Protein AF-A0AAD9YQN5-F1 (afdb_monomer)

Secondary structure (DSSP, 8-state):
---------S--EEEEEE--TT---HHHHHHHHHHHHHHHHHHGGGS-GGGSTTBSSS--GGGBGGG---TT-PEEHHHHSSPP------SSSPP-----B----GGGG-HHHHHHHHHHHHH--SHHHHHHHT-EEEE-TTS-EEEE--SEE-GGGG-SSGGG--EEEEEEEP---HHHHHHHHHHHHHHHHHHHHS-HHHHHHHHHHT-TT--S-----HHHHHHHTT-HHHHHHHHHH-TTPPPHHHHTTS-EESS-----TTS-SEEEEEEEEEEEEEEESS--TT---B-B---TT--GGGHHHHHHHHHHHHHHHHHHHTT--EEEHHHHHHHHHS-THHHHHHHHHHHHHHHTS-EEPPTTS-GGGTSEEEE--TTS--EES-BTTEEEEEEEEEEEPPPEESSHHHHHHHHHHHHHHHHHB--EE-TT-EEEEEEEESSPBPHHHHHHHHHHHHHHHHHHHHHS-HHHHHSGGG--HHHHBHHHH-S----HHHHHHH-TTHHHHHHHHHHS--TTS-HHHHHHHHHHHT--SHHHHHHHHSBTT--SS---SEE-TTEEEE---S---S-PPPEEEE-EEEEEEEP---HHHHHHHHHHHHHHHHHHHH--HHHHHHHHHHHHS--SSHHHHHHHHHHHTT-GGGHHHHTTHHHHHHHHGGGHHHH-GGGGEETTEE-HHHHHHH-EEPPPPPTTHHHHHHHHHH-

InterPro domains:
  IPR022025 Putative amidoligase enzyme [PF12224] (269-468)

Radius of gyration: 30.42 Å; Cα contacts (8 Å, |Δi|>4): 1138; chains: 1; bounding box: 84×50×86 Å

Sequence (715 aa):
MPGLTIGLDHTPRLRVSLKPLSGFTLPELKKLLTFLWSVSPLIDTLHAKYCGPGSLIAPGLEFTDVFNCLPHTCLTDAEWRAPREETVFTHGPPIKTTAKMFQTPDVMRSSSFSKYALLEVATAEDIQSLIRMTEVLIQHKDGKVYSHPGAYDFSGLNQSKRNDQRVQFAQHAGTMDFTAISNWIKVCHGLVSFAINAPRDRIEHILSLNSPVQGTLNTYGVFELLTDIDLSAQAKYYRELGPHRFVPDLAAQQPCPTIDLEEHSWLSPYTFGVELEFLLPYALEVPDRRDNRWTYTLPSDTNSAFISSTIYEHTAEHLASLLNSKGHFSATYNTVKQCRDNPPYTHYASHLAAVSAARGKTVDIVPGTSHMYQCWHVSQDSSLTKHLGPILGYSGGISGFEISSPIFRDRASDCRQILDVLSILRAETRPMQDGTCGAHVHVGSVRPFTLIALKKLACLAWVVDPILSTLVHPVRGAVHHAAPRRTGSNLAASTSLRSYEDLVIGGDDKMLVVEIDSHLPMRGLPSRLQDEFTCIWGAGDHNRLTGLLAAANGTLPPRGSISFDKINCMNGSTLRYEAWDPVLEGTVEFRALEGTLDPVLVAHWPRLAVAIVSTAVEAEPTEFFKIMTRLLKVRRNSRERLKCFLEVVGMGHTYPYWKELPEKNKSLAQLVEQWHPKHRWVGDEPNLAWIERNVVALPKLPRDAADWVEKAFDN

Mean predicted aligned error: 13.67 Å

Organism: Colletotrichum kahawae (NCBI:txid34407)

Solvent-accessible surface area (backbone atoms only — not comparable to full-atom values): 39593 Å² total; per-residue (Å²): 133,88,87,86,84,85,83,81,68,91,75,56,50,42,68,49,75,48,64,53,87,80,22,84,53,62,72,44,50,40,39,35,52,55,48,47,65,65,46,41,76,40,56,40,37,71,20,24,69,79,33,16,51,29,10,74,81,16,26,25,68,60,57,9,54,51,41,41,86,57,99,79,66,44,49,40,42,62,76,73,62,47,82,70,71,72,83,75,89,58,105,63,78,88,75,88,70,74,74,78,59,52,85,76,64,73,68,47,73,32,76,70,53,42,51,52,36,52,47,53,53,70,64,50,87,48,64,68,51,52,35,55,36,50,31,23,51,34,27,37,92,88,71,50,74,44,81,46,68,27,20,56,28,50,70,43,53,74,42,92,48,53,71,60,20,28,43,32,40,38,35,38,66,42,71,86,53,64,68,60,53,53,45,51,51,49,50,57,50,37,54,53,50,41,43,58,71,51,57,69,67,62,54,53,50,56,56,59,72,67,42,97,80,63,97,55,85,86,75,80,46,47,48,52,51,29,39,77,56,76,33,50,69,50,23,52,56,47,62,76,64,43,70,39,40,58,47,71,86,53,48,62,73,44,61,41,55,56,48,78,74,76,91,48,98,90,48,77,60,48,28,34,32,43,36,42,31,36,28,38,54,28,23,73,71,57,76,59,86,84,63,83,46,53,63,55,70,75,64,92,82,59,54,80,93,45,47,68,59,52,54,46,53,57,49,30,49,48,53,19,50,53,36,9,62,72,39,38,52,34,34,31,47,68,58,47,56,54,44,74,79,45,85,62,61,76,86,40,45,69,40,40,49,39,15,16,63,54,62,73,34,50,55,38,82,61,82,98,53,65,65,66,48,42,19,35,32,30,41,81,46,89,79,36,62,68,48,87,39,68,47,95,66,20,46,40,12,37,40,31,36,32,40,31,40,28,48,29,47,94,43,73,72,48,55,46,52,54,45,53,51,49,49,49,46,32,60,48,31,55,41,25,41,39,71,54,25,31,30,32,32,35,35,32,46,74,56,68,47,47,69,66,32,51,40,41,31,52,54,52,50,61,70,43,36,74,56,53,58,36,65,24,49,50,46,29,56,73,35,68,65,15,14,45,46,78,75,36,5,36,57,50,68,50,90,76,68,59,52,48,68,57,45,68,71,66,59,84,48,53,66,60,51,53,55,47,59,46,35,38,65,58,81,89,52,59,66,72,60,36,14,52,50,41,50,49,66,65,35,90,46,68,68,54,41,36,55,37,49,20,26,59,81,78,51,87,79,35,37,16,18,61,29,53,82,54,48,43,76,51,82,80,82,93,72,88,90,72,92,76,75,70,45,30,41,56,28,43,34,36,34,36,36,50,39,63,87,48,62,59,58,64,56,51,50,52,53,51,54,43,28,51,48,48,50,29,50,71,41,52,47,68,54,37,19,51,50,47,46,59,68,70,50,88,65,97,47,70,67,61,47,50,44,51,50,31,46,68,40,73,41,44,79,49,40,83,67,58,68,54,37,41,63,58,29,58,71,48,52,83,46,27,80,81,54,34,57,79,56,44,40,59,84,95,42,78,27,61,77,46,47,68,71,50,54,43,77,54,67,61,73,61,92,61,52,63,60,62,33,52,55,63,70,80,93

pLDDT: mean 81.45, std 15.77, range [24.62, 98.19]

Foldseek 3Di:
DDDDDDDDDQQAWDKAKDFDQQFDDLVLLLLLVLLCVLCLVQVQQLAAPCLHQQNLQAHHQCQFQLLPPPPPDQPEVCNSVVPQPPQPDDPDARDDGDRDGHDRDPVSLDPVSSVRSSVLSVPDPDLVSVQNRRWRWHQYPVRDIDTHHHQKHQVQQPDPDSRRGIIMGGSHGDDPDPVVSVLVNVVVVLSSCCSRPPDPVLSVVVSVLSRPPDPDDNQDHSLVVCVSSVNNVSSVVSVVVGTNADHPVVNQADADELADLDDDSNFAQKKKKKKFKWKAFAAFPDDPVPDPADHHYDDPPDDPVCSQVVRQVVVQVVLQVLCLQQLFQEDEPVLLVVCVPDPNCPSCVVSQVNNCVNVVGGYDYDPPDRVLQRGFYKYADPLDDDDAADAPRGGGTMGMIMTMGHMGTLDPVRLVSLLVSLQSCQRRGWIKFALSIWMKMWMFGSAFFFLQLVLLLLLLLLLCLVLVCLLAAVLLCVDQQANRQCCFFQLNPDPDFDWPVCCVVVPPPVVLNVLCVLAAPLPPDDRSSNRSSSQSSPPPDLVSNQNRSFTPPPDVVRHYQKGPVQWDFDPDPDDDDDDDRTGTGGTIMGTNHGRDSQSLCSSVVNVLVNLSSCLSRVDDSNLNHVLNVQQPDDDDDSLVNNLSSCVSSVNNVCSVVSSVSSVVNVVSNVCSVLRHVVQCDDVPHGDSVSCNVGIGTDHNDDPCSVVVNVVSSVD

Structure (mmCIF, N/CA/C/O backbone):
data_AF-A0AAD9YQN5-F1
#
_entry.id   AF-A0AAD9YQN5-F1
#
loop_
_atom_site.group_PDB
_atom_site.id
_atom_site.type_symbol
_atom_site.label_atom_id
_atom_site.label_alt_id
_atom_site.label_comp_id
_atom_site.label_asym_id
_atom_site.label_entity_id
_atom_site.label_seq_id
_atom_site.pdbx_PDB_ins_code
_atom_site.Cartn_x
_atom_site.Cartn_y
_atom_site.Cartn_z
_atom_site.occupancy
_atom_site.B_iso_or_equiv
_atom_site.auth_seq_id
_atom_site.auth_comp_id
_atom_site.auth_asym_id
_atom_site.auth_atom_id
_atom_site.pdbx_PDB_model_num
ATOM 1 N N . MET A 1 1 ? -43.440 2.591 -18.070 1.00 29.05 1 MET A N 1
ATOM 2 C CA . MET A 1 1 ? -44.444 3.116 -17.123 1.00 29.05 1 MET A CA 1
ATOM 3 C C . MET A 1 1 ? -43.897 4.403 -16.530 1.00 29.05 1 MET A C 1
ATOM 5 O O . MET A 1 1 ? -42.730 4.391 -16.154 1.00 29.05 1 MET A O 1
ATOM 9 N N . PRO A 1 2 ? -44.665 5.502 -16.496 1.00 29.56 2 PRO A N 1
ATOM 10 C CA . PRO A 1 2 ? -44.287 6.677 -15.726 1.00 29.56 2 PRO A CA 1
ATOM 11 C C . PRO A 1 2 ? -44.521 6.402 -14.235 1.00 29.56 2 PRO A C 1
ATOM 13 O O . PRO A 1 2 ? -45.470 5.707 -13.880 1.00 29.56 2 PRO A O 1
ATOM 16 N N . GLY A 1 3 ? -43.691 6.990 -13.378 1.00 33.94 3 GLY A N 1
ATOM 17 C CA . GLY A 1 3 ? -44.075 7.247 -11.993 1.00 33.94 3 GLY A CA 1
ATOM 18 C C . GLY A 1 3 ? -43.937 6.078 -11.024 1.00 33.94 3 GLY A C 1
ATOM 19 O O . GLY A 1 3 ? -44.932 5.593 -10.500 1.00 33.94 3 GLY A O 1
ATOM 20 N N . LEU A 1 4 ? -42.701 5.744 -10.662 1.00 24.62 4 LEU A N 1
ATOM 21 C CA . LEU A 1 4 ? -42.429 5.468 -9.255 1.00 24.62 4 LEU A CA 1
ATOM 22 C C . LEU A 1 4 ? -41.018 5.953 -8.909 1.00 24.62 4 LEU A C 1
ATOM 24 O O . LEU A 1 4 ? -40.028 5.438 -9.421 1.00 24.62 4 LEU A O 1
ATOM 28 N N . THR A 1 5 ? -40.955 6.965 -8.051 1.00 26.17 5 THR A N 1
ATOM 29 C CA . THR A 1 5 ? -39.723 7.521 -7.489 1.00 26.17 5 THR A CA 1
ATOM 30 C C . THR A 1 5 ? -39.703 7.126 -6.018 1.00 26.17 5 THR A C 1
ATOM 32 O O . THR A 1 5 ? -40.628 7.472 -5.285 1.00 26.17 5 THR A O 1
ATOM 35 N N . ILE A 1 6 ? -38.689 6.377 -5.586 1.00 27.80 6 ILE A N 1
ATOM 36 C CA . ILE A 1 6 ? -38.526 5.980 -4.182 1.00 27.80 6 ILE A CA 1
ATOM 37 C C . ILE A 1 6 ? -37.497 6.922 -3.558 1.00 27.80 6 ILE A C 1
ATOM 39 O O . ILE A 1 6 ? -36.309 6.836 -3.856 1.00 27.80 6 ILE A O 1
ATOM 43 N N . GLY A 1 7 ? -37.961 7.847 -2.718 1.00 30.72 7 GLY A N 1
ATOM 44 C CA . GLY A 1 7 ? -37.099 8.623 -1.831 1.00 30.72 7 GLY A CA 1
ATOM 45 C C . GLY A 1 7 ? -36.818 7.812 -0.570 1.00 30.72 7 GLY A C 1
ATOM 46 O O . GLY A 1 7 ? -37.754 7.422 0.127 1.00 30.72 7 GLY A O 1
ATOM 47 N N . LEU A 1 8 ? -35.547 7.540 -0.281 1.00 35.22 8 LEU A N 1
ATOM 48 C CA . LEU A 1 8 ? -35.141 6.928 0.980 1.00 35.22 8 LEU A CA 1
ATOM 49 C C . LEU A 1 8 ? -34.750 8.044 1.947 1.00 35.22 8 LEU A C 1
ATOM 51 O O . LEU A 1 8 ? -33.679 8.635 1.849 1.00 35.22 8 LEU A O 1
ATOM 55 N N . ASP A 1 9 ? -35.650 8.333 2.882 1.00 39.16 9 ASP A N 1
ATOM 56 C CA . ASP A 1 9 ? -35.292 8.982 4.139 1.00 39.16 9 ASP A CA 1
ATOM 57 C C . ASP A 1 9 ? -34.163 8.153 4.810 1.00 39.16 9 ASP A C 1
ATOM 59 O O . ASP A 1 9 ? -34.078 6.944 4.607 1.00 39.16 9 ASP A O 1
ATOM 63 N N . HIS A 1 10 ? -33.268 8.763 5.588 1.00 48.81 10 HIS A N 1
ATOM 64 C CA . HIS A 1 10 ? -32.274 8.052 6.418 1.00 48.81 10 HIS A CA 1
ATOM 65 C C . HIS A 1 10 ? -32.893 7.546 7.740 1.00 48.81 10 HIS A C 1
ATOM 67 O O . HIS A 1 10 ? -32.222 6.897 8.550 1.00 48.81 10 HIS A O 1
ATOM 73 N N . THR A 1 11 ? -34.186 7.828 7.935 1.00 51.47 11 T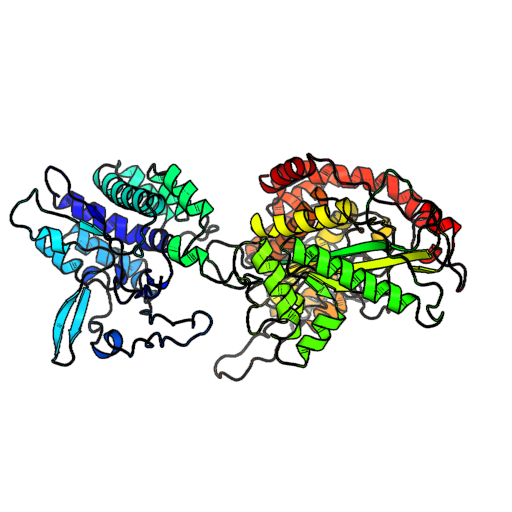HR A N 1
ATOM 74 C CA . THR A 1 11 ? -35.044 7.422 9.057 1.00 51.47 11 THR A CA 1
ATOM 75 C C . THR A 1 11 ? -35.531 5.955 9.079 1.00 51.47 11 THR A C 1
ATOM 77 O O . THR A 1 11 ? -35.744 5.454 10.186 1.00 51.47 11 THR A O 1
ATOM 80 N N . PRO A 1 12 ? -35.715 5.202 7.969 1.00 62.62 12 PRO A N 1
ATOM 81 C CA . PRO A 1 12 ? -36.138 3.813 8.043 1.00 62.62 12 PRO A CA 1
ATOM 82 C C . PRO A 1 12 ? -35.039 2.990 8.721 1.00 62.62 12 PRO A C 1
ATOM 84 O O . PRO A 1 12 ? -33.874 2.976 8.316 1.00 62.62 12 PRO A O 1
ATOM 87 N N . ARG A 1 13 ? -35.430 2.315 9.801 1.00 72.69 13 ARG A N 1
ATOM 88 C CA . ARG A 1 13 ? -34.587 1.458 10.636 1.00 72.69 13 ARG A CA 1
ATOM 89 C C . ARG A 1 13 ? -35.186 0.066 10.676 1.00 72.69 13 ARG A C 1
ATOM 91 O O . ARG A 1 13 ? -36.405 -0.089 10.759 1.00 72.69 13 ARG A O 1
ATOM 98 N N . LEU A 1 14 ? -34.324 -0.940 10.674 1.00 79.94 14 LEU A N 1
ATOM 99 C CA . LEU A 1 14 ? -34.719 -2.297 11.000 1.00 79.94 14 LEU A CA 1
ATOM 100 C C . LEU A 1 14 ? -34.698 -2.429 12.521 1.00 79.94 14 LEU A C 1
ATOM 102 O O . LEU A 1 14 ? -33.632 -2.485 13.135 1.00 79.94 14 LEU A O 1
ATOM 106 N N . ARG A 1 15 ? -35.886 -2.471 13.127 1.00 86.25 15 ARG A N 1
ATOM 107 C CA . ARG A 1 15 ? -36.008 -2.712 14.562 1.00 86.25 15 ARG A CA 1
ATOM 108 C C . ARG A 1 15 ? -36.235 -4.190 14.843 1.00 86.25 15 ARG A C 1
ATOM 110 O O . ARG A 1 15 ? -37.166 -4.784 14.303 1.00 86.25 15 ARG A O 1
ATOM 117 N N . VAL A 1 16 ? -35.430 -4.761 15.732 1.00 87.62 16 VAL A N 1
ATOM 118 C CA . VAL A 1 16 ? -35.564 -6.157 16.170 1.00 87.62 16 VAL A CA 1
ATOM 119 C C . VAL A 1 16 ? -36.028 -6.166 17.616 1.00 87.62 16 VAL A C 1
ATOM 121 O O . VAL A 1 16 ? -35.317 -5.702 18.500 1.00 87.62 16 VAL A O 1
ATOM 124 N N . SER A 1 17 ? -37.236 -6.673 17.859 1.00 89.06 17 SER A N 1
ATOM 125 C CA . SER A 1 17 ? -37.781 -6.840 19.208 1.00 89.06 17 SER A CA 1
ATOM 126 C C . SER A 1 17 ? -37.616 -8.281 19.667 1.00 89.06 17 SER A C 1
ATOM 128 O O . SER A 1 17 ? -38.121 -9.200 19.027 1.00 89.06 17 SER A O 1
ATOM 130 N N . LEU A 1 18 ? -36.941 -8.466 20.798 1.00 88.31 18 LEU A N 1
ATOM 131 C CA . LEU A 1 18 ? -36.691 -9.770 21.396 1.00 88.31 18 LEU A CA 1
ATOM 132 C C . LEU A 1 18 ? -37.558 -9.957 22.631 1.00 88.31 18 LEU A C 1
ATOM 134 O O . LEU A 1 18 ? -37.648 -9.080 23.491 1.00 88.31 18 LEU A O 1
ATOM 138 N N . LYS A 1 19 ? -38.207 -11.118 22.685 1.00 85.38 19 LYS A N 1
ATOM 139 C CA . LYS A 1 19 ? -39.239 -11.457 23.658 1.00 85.38 19 LYS A CA 1
ATOM 140 C C . LYS A 1 19 ? -39.039 -12.902 24.128 1.00 85.38 19 LYS A C 1
ATOM 142 O O . LYS A 1 19 ? -39.354 -13.822 23.371 1.00 85.38 19 LYS A O 1
ATOM 147 N N . PRO A 1 20 ? -38.510 -13.126 25.339 1.00 79.00 20 PRO A N 1
ATOM 148 C CA . PRO A 1 20 ? -38.427 -14.462 25.915 1.00 79.00 20 PRO A CA 1
ATOM 149 C C . PRO A 1 20 ? -39.826 -14.988 26.263 1.00 79.00 20 PRO A C 1
ATOM 151 O O . PRO A 1 20 ? -40.715 -14.227 26.646 1.00 79.00 20 PRO A O 1
ATOM 154 N N . LEU A 1 21 ? -40.023 -16.306 26.152 1.00 74.81 21 LEU A N 1
ATOM 155 C CA . LEU A 1 21 ? -41.325 -16.956 26.377 1.00 74.81 21 LEU A CA 1
ATOM 156 C C . LEU A 1 21 ? -41.874 -16.733 27.796 1.00 74.81 21 LEU A C 1
ATOM 158 O O . LEU A 1 21 ? -43.082 -16.596 27.969 1.00 74.81 21 LEU A O 1
ATOM 162 N N . SER A 1 22 ? -40.990 -16.673 28.793 1.00 79.00 22 SER A N 1
ATOM 163 C CA . SER A 1 22 ? -41.313 -16.437 30.207 1.00 79.00 22 SER A CA 1
ATOM 164 C C . SER A 1 22 ? -41.246 -14.962 30.630 1.00 79.00 22 SER A C 1
ATOM 166 O O . SER A 1 22 ? -41.431 -14.654 31.810 1.00 79.00 22 SER A O 1
ATOM 168 N N . GLY A 1 23 ? -40.948 -14.053 29.694 1.00 82.44 23 GLY A N 1
ATOM 169 C CA . GLY A 1 23 ? -40.541 -12.677 29.986 1.00 82.44 23 GLY A CA 1
ATOM 170 C C . GLY A 1 23 ? -39.172 -12.589 30.670 1.00 82.44 23 GLY A C 1
ATOM 171 O O . GLY A 1 23 ? -38.567 -13.604 31.018 1.00 82.44 23 GLY A O 1
ATOM 172 N N . PHE A 1 24 ? -38.669 -11.366 30.830 1.00 88.06 24 PHE A N 1
ATOM 173 C CA . PHE A 1 24 ? -37.360 -11.126 31.437 1.00 88.06 24 PHE A CA 1
ATOM 174 C C . PHE A 1 24 ? -37.445 -11.140 32.972 1.00 88.06 24 PHE A C 1
ATOM 176 O O . PHE A 1 24 ? -38.482 -10.847 33.578 1.00 88.06 24 PHE A O 1
ATOM 183 N N . THR A 1 25 ? -36.345 -11.493 33.626 1.00 91.50 25 THR A N 1
ATOM 184 C CA . THR A 1 25 ? -36.113 -11.271 35.059 1.00 91.50 25 THR A CA 1
ATOM 185 C C . THR A 1 25 ? -35.166 -10.086 35.265 1.00 91.50 25 THR A C 1
ATOM 187 O O . THR A 1 25 ? -34.380 -9.733 34.387 1.00 91.50 25 THR A O 1
ATOM 190 N N . LEU A 1 26 ? -35.200 -9.475 36.452 1.00 92.69 26 LEU A N 1
ATOM 191 C CA . LEU A 1 26 ? -34.291 -8.377 36.789 1.00 92.69 26 LEU A CA 1
ATOM 192 C C . LEU A 1 26 ? -32.797 -8.771 36.683 1.00 92.69 26 LEU A C 1
ATOM 194 O O . LEU A 1 26 ? -32.046 -8.015 36.069 1.00 92.69 26 LEU A O 1
ATOM 198 N N . PRO A 1 27 ? -32.335 -9.935 37.195 1.00 93.75 27 PRO A N 1
ATOM 199 C CA . PRO A 1 27 ? -30.936 -10.342 37.038 1.00 93.75 27 PRO A CA 1
ATOM 200 C C . PRO A 1 27 ? -30.504 -10.520 35.578 1.00 93.75 27 PRO A C 1
ATOM 202 O O . PRO A 1 27 ? -29.378 -10.173 35.230 1.00 93.75 27 PRO A O 1
ATOM 205 N N . GLU A 1 28 ? -31.387 -11.032 34.717 1.00 93.00 28 GLU A N 1
ATOM 206 C CA . GLU A 1 28 ? -31.115 -11.178 33.280 1.00 93.00 28 GLU A CA 1
ATOM 207 C C . GLU A 1 28 ? -30.942 -9.822 32.598 1.00 93.00 28 GLU A C 1
ATOM 209 O O . GLU A 1 28 ? -30.022 -9.648 31.804 1.00 93.00 28 GLU A O 1
ATOM 214 N N . LEU A 1 29 ? -31.781 -8.843 32.943 1.00 94.19 29 LEU A N 1
ATOM 215 C CA . LEU A 1 29 ? -31.698 -7.491 32.390 1.00 94.19 29 LEU A CA 1
ATOM 216 C C . LEU A 1 29 ? -30.435 -6.756 32.842 1.00 94.19 29 LEU A C 1
ATOM 218 O O . LEU A 1 29 ? -29.809 -6.087 32.025 1.00 94.19 29 LEU A O 1
ATOM 222 N N . LYS A 1 30 ? -30.017 -6.930 34.104 1.00 94.75 30 LYS A N 1
ATOM 223 C CA . LYS A 1 30 ? -28.739 -6.396 34.601 1.00 94.75 30 LYS A CA 1
ATOM 224 C C . LYS A 1 30 ? -27.562 -6.956 33.808 1.00 94.75 30 LYS A C 1
ATOM 226 O O . LYS A 1 30 ? -26.750 -6.190 33.301 1.00 94.75 30 LYS A O 1
ATOM 231 N N . LYS A 1 31 ? -27.507 -8.285 33.638 1.00 92.94 31 LYS A N 1
ATOM 232 C CA . LYS A 1 31 ? -26.473 -8.943 32.823 1.00 92.94 31 LYS A CA 1
ATOM 233 C C . LYS A 1 31 ? -26.477 -8.431 31.385 1.00 92.94 31 LYS A C 1
ATOM 235 O O . LYS A 1 31 ? -25.416 -8.123 30.852 1.00 92.94 31 LYS A O 1
ATOM 240 N N . LEU A 1 32 ? -27.661 -8.324 30.779 1.00 94.62 32 LEU A N 1
ATOM 241 C CA . LEU A 1 32 ? -27.813 -7.842 29.412 1.00 94.62 32 LEU A CA 1
ATOM 242 C C . LEU A 1 32 ? -27.292 -6.413 29.259 1.00 94.62 32 LEU A C 1
ATOM 244 O O . LEU A 1 32 ? -26.483 -6.168 28.373 1.00 94.62 32 LEU A O 1
ATOM 248 N N . LEU A 1 33 ? -27.710 -5.487 30.123 1.00 94.44 33 LEU A N 1
ATOM 249 C CA . LEU A 1 33 ? -27.291 -4.090 30.035 1.00 94.44 33 LEU A CA 1
ATOM 250 C C . LEU A 1 33 ? -25.785 -3.926 30.276 1.00 94.44 33 LEU A C 1
ATOM 252 O O . LEU A 1 33 ? -25.128 -3.212 29.525 1.00 94.44 33 LEU A O 1
ATOM 256 N N . THR A 1 34 ? -25.219 -4.635 31.259 1.00 92.38 34 THR A N 1
ATOM 257 C CA . THR A 1 34 ? -23.765 -4.665 31.485 1.00 92.38 34 THR A CA 1
ATOM 258 C C . THR A 1 34 ? -23.015 -5.179 30.259 1.00 92.38 34 THR A C 1
ATOM 260 O O . THR A 1 34 ? -22.036 -4.567 29.837 1.00 92.38 34 THR A O 1
ATOM 263 N N . PHE A 1 3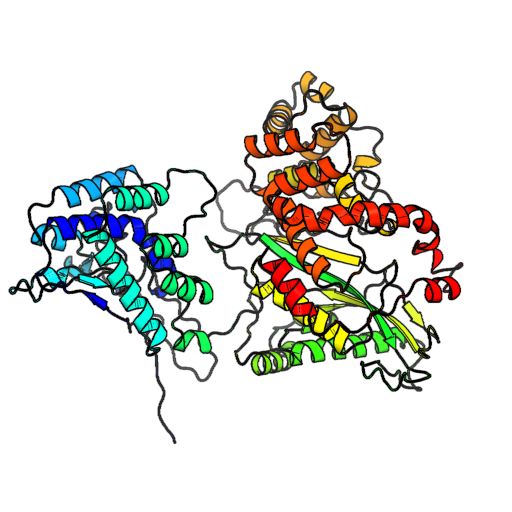5 ? -23.480 -6.280 29.665 1.00 93.56 35 PHE A N 1
ATOM 264 C CA . PHE A 1 35 ? -22.846 -6.852 28.483 1.00 93.56 35 PHE A CA 1
ATOM 265 C C . PHE A 1 35 ? -22.934 -5.907 27.279 1.00 93.56 35 PHE A C 1
ATOM 267 O O . PHE A 1 35 ? -21.916 -5.644 26.643 1.00 93.56 35 PHE A O 1
ATOM 274 N N . LEU A 1 36 ? -24.120 -5.346 27.005 1.00 93.50 36 LEU A N 1
ATOM 275 C CA . LEU A 1 36 ? -24.345 -4.395 25.912 1.00 93.50 36 LEU A CA 1
ATOM 276 C C . LEU A 1 36 ? -23.512 -3.127 26.070 1.00 93.50 36 LEU A C 1
ATOM 278 O O . LEU A 1 36 ? -22.924 -2.688 25.086 1.00 93.50 36 LEU A O 1
ATOM 282 N N . TRP A 1 37 ? -23.406 -2.575 27.284 1.00 90.62 37 TRP A N 1
ATOM 283 C CA . TRP A 1 37 ? -22.520 -1.442 27.542 1.00 90.62 37 TRP A CA 1
ATOM 284 C C . TRP A 1 37 ? -21.114 -1.758 27.057 1.00 90.62 37 TRP A C 1
ATOM 286 O O . TRP A 1 37 ? -20.572 -1.024 26.238 1.00 90.62 37 TRP A O 1
ATOM 296 N N . SER A 1 38 ? -20.553 -2.891 27.468 1.00 87.50 38 SER A N 1
ATOM 297 C CA . SER A 1 38 ? -19.201 -3.264 27.075 1.00 87.50 38 SER A CA 1
ATOM 298 C C . SER A 1 38 ? -19.057 -3.496 25.573 1.00 87.50 38 SER A C 1
ATOM 300 O O . SER A 1 38 ? -18.122 -2.968 24.984 1.00 87.50 38 SER A O 1
ATOM 302 N N . VAL A 1 39 ? -19.962 -4.240 24.930 1.00 90.12 39 VAL A N 1
ATOM 303 C CA . VAL A 1 39 ? -19.768 -4.670 23.532 1.00 90.12 39 VAL A CA 1
ATOM 304 C C . VAL A 1 39 ? -20.330 -3.721 22.470 1.00 90.12 39 VAL A C 1
ATOM 306 O O . VAL A 1 39 ? -19.971 -3.877 21.304 1.00 90.12 39 VAL A O 1
ATOM 309 N N . SER A 1 40 ? -21.165 -2.735 22.829 1.00 89.44 40 SER A N 1
ATOM 310 C CA . SER A 1 40 ? -21.779 -1.814 21.853 1.00 89.44 40 SER A CA 1
ATOM 311 C C . SER A 1 40 ? -20.769 -1.153 20.911 1.00 89.44 40 SER A C 1
ATOM 313 O O . SER A 1 40 ? -21.017 -1.218 19.713 1.00 89.44 40 SER A O 1
ATOM 315 N N . PRO A 1 41 ? -19.605 -0.636 21.365 1.00 85.12 41 PRO A N 1
ATOM 316 C CA . PRO A 1 41 ? -18.646 0.004 20.462 1.00 85.12 41 PRO A CA 1
ATOM 317 C C . PRO A 1 41 ? -18.155 -0.917 19.340 1.00 85.12 41 PRO A C 1
ATOM 319 O O . PRO A 1 41 ? -17.870 -0.459 18.237 1.00 85.12 41 PRO A O 1
ATOM 322 N N . LEU A 1 42 ? -18.081 -2.227 19.604 1.00 87.38 42 LEU A N 1
ATOM 323 C CA . LEU A 1 42 ? -17.752 -3.224 18.589 1.00 87.38 42 LEU A CA 1
ATOM 324 C C . LEU A 1 42 ? -18.951 -3.454 17.661 1.00 87.38 42 LEU A C 1
ATOM 326 O O . LEU A 1 42 ? -18.795 -3.435 16.443 1.00 87.38 42 LEU A O 1
ATOM 330 N N . ILE A 1 43 ? -20.154 -3.632 18.213 1.00 89.19 43 ILE A N 1
ATOM 331 C CA . ILE A 1 43 ? -21.385 -3.865 17.437 1.00 89.19 43 ILE A CA 1
ATOM 332 C C . ILE A 1 43 ? -21.731 -2.681 16.526 1.00 89.19 43 ILE A C 1
ATOM 334 O O . ILE A 1 43 ? -22.157 -2.897 15.392 1.00 89.19 43 ILE A O 1
ATOM 338 N N . ASP A 1 44 ? -21.463 -1.452 16.959 1.00 83.12 44 ASP A N 1
ATOM 339 C CA . ASP A 1 44 ? -21.687 -0.223 16.192 1.00 83.12 44 ASP A CA 1
ATOM 340 C C . ASP A 1 44 ? -20.898 -0.200 14.870 1.00 83.12 44 ASP A C 1
ATOM 342 O O . ASP A 1 44 ? -21.287 0.469 13.908 1.00 83.12 44 ASP A O 1
ATOM 346 N N . THR A 1 45 ? -19.825 -0.994 14.770 1.00 81.56 45 THR A N 1
ATOM 347 C CA . THR A 1 45 ? -19.057 -1.164 13.527 1.00 81.56 45 THR A CA 1
ATOM 348 C C . THR A 1 45 ? -19.776 -1.994 12.463 1.00 81.56 45 THR A C 1
ATOM 350 O O . THR A 1 45 ? -19.407 -1.924 11.292 1.00 81.56 45 THR A O 1
ATOM 353 N N . LEU A 1 46 ? -20.842 -2.729 12.806 1.00 81.50 46 LEU A N 1
ATOM 354 C CA . LEU A 1 46 ? -21.650 -3.491 11.842 1.00 81.50 46 LEU A CA 1
ATOM 355 C C . LEU A 1 46 ? -22.616 -2.611 11.038 1.00 81.50 46 LEU A C 1
ATOM 357 O O . LEU A 1 46 ? -23.235 -3.091 10.085 1.00 81.50 46 LEU A O 1
ATOM 361 N N . HIS A 1 47 ? -22.786 -1.343 11.421 1.00 76.69 47 HIS A N 1
ATOM 362 C CA . HIS A 1 47 ? -23.800 -0.454 10.861 1.00 76.69 47 HIS A CA 1
ATOM 363 C C . HIS A 1 47 ? -23.179 0.796 10.251 1.00 76.69 47 HIS A C 1
ATOM 365 O O . HIS A 1 47 ? -22.175 1.321 10.736 1.00 76.69 47 HIS A O 1
ATOM 371 N N . ALA A 1 48 ? -23.806 1.307 9.189 1.00 70.38 48 ALA A N 1
ATOM 372 C CA . ALA A 1 48 ? -23.416 2.569 8.576 1.00 70.38 48 ALA A CA 1
ATOM 373 C C . ALA A 1 48 ? -23.298 3.692 9.615 1.00 70.38 48 ALA A C 1
ATOM 375 O O . ALA A 1 48 ? -24.121 3.770 10.526 1.00 70.38 48 ALA A O 1
ATOM 376 N N . LYS A 1 49 ? -22.322 4.598 9.441 1.00 66.12 49 LYS A N 1
ATOM 377 C CA . LYS A 1 49 ? -22.007 5.667 10.412 1.00 66.12 49 LYS A CA 1
ATOM 378 C C . LYS A 1 49 ? -23.254 6.437 10.885 1.00 66.12 49 LYS A C 1
ATOM 380 O O . LYS A 1 49 ? -23.381 6.694 12.073 1.00 66.12 49 LYS A O 1
ATOM 385 N N . TYR A 1 50 ? -24.229 6.706 10.007 1.00 68.44 50 TYR A N 1
ATOM 386 C CA . TYR A 1 50 ? -25.484 7.407 10.350 1.00 68.44 50 TYR A CA 1
ATOM 387 C C . TYR A 1 50 ? -26.443 6.631 11.282 1.00 68.44 50 TYR A C 1
ATOM 389 O O . TYR A 1 50 ? -27.458 7.180 11.723 1.00 68.44 50 TYR A O 1
ATOM 397 N N . CYS A 1 51 ? -26.156 5.359 11.560 1.00 72.56 51 CYS A N 1
ATOM 398 C CA . CYS A 1 51 ? -26.847 4.494 12.519 1.00 72.56 51 CYS A CA 1
ATOM 399 C C . CYS A 1 51 ? -26.012 4.179 13.770 1.00 72.56 51 CYS A C 1
ATOM 401 O O . CYS A 1 51 ? -26.501 3.446 14.621 1.00 72.56 51 CYS A O 1
ATOM 403 N N . GLY A 1 52 ? -24.779 4.691 13.861 1.00 71.81 52 GLY A N 1
ATOM 404 C CA . GLY A 1 52 ? -23.892 4.474 15.006 1.00 71.81 52 GLY A CA 1
ATOM 405 C C . GLY A 1 52 ? -24.314 5.253 16.261 1.00 71.81 52 GLY A C 1
ATOM 406 O O . GLY A 1 52 ? -25.355 5.911 16.255 1.00 71.81 52 GLY A O 1
ATOM 407 N N . PRO A 1 53 ? -23.493 5.259 17.324 1.00 72.81 53 PRO A N 1
ATOM 408 C CA . PRO A 1 53 ? -23.897 5.732 18.651 1.00 72.81 53 PRO A CA 1
ATOM 409 C C . PRO A 1 53 ? -24.242 7.226 18.684 1.00 72.81 53 PRO A C 1
ATOM 411 O O . PRO A 1 53 ? -25.132 7.638 19.417 1.00 72.81 53 PRO A O 1
ATOM 414 N N . GLY A 1 54 ? -23.622 8.047 17.833 1.00 72.44 54 GLY A N 1
ATOM 415 C CA . GLY A 1 54 ? -23.989 9.458 17.670 1.00 72.44 54 GLY A CA 1
ATOM 416 C C . GLY A 1 54 ? -25.247 9.697 16.823 1.00 72.44 54 GLY A C 1
ATOM 417 O O . GLY A 1 54 ? -25.530 10.837 16.461 1.00 72.44 54 GLY A O 1
ATOM 418 N N . SER A 1 55 ? -25.969 8.656 16.401 1.00 75.12 55 SER A N 1
ATOM 419 C CA . SER A 1 55 ? -27.144 8.813 15.545 1.00 75.12 55 SER A CA 1
ATOM 420 C C . SER A 1 55 ? -28.214 9.601 16.282 1.00 75.12 55 SER A C 1
ATOM 422 O O . SER A 1 55 ? -28.620 9.211 17.373 1.00 75.12 55 SER A O 1
ATOM 424 N N . LEU A 1 56 ? -28.739 10.656 15.651 1.00 70.25 56 LEU A N 1
ATOM 425 C CA . LEU A 1 56 ? -29.894 11.367 16.196 1.00 70.25 56 LEU A CA 1
ATOM 426 C C . LEU A 1 56 ? -31.040 10.367 16.415 1.00 70.25 56 LEU A C 1
ATOM 428 O O . LEU A 1 56 ? -31.608 10.264 17.482 1.00 70.25 56 LEU A O 1
ATOM 432 N N . ILE A 1 57 ? -31.347 9.522 15.439 1.00 71.38 57 ILE A N 1
ATOM 433 C CA . ILE A 1 57 ? -32.590 8.737 15.461 1.00 71.38 57 ILE A CA 1
ATOM 434 C C . ILE A 1 57 ? -32.534 7.548 16.437 1.00 71.38 57 ILE A C 1
ATOM 436 O O . ILE A 1 57 ? -33.581 7.127 16.928 1.00 71.38 57 ILE A O 1
ATOM 440 N N . ALA A 1 58 ? -31.341 7.016 16.709 1.00 79.62 58 ALA A N 1
ATOM 441 C CA . ALA A 1 58 ? -31.119 5.866 17.586 1.00 79.62 58 ALA A CA 1
ATOM 442 C C . ALA A 1 58 ? -29.792 6.039 18.351 1.00 79.62 58 ALA A C 1
ATOM 444 O O . ALA A 1 58 ? -28.815 5.367 18.024 1.00 79.62 58 ALA A O 1
ATOM 445 N N . PRO A 1 59 ? -29.731 6.975 19.311 1.00 83.44 59 PRO A N 1
ATOM 446 C CA . PRO A 1 59 ? -28.498 7.286 20.023 1.00 83.44 59 PRO A CA 1
ATOM 447 C C . PRO A 1 59 ? -28.035 6.099 20.873 1.00 83.44 59 PRO A C 1
ATOM 449 O O . PRO A 1 59 ? -28.851 5.334 21.394 1.00 83.44 59 PRO A O 1
ATOM 452 N N . GLY A 1 60 ? -26.719 5.939 20.985 1.00 87.06 60 GLY A N 1
ATOM 453 C CA . GLY A 1 60 ? -26.065 4.873 21.738 1.00 87.06 60 GLY A CA 1
ATOM 454 C C . GLY A 1 60 ? -26.322 4.951 23.243 1.00 87.06 60 GLY A C 1
ATOM 455 O O . GLY A 1 60 ? -26.925 5.900 23.750 1.00 87.06 60 GLY A O 1
ATOM 456 N N . LEU A 1 61 ? -25.838 3.943 23.975 1.00 89.50 61 LEU A N 1
ATOM 457 C CA . LEU A 1 61 ? -25.995 3.881 25.433 1.00 89.50 61 LEU A CA 1
ATOM 458 C C . LEU A 1 61 ? -25.339 5.070 26.143 1.00 89.50 61 LEU A C 1
ATOM 460 O O . LEU A 1 61 ? -25.793 5.452 27.211 1.00 89.50 61 LEU A O 1
ATOM 464 N N . GLU A 1 62 ? -24.332 5.692 25.536 1.00 85.62 62 GLU A N 1
ATOM 465 C CA . GLU A 1 62 ? -23.641 6.895 26.013 1.00 85.62 62 GLU A CA 1
ATOM 466 C C . GLU A 1 62 ? -24.597 8.059 26.314 1.00 85.62 62 GLU A C 1
ATOM 468 O O . GLU A 1 62 ? -24.309 8.903 27.156 1.00 85.62 62 GLU A O 1
ATOM 473 N N . PHE A 1 63 ? -25.749 8.098 25.644 1.00 84.19 63 PHE A N 1
ATOM 474 C CA . PHE A 1 63 ? -26.747 9.155 25.798 1.00 84.19 63 PHE A CA 1
ATOM 475 C C . PHE A 1 63 ? -27.880 8.785 26.766 1.00 84.19 63 PHE A C 1
ATOM 477 O O . PHE A 1 63 ? -28.830 9.554 26.912 1.00 84.19 63 PHE A O 1
ATOM 484 N N . THR A 1 64 ? -27.808 7.616 27.407 1.00 88.50 64 THR A N 1
ATOM 485 C CA . THR A 1 64 ? -28.795 7.186 28.410 1.00 88.50 64 THR A CA 1
ATOM 486 C C . THR A 1 64 ? -28.477 7.747 29.792 1.00 88.50 64 THR A C 1
ATOM 488 O O . THR A 1 64 ? -27.317 8.028 30.091 1.00 88.50 64 THR A O 1
ATOM 491 N N . ASP A 1 65 ? -29.499 7.887 30.636 1.00 86.44 65 ASP A N 1
ATOM 492 C CA . ASP A 1 65 ? -29.408 8.490 31.975 1.00 86.44 65 ASP A CA 1
ATOM 493 C C . ASP A 1 65 ? -28.250 7.930 32.828 1.00 86.44 65 ASP A C 1
ATOM 495 O O . ASP A 1 65 ? -27.439 8.690 33.350 1.00 86.44 65 ASP A O 1
ATOM 499 N N . VAL A 1 66 ? -28.089 6.602 32.894 1.00 87.94 66 VAL A N 1
ATOM 500 C CA . VAL A 1 66 ? -27.068 5.957 33.749 1.00 87.94 66 VAL A CA 1
ATOM 501 C C . VAL A 1 66 ? -25.638 6.068 33.209 1.00 87.94 66 VAL A C 1
ATOM 503 O O . VAL A 1 66 ? -24.669 6.023 33.968 1.00 87.94 66 VAL A O 1
ATOM 506 N N . PHE A 1 67 ? -25.480 6.191 31.891 1.00 86.81 67 PHE A N 1
ATOM 507 C CA . PHE A 1 67 ? -24.175 6.198 31.223 1.00 86.81 67 PHE A CA 1
ATOM 508 C C . PHE A 1 67 ? -23.743 7.596 30.761 1.00 86.81 67 PHE A C 1
ATOM 510 O O . PHE A 1 67 ? -22.673 7.743 30.164 1.00 86.81 67 PHE A O 1
ATOM 517 N N . ASN A 1 68 ? -24.524 8.627 31.087 1.00 80.69 68 ASN A N 1
ATOM 518 C CA . ASN A 1 68 ? -24.213 10.013 30.783 1.00 80.69 68 ASN A CA 1
ATOM 519 C C . ASN A 1 68 ? -23.764 10.761 32.051 1.00 80.69 68 ASN A C 1
ATOM 521 O O . ASN A 1 68 ? -24.547 11.042 32.952 1.00 80.69 68 ASN A O 1
ATOM 525 N N . CYS A 1 69 ? -22.481 11.123 32.116 1.00 68.06 69 CYS A N 1
ATOM 526 C CA . CYS A 1 69 ? -21.895 11.812 33.269 1.00 68.06 69 CYS A CA 1
ATOM 527 C C . CYS A 1 69 ? -22.101 13.337 33.282 1.00 68.06 69 CYS A C 1
ATOM 529 O O . CYS A 1 69 ? -21.605 14.001 34.193 1.00 68.06 69 CYS A O 1
ATOM 531 N N . LEU A 1 70 ? -22.771 13.909 32.274 1.00 65.56 70 LEU A N 1
ATOM 532 C CA . LEU A 1 70 ? -22.909 15.353 32.091 1.00 65.56 70 LEU A CA 1
ATOM 533 C C . LEU A 1 70 ? -24.300 15.825 32.575 1.00 65.56 70 LEU A C 1
ATOM 535 O O . LEU A 1 70 ? -25.267 15.739 31.811 1.00 65.56 70 LEU A O 1
ATOM 539 N N . PRO A 1 71 ? -24.422 16.401 33.796 1.00 43.34 71 PRO A N 1
ATOM 540 C CA . PRO A 1 71 ? -25.696 16.591 34.518 1.00 43.34 71 PRO A CA 1
ATOM 541 C C . PRO A 1 71 ? -26.690 17.594 33.897 1.00 43.34 71 PRO A C 1
ATOM 543 O O . PRO A 1 71 ? -27.757 17.844 34.458 1.00 43.34 71 PRO A O 1
ATOM 546 N N . HIS A 1 72 ? -26.342 18.209 32.763 1.00 46.75 72 HIS A N 1
ATOM 547 C CA . HIS A 1 72 ? -27.131 19.236 32.068 1.00 46.75 72 HIS A CA 1
ATOM 548 C C . HIS A 1 72 ? -27.307 18.955 30.564 1.00 46.75 72 HIS A C 1
ATOM 550 O O . HIS A 1 72 ? -27.703 19.845 29.819 1.00 46.75 72 HIS A O 1
ATOM 556 N N . THR A 1 73 ? -27.017 17.735 30.104 1.00 49.31 73 THR A N 1
ATOM 557 C CA . THR A 1 73 ? -27.034 17.367 28.675 1.00 49.31 73 THR A CA 1
ATOM 558 C C . THR A 1 73 ? -28.265 16.552 28.293 1.00 49.31 73 THR A C 1
ATOM 560 O O . THR A 1 73 ? -28.177 15.521 27.632 1.00 49.31 73 THR A O 1
ATOM 563 N N . CYS A 1 74 ? -29.453 17.028 28.669 1.00 55.53 74 CYS A N 1
ATOM 564 C CA . CYS A 1 74 ? -30.592 16.691 27.824 1.00 55.53 74 CYS A CA 1
ATOM 565 C C . CYS A 1 74 ? -30.286 17.260 26.435 1.00 55.53 74 CYS A C 1
ATOM 567 O O . CYS A 1 74 ? -29.938 18.437 26.329 1.00 55.53 74 CYS A O 1
ATOM 569 N N . LEU A 1 75 ? -30.396 16.448 25.384 1.00 59.28 75 LEU A N 1
ATOM 570 C CA . LEU A 1 75 ? -30.230 16.941 24.016 1.00 59.28 75 LEU A CA 1
ATOM 571 C C . LEU A 1 75 ? -31.204 18.105 23.822 1.00 59.28 75 LEU A C 1
ATOM 573 O O . LEU A 1 75 ? -32.408 17.935 24.044 1.00 59.28 75 LEU A O 1
ATOM 577 N N . THR A 1 76 ? -30.714 19.296 23.474 1.00 60.78 76 THR A N 1
ATOM 578 C CA . THR A 1 76 ? -31.619 20.432 23.291 1.00 60.78 76 THR A CA 1
ATOM 579 C C . THR A 1 76 ? -32.442 20.214 22.022 1.00 60.78 76 THR A C 1
ATOM 581 O O . THR A 1 76 ? -31.941 19.723 21.009 1.00 60.78 76 THR A O 1
ATOM 584 N N . ASP A 1 77 ? -33.708 20.637 22.013 1.00 58.84 77 ASP A N 1
ATOM 585 C CA . ASP A 1 77 ? -34.549 20.593 20.801 1.00 58.84 77 ASP A CA 1
ATOM 586 C C . ASP A 1 77 ? -33.898 21.308 19.603 1.00 58.84 77 ASP A C 1
ATOM 588 O O . ASP A 1 77 ? -34.213 21.021 18.453 1.00 58.84 77 ASP A O 1
ATOM 592 N N . ALA A 1 78 ? -33.000 22.266 19.857 1.00 58.06 78 ALA A N 1
ATOM 593 C CA . ALA A 1 78 ? -32.245 22.968 18.827 1.00 58.06 78 ALA A CA 1
ATOM 594 C C . ALA A 1 78 ? -31.142 22.096 18.204 1.00 58.06 78 ALA A C 1
ATOM 596 O O . ALA A 1 78 ? -31.006 22.102 16.983 1.00 58.06 78 ALA A O 1
ATOM 597 N N . GLU A 1 79 ? -30.398 21.329 19.005 1.00 61.94 79 GLU A N 1
ATOM 598 C CA . GLU A 1 79 ? -29.426 20.336 18.519 1.00 61.94 79 GLU A CA 1
ATOM 599 C C . GLU A 1 79 ? -30.134 19.187 17.793 1.00 61.94 79 GLU A C 1
ATOM 601 O O . GLU A 1 79 ? -29.688 18.744 16.736 1.00 61.94 79 GLU A O 1
ATOM 606 N N . TRP A 1 80 ? -31.295 18.775 18.309 1.00 58.53 80 TRP A N 1
ATOM 607 C CA . TRP A 1 80 ? -32.138 17.731 17.734 1.00 58.53 80 TRP A CA 1
ATOM 608 C C . TRP A 1 80 ? -32.800 18.121 16.402 1.00 58.53 80 TRP A C 1
ATOM 610 O O . TRP A 1 80 ? -32.822 17.338 15.450 1.00 58.53 80 TRP A O 1
ATOM 620 N N . ARG A 1 81 ? -33.366 19.335 16.320 1.00 55.72 81 ARG A N 1
ATOM 621 C CA . ARG A 1 81 ? -34.067 19.861 15.131 1.00 55.72 81 ARG A CA 1
ATOM 622 C C . ARG A 1 81 ? -33.188 20.729 14.237 1.00 55.72 81 ARG A C 1
ATOM 624 O O . ARG A 1 81 ? -33.725 21.378 13.335 1.00 55.72 81 ARG A O 1
ATOM 631 N N . ALA A 1 82 ? -31.876 20.789 14.479 1.00 53.09 82 ALA A N 1
ATOM 632 C CA . ALA A 1 82 ? -30.950 21.511 13.615 1.00 53.09 82 ALA A CA 1
ATOM 633 C C . ALA A 1 82 ? -31.235 21.110 12.157 1.00 53.09 82 ALA A C 1
ATOM 635 O O . ALA A 1 82 ? -31.424 19.917 11.912 1.00 53.09 82 ALA A O 1
ATOM 636 N N . PRO A 1 83 ? -31.309 22.066 11.205 1.00 41.62 83 PRO A N 1
ATOM 637 C CA . PRO A 1 83 ? -31.858 21.817 9.879 1.00 41.62 83 PRO A CA 1
ATOM 638 C C . PRO A 1 83 ? -31.229 20.558 9.299 1.00 41.62 83 PRO A C 1
ATOM 640 O O . PRO A 1 83 ? -29.999 20.469 9.187 1.00 41.62 83 PRO A O 1
ATOM 643 N N . ARG A 1 84 ? -32.096 19.572 9.050 1.00 48.50 84 ARG A N 1
ATOM 644 C CA . ARG A 1 84 ? -31.800 18.430 8.196 1.00 48.50 84 ARG A CA 1
ATOM 645 C C . ARG A 1 84 ? -31.521 19.076 6.851 1.00 48.50 84 ARG A C 1
ATOM 647 O O . ARG A 1 84 ? -32.360 19.855 6.405 1.00 48.50 84 ARG A O 1
ATOM 654 N N . GLU A 1 85 ? -30.351 18.863 6.258 1.00 38.34 85 GLU A N 1
ATOM 655 C CA . GLU A 1 85 ? -30.182 19.250 4.859 1.00 38.34 85 GLU A CA 1
ATOM 656 C C . GLU A 1 85 ? -31.311 18.551 4.102 1.00 38.34 85 GLU A C 1
ATOM 658 O O . GLU A 1 85 ? -31.346 17.319 4.035 1.00 38.34 85 GLU A O 1
ATOM 663 N N . GLU A 1 86 ? -32.309 19.323 3.659 1.00 34.56 86 GLU A N 1
ATOM 664 C CA . GLU A 1 86 ? -33.342 18.800 2.784 1.00 34.56 86 GLU A CA 1
ATOM 665 C C . GLU A 1 86 ? -32.600 18.155 1.627 1.00 34.56 86 GLU A C 1
ATOM 667 O O . GLU A 1 86 ? -31.738 18.766 0.992 1.00 34.56 86 GLU A O 1
ATOM 672 N N . THR A 1 87 ? -32.879 16.879 1.400 1.00 35.53 87 THR A N 1
ATOM 673 C CA . THR A 1 87 ? -32.370 16.164 0.241 1.00 35.53 87 THR A CA 1
ATOM 674 C C . THR A 1 87 ? -33.095 16.782 -0.952 1.00 35.53 87 THR A C 1
ATOM 676 O O . THR A 1 87 ? -34.186 16.356 -1.322 1.00 35.53 87 THR A O 1
ATOM 679 N N . VAL A 1 88 ? -32.568 17.887 -1.483 1.00 28.88 88 VAL A N 1
ATOM 680 C CA . VAL A 1 88 ? -33.203 18.587 -2.596 1.00 28.88 88 VAL A CA 1
ATOM 681 C C . VAL A 1 88 ? -33.008 17.728 -3.838 1.00 28.88 88 VAL A C 1
ATOM 683 O O . VAL A 1 88 ? -31.899 17.566 -4.349 1.00 28.88 88 VAL A O 1
ATOM 686 N N . PHE A 1 89 ? -34.119 17.158 -4.298 1.00 35.25 89 PHE A N 1
ATOM 687 C CA . PHE A 1 89 ? -34.229 16.373 -5.518 1.00 35.25 89 PHE A CA 1
ATOM 688 C C . PHE A 1 89 ? -33.936 17.262 -6.729 1.00 35.25 89 PHE A C 1
ATOM 690 O O . PHE A 1 89 ? -34.823 17.928 -7.260 1.00 35.25 89 PHE A O 1
ATOM 697 N N . THR A 1 90 ? -32.685 17.274 -7.174 1.00 30.59 90 THR A N 1
ATOM 698 C CA . THR A 1 90 ? -32.325 17.791 -8.496 1.00 30.59 90 THR A CA 1
ATOM 699 C C . THR A 1 90 ? -31.954 16.622 -9.400 1.00 30.59 90 THR A C 1
ATOM 701 O O . THR A 1 90 ? -31.567 15.557 -8.927 1.00 30.59 90 THR A O 1
ATOM 704 N N . HIS A 1 91 ? -32.138 16.795 -10.707 1.00 30.67 91 HIS A N 1
ATOM 705 C CA . HIS A 1 91 ? -31.956 15.791 -11.762 1.00 30.67 91 HIS A CA 1
ATOM 706 C C . HIS A 1 91 ? -30.483 15.341 -11.971 1.00 30.67 91 HIS A C 1
ATOM 708 O O . HIS A 1 91 ? -30.052 15.161 -13.108 1.00 30.67 91 HIS A O 1
ATOM 714 N N . GLY A 1 92 ? -29.696 15.189 -10.901 1.00 33.38 92 GLY A N 1
ATOM 715 C CA . GLY A 1 92 ? -28.261 14.896 -10.920 1.00 33.38 92 GLY A CA 1
ATOM 716 C C . GLY A 1 92 ? -27.842 13.723 -10.016 1.00 33.38 92 GLY A C 1
ATOM 717 O O . GLY A 1 92 ? -28.697 13.073 -9.411 1.00 33.38 92 GLY A O 1
ATOM 718 N N . PRO A 1 93 ? -26.526 13.430 -9.938 1.00 30.81 93 PRO A N 1
ATOM 719 C CA . PRO A 1 93 ? -25.960 12.397 -9.066 1.00 30.81 93 PRO A CA 1
ATOM 720 C C . PRO A 1 93 ? -26.387 12.598 -7.601 1.00 30.81 93 PRO A C 1
ATOM 722 O O . PRO A 1 93 ? -26.631 13.741 -7.206 1.00 30.81 93 PRO A O 1
ATOM 725 N N . PRO A 1 94 ? -26.463 11.530 -6.781 1.00 35.16 94 PRO A N 1
ATOM 726 C CA . PRO A 1 94 ? -26.866 11.646 -5.384 1.00 35.16 94 PRO A CA 1
ATOM 727 C C . PRO A 1 94 ? -26.010 12.692 -4.658 1.00 35.16 94 PRO A C 1
ATOM 729 O O . PRO A 1 94 ? -24.793 12.554 -4.553 1.00 35.16 94 PRO A O 1
ATOM 732 N N . ILE A 1 95 ? -26.650 13.752 -4.160 1.00 33.91 95 ILE A N 1
ATOM 733 C CA . ILE A 1 95 ? -25.976 14.780 -3.365 1.00 33.91 95 ILE A CA 1
ATOM 734 C C . ILE A 1 95 ? -25.687 14.173 -1.991 1.00 33.91 95 ILE A C 1
ATOM 736 O O . ILE A 1 95 ? -26.587 13.664 -1.323 1.00 33.91 95 ILE A O 1
ATOM 740 N N . LYS A 1 96 ? -24.416 14.209 -1.579 1.00 39.22 96 LYS A N 1
ATOM 741 C CA . LYS A 1 96 ? -23.942 13.743 -0.272 1.00 39.22 96 LYS A CA 1
ATOM 742 C C . LYS A 1 96 ? -24.636 14.543 0.836 1.00 39.22 96 LYS A C 1
ATOM 744 O O . LYS A 1 96 ? -24.188 15.630 1.172 1.00 39.22 96 LYS A O 1
ATOM 749 N N . THR A 1 97 ? -25.717 14.019 1.407 1.00 38.66 97 THR A N 1
ATOM 750 C CA . THR A 1 97 ? -26.329 14.615 2.600 1.00 38.66 97 THR A CA 1
ATOM 751 C C . THR A 1 97 ? -25.501 14.260 3.820 1.00 38.66 97 THR A C 1
ATOM 753 O O . THR A 1 97 ? -25.286 13.078 4.110 1.00 38.66 97 THR A O 1
ATOM 756 N N . THR A 1 98 ? -25.045 15.271 4.553 1.00 45.28 98 THR A N 1
ATOM 757 C CA . THR A 1 98 ? -24.386 15.049 5.837 1.00 45.28 98 THR A CA 1
ATOM 758 C C . THR A 1 98 ? -25.459 14.833 6.904 1.00 45.28 98 THR A C 1
ATOM 760 O O . THR A 1 98 ? -26.156 15.755 7.319 1.00 45.28 98 THR A O 1
ATOM 763 N N . ALA A 1 99 ? -25.653 13.585 7.340 1.00 49.97 99 ALA A N 1
ATOM 764 C CA . ALA A 1 99 ? -26.454 13.333 8.533 1.00 49.97 99 ALA A CA 1
ATOM 765 C C . ALA A 1 99 ? -25.714 13.960 9.724 1.00 49.97 99 ALA A C 1
ATOM 767 O O . ALA A 1 99 ? -24.585 13.567 10.018 1.00 49.97 99 ALA A O 1
ATOM 768 N N . LYS A 1 100 ? -26.318 14.954 10.384 1.00 56.34 100 LYS A N 1
ATOM 769 C CA . LYS A 1 100 ? -25.776 15.487 11.640 1.00 56.34 100 LYS A CA 1
ATOM 770 C C . LYS A 1 100 ? -25.741 14.358 12.667 1.00 56.34 100 LYS A C 1
ATOM 772 O O . LYS A 1 100 ? -26.733 13.656 12.838 1.00 56.34 100 LYS A O 1
ATOM 777 N N . MET A 1 101 ? -24.595 14.192 13.313 1.00 63.25 101 MET A N 1
ATOM 778 C CA . MET A 1 101 ? -24.348 13.186 14.344 1.00 63.25 101 MET A CA 1
ATOM 779 C C . MET A 1 101 ? -24.011 13.904 15.648 1.00 63.25 101 MET A C 1
ATOM 781 O O . MET A 1 101 ? -23.320 14.924 15.625 1.00 63.25 101 MET A O 1
ATOM 785 N N . PHE A 1 102 ? -24.469 13.369 16.774 1.00 67.00 102 PHE A N 1
ATOM 786 C CA . PHE A 1 102 ? -23.969 13.767 18.080 1.00 67.00 102 PHE A CA 1
ATOM 787 C C . PHE A 1 102 ? -22.504 13.371 18.222 1.00 67.00 102 PHE A C 1
ATOM 789 O O . PHE A 1 102 ? -22.097 12.284 17.809 1.00 67.00 102 PHE A O 1
ATOM 796 N N . GLN A 1 103 ? -21.715 14.252 18.832 1.00 64.25 103 GLN A N 1
ATOM 797 C CA . GLN A 1 103 ? -20.391 13.877 19.302 1.00 64.25 103 GLN A CA 1
ATOM 798 C C . GLN A 1 103 ? -20.563 12.981 20.524 1.00 64.25 103 GLN A C 1
ATOM 800 O O . GLN A 1 103 ? -21.199 13.385 21.493 1.00 64.25 103 GLN A O 1
ATOM 805 N N . THR A 1 104 ? -20.017 11.770 20.469 1.00 62.66 104 THR A N 1
ATOM 806 C CA . THR A 1 104 ? -19.879 10.883 21.626 1.00 62.66 104 THR A CA 1
ATOM 807 C C . THR A 1 104 ? -18.689 11.351 22.464 1.00 62.66 104 THR A C 1
ATOM 809 O O . THR A 1 104 ? -17.564 11.293 21.969 1.00 62.66 104 THR A O 1
ATOM 812 N N . PRO A 1 105 ? -18.884 11.831 23.703 1.00 59.72 105 PRO A N 1
ATOM 813 C CA . PRO A 1 105 ? -17.782 12.257 24.559 1.00 59.72 105 PRO A CA 1
ATOM 814 C C . PRO A 1 105 ? -16.929 11.065 25.012 1.00 59.72 105 PRO A C 1
ATOM 816 O O . PRO A 1 105 ? -17.427 10.169 25.697 1.00 59.72 105 PRO A O 1
ATOM 819 N N . ASP A 1 106 ? -15.625 11.091 24.726 1.00 56.84 106 ASP A N 1
ATOM 820 C CA . ASP A 1 106 ? -14.676 10.029 25.118 1.00 56.84 106 ASP A CA 1
ATOM 821 C C . ASP A 1 106 ? -14.683 9.742 26.635 1.00 56.84 106 ASP A C 1
ATOM 823 O O . ASP A 1 106 ? -14.443 8.621 27.089 1.00 56.84 106 ASP A O 1
ATOM 827 N N . VAL A 1 107 ? -15.029 10.750 27.444 1.00 59.81 107 VAL A N 1
ATOM 828 C CA . VAL A 1 107 ? -15.080 10.684 28.914 1.00 59.81 107 VAL A CA 1
ATOM 829 C C . VAL A 1 107 ? -16.094 9.649 29.427 1.00 59.81 107 VAL A C 1
ATOM 831 O O . VAL A 1 107 ? -15.859 9.037 30.475 1.00 59.81 107 VAL A O 1
ATOM 834 N N . MET A 1 108 ? -17.186 9.398 28.693 1.00 62.53 108 MET A N 1
ATOM 835 C CA . MET A 1 108 ? -18.248 8.461 29.101 1.00 62.53 108 MET A CA 1
ATOM 836 C C . MET A 1 108 ? -17.759 7.010 29.149 1.00 62.53 108 MET A C 1
ATOM 838 O O . MET A 1 108 ? -18.239 6.203 29.944 1.00 62.53 108 MET A O 1
ATOM 842 N N . ARG A 1 109 ? -16.739 6.679 28.354 1.00 69.94 109 ARG A N 1
ATOM 843 C CA . ARG A 1 109 ? -16.117 5.350 28.326 1.00 69.94 109 ARG A CA 1
ATOM 844 C C . ARG A 1 109 ? -14.868 5.247 29.209 1.00 69.94 109 ARG A C 1
ATOM 846 O O . ARG A 1 109 ? -14.202 4.214 29.209 1.00 69.94 109 ARG A O 1
ATOM 853 N N . SER A 1 110 ? -14.556 6.277 30.004 1.00 65.94 110 SER A N 1
ATOM 854 C CA . SER A 1 110 ? -13.434 6.228 30.948 1.00 65.94 110 SER A CA 1
ATOM 855 C C . SER A 1 110 ? -13.621 5.121 31.996 1.00 65.94 110 SER A C 1
ATOM 857 O O . SER A 1 110 ? -14.725 4.869 32.490 1.00 65.94 110 SER A O 1
ATOM 859 N N . SER A 1 111 ? -12.518 4.460 32.366 1.00 64.50 111 SER A N 1
ATOM 860 C CA . SER A 1 111 ? -12.544 3.282 33.246 1.00 64.50 111 SER A CA 1
ATOM 861 C C . SER A 1 111 ? -13.112 3.568 34.641 1.00 64.50 111 SER A C 1
ATOM 863 O O . SER A 1 111 ? -13.675 2.668 35.263 1.00 64.50 111 SER A O 1
ATOM 865 N N . SER A 1 112 ? -13.002 4.804 35.133 1.00 72.25 112 SER A N 1
ATOM 866 C CA . SER A 1 112 ? -13.539 5.216 36.434 1.00 72.25 112 SER A CA 1
ATOM 867 C C . SER A 1 112 ? -15.051 5.444 36.395 1.00 72.25 112 SER A C 1
ATOM 869 O O . SER A 1 112 ? -15.759 4.915 37.250 1.00 72.25 112 SER A O 1
ATOM 871 N N . PHE A 1 113 ? -15.564 6.174 35.397 1.00 77.75 113 PHE A N 1
ATOM 872 C CA . PHE A 1 113 ? -17.002 6.446 35.288 1.00 77.75 113 PHE A CA 1
ATOM 873 C C . PHE A 1 113 ? -17.790 5.194 34.890 1.00 77.75 113 PHE A C 1
ATOM 875 O O . PHE A 1 113 ? -18.797 4.874 35.514 1.00 77.75 113 PHE A O 1
ATOM 882 N N . SER A 1 114 ? -17.282 4.416 33.929 1.00 79.56 114 SER A N 1
ATOM 883 C CA . SER A 1 114 ? -17.926 3.162 33.518 1.00 79.56 114 SER A CA 1
ATOM 884 C C . SER A 1 114 ? -18.116 2.189 34.689 1.00 79.56 114 SER A C 1
ATOM 886 O O . SER A 1 114 ? -19.139 1.516 34.763 1.00 79.56 114 SER A O 1
ATOM 888 N N . LYS A 1 115 ? -17.175 2.130 35.645 1.00 81.44 115 LYS A N 1
ATOM 889 C CA . LYS A 1 115 ? -17.331 1.308 36.861 1.00 81.44 115 LYS A CA 1
ATOM 890 C C . LYS A 1 115 ? -18.472 1.790 37.754 1.00 81.44 115 LYS A C 1
ATOM 892 O O . LYS A 1 115 ? -19.168 0.956 38.323 1.00 81.44 115 LYS A O 1
ATOM 897 N N . TYR A 1 116 ? -18.650 3.104 37.878 1.00 83.88 116 TYR A N 1
ATOM 898 C CA . TYR A 1 116 ? -19.737 3.695 38.654 1.00 83.88 116 TYR A CA 1
ATOM 899 C C . TYR A 1 116 ? -21.101 3.386 38.021 1.00 83.88 116 TYR A C 1
ATOM 901 O O . TYR A 1 116 ? -21.962 2.820 38.686 1.00 83.88 116 TYR A O 1
ATOM 909 N N . ALA A 1 117 ? -21.262 3.644 36.720 1.00 85.75 117 ALA A N 1
ATOM 910 C CA . ALA A 1 117 ? -22.508 3.361 36.005 1.00 85.75 117 ALA A CA 1
ATOM 911 C C . ALA A 1 117 ? -22.883 1.866 36.059 1.00 85.75 117 ALA A C 1
ATOM 913 O O . ALA A 1 117 ? -24.025 1.499 36.325 1.00 85.75 117 ALA A O 1
ATOM 914 N N . LEU A 1 118 ? -21.901 0.971 35.893 1.00 88.75 118 LEU A N 1
ATOM 915 C CA . LEU A 1 118 ? -22.124 -0.471 36.031 1.00 88.75 118 LEU A CA 1
ATOM 916 C C . LEU A 1 118 ? -22.492 -0.891 37.462 1.00 88.75 118 LEU A C 1
ATOM 918 O O . LEU A 1 118 ? -23.244 -1.853 37.633 1.00 88.75 118 LEU A O 1
ATOM 922 N N . LEU A 1 119 ? -21.990 -0.188 38.483 1.00 87.75 119 LEU A N 1
ATOM 923 C CA . LEU A 1 119 ? -22.394 -0.414 39.869 1.00 87.75 119 LEU A CA 1
ATOM 924 C C . LEU A 1 119 ? -23.860 -0.019 40.083 1.00 87.75 119 LEU A C 1
ATOM 926 O O . LEU A 1 119 ? -24.586 -0.793 40.699 1.00 87.75 119 LEU A O 1
ATOM 930 N N . GLU A 1 120 ? -24.312 1.112 39.533 1.00 90.38 120 GLU A N 1
ATOM 931 C CA . GLU A 1 120 ? -25.725 1.517 39.590 1.00 90.38 120 GLU A CA 1
ATOM 932 C C . GLU A 1 120 ? -26.650 0.496 38.910 1.00 90.38 120 GLU A C 1
ATOM 934 O O . GLU A 1 120 ? -27.661 0.079 39.481 1.00 90.38 120 GLU A O 1
ATOM 939 N N . VAL A 1 121 ? -26.269 -0.002 37.730 1.00 93.19 121 VAL A N 1
ATOM 940 C CA . VAL A 1 121 ? -27.004 -1.088 37.057 1.00 93.19 121 VAL A CA 1
ATOM 941 C C . VAL A 1 121 ? -27.067 -2.337 37.945 1.00 93.19 121 VAL A C 1
ATOM 943 O O . VAL A 1 121 ? -28.119 -2.973 38.073 1.00 93.19 121 VAL A O 1
ATOM 946 N N . ALA A 1 122 ? -25.958 -2.698 38.597 1.00 91.12 122 ALA A N 1
ATOM 947 C CA . ALA A 1 122 ? -25.898 -3.856 39.483 1.00 91.12 122 ALA A CA 1
ATOM 948 C C . ALA A 1 122 ? -26.778 -3.695 40.736 1.00 91.12 122 ALA A C 1
ATOM 950 O O . ALA A 1 122 ? -27.340 -4.692 41.207 1.00 91.12 122 ALA A O 1
ATOM 951 N N . THR A 1 123 ? -26.951 -2.475 41.250 1.00 92.75 123 THR A N 1
ATOM 952 C CA . THR A 1 123 ? -27.748 -2.182 42.453 1.00 92.75 123 THR A CA 1
ATOM 953 C C . THR A 1 123 ? -29.220 -1.876 42.176 1.00 92.75 123 THR A C 1
ATOM 955 O O . THR A 1 123 ? -29.993 -1.863 43.127 1.00 92.75 123 THR A O 1
ATOM 958 N N . ALA A 1 124 ? -29.648 -1.731 40.915 1.00 94.06 124 ALA A N 1
ATOM 959 C CA . ALA A 1 124 ? -31.050 -1.466 40.567 1.00 94.06 124 ALA A CA 1
ATOM 960 C C . ALA A 1 124 ? -32.034 -2.449 41.244 1.00 94.06 124 ALA A C 1
ATOM 962 O O . ALA A 1 124 ? -31.887 -3.668 41.129 1.00 94.06 124 ALA A O 1
ATOM 963 N N . GLU A 1 125 ? -33.040 -1.940 41.954 1.00 93.56 125 GLU A N 1
ATOM 964 C CA . GLU A 1 125 ? -33.918 -2.765 42.803 1.00 93.56 125 GLU A CA 1
ATOM 965 C C . GLU A 1 125 ? -35.069 -3.423 42.029 1.00 93.56 125 GLU A C 1
ATOM 967 O O . GLU A 1 125 ? -35.548 -4.495 42.400 1.00 93.56 125 GLU A O 1
ATOM 972 N N . ASP A 1 126 ? -35.486 -2.813 40.918 1.00 93.88 126 ASP A N 1
ATOM 973 C CA . ASP A 1 126 ? -36.604 -3.263 40.097 1.00 93.88 126 ASP A CA 1
ATOM 974 C C . ASP A 1 126 ? -36.388 -2.991 38.597 1.00 93.88 126 ASP A C 1
ATOM 976 O O . ASP A 1 126 ? -35.457 -2.303 38.171 1.00 93.88 126 ASP A O 1
ATOM 980 N N . ILE A 1 127 ? -37.268 -3.568 37.770 1.00 92.00 127 ILE A N 1
ATOM 981 C CA . ILE A 1 127 ? -37.236 -3.389 36.310 1.00 92.00 127 ILE A CA 1
ATOM 982 C C . ILE A 1 127 ? -37.504 -1.923 35.932 1.00 92.00 127 ILE A C 1
ATOM 984 O O . ILE A 1 127 ? -36.931 -1.436 34.964 1.00 92.00 127 ILE A O 1
ATOM 988 N N . GLN A 1 128 ? -38.329 -1.205 36.700 1.00 92.56 128 GLN A N 1
ATOM 989 C CA . GLN A 1 128 ? -38.654 0.202 36.437 1.00 92.56 128 GLN A CA 1
ATOM 990 C C . GLN A 1 128 ? -37.429 1.114 36.546 1.00 92.56 128 GLN A C 1
ATOM 992 O O . GLN A 1 128 ? -37.281 2.052 35.767 1.00 92.56 128 GLN A O 1
ATOM 997 N N . SER A 1 129 ? -36.535 0.819 37.484 1.00 92.56 129 SER A N 1
ATOM 998 C CA . SER A 1 129 ? -35.277 1.531 37.674 1.00 92.56 129 SER A CA 1
ATOM 999 C C . SER A 1 129 ? -34.353 1.330 36.480 1.00 92.56 129 SER A C 1
ATOM 1001 O O . SER A 1 129 ? -33.821 2.311 35.974 1.00 92.56 129 SER A O 1
ATOM 1003 N N . LEU A 1 130 ? -34.243 0.100 35.960 1.00 92.25 130 LEU A N 1
ATOM 1004 C CA . LEU A 1 130 ? -33.477 -0.160 34.735 1.00 92.25 130 LEU A CA 1
ATOM 1005 C C . LEU A 1 130 ? -34.061 0.557 33.517 1.00 92.25 130 LEU A C 1
ATOM 1007 O O . LEU A 1 130 ? -33.298 1.074 32.711 1.00 92.25 130 LEU A O 1
ATOM 1011 N N . ILE A 1 131 ? -35.391 0.615 33.386 1.00 92.50 131 ILE A N 1
ATOM 1012 C CA . ILE A 1 131 ? -36.025 1.353 32.286 1.00 92.50 131 ILE A CA 1
ATOM 1013 C C . ILE A 1 131 ? -35.594 2.819 32.337 1.00 92.50 131 ILE A C 1
ATOM 1015 O O . ILE A 1 131 ? -35.042 3.285 31.345 1.00 92.50 131 ILE A O 1
ATOM 1019 N N . ARG A 1 132 ? -35.749 3.492 33.491 1.00 89.62 132 ARG A N 1
ATOM 1020 C CA . ARG A 1 132 ? -35.326 4.893 33.696 1.00 89.62 132 ARG A CA 1
ATOM 1021 C C . ARG A 1 132 ? -33.844 5.110 33.383 1.00 89.62 132 ARG A C 1
ATOM 1023 O O . ARG A 1 132 ? -33.513 6.008 32.624 1.00 89.62 132 ARG A O 1
ATOM 1030 N N . MET A 1 133 ? -32.979 4.232 33.892 1.00 90.69 133 MET A N 1
ATOM 1031 C CA . MET A 1 133 ? -31.530 4.261 33.647 1.00 90.69 133 MET A CA 1
ATOM 1032 C C . MET A 1 133 ? -31.170 4.221 32.154 1.00 90.69 133 MET A C 1
ATOM 1034 O O . MET A 1 133 ? -30.155 4.779 31.750 1.00 90.69 133 MET A O 1
ATOM 1038 N N . THR A 1 134 ? -31.985 3.553 31.335 1.00 91.31 134 THR A N 1
ATOM 1039 C CA . THR A 1 134 ? -31.764 3.406 29.886 1.00 91.31 134 THR A CA 1
ATOM 1040 C C . THR A 1 134 ? -32.515 4.429 29.029 1.00 91.31 134 THR A C 1
ATOM 1042 O O . THR A 1 134 ? -32.451 4.345 27.802 1.00 91.31 134 THR A O 1
ATOM 1045 N N . GLU A 1 135 ? -33.244 5.377 29.624 1.00 89.00 135 GLU A N 1
ATOM 1046 C CA . GL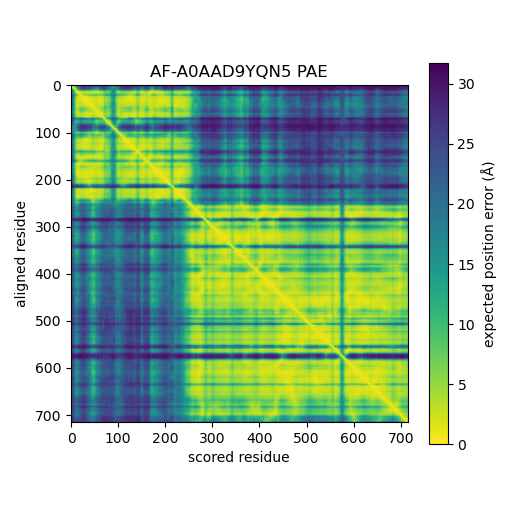U A 1 135 ? -33.941 6.413 28.856 1.00 89.00 135 GLU A CA 1
ATOM 1047 C C . GLU A 1 135 ? -32.955 7.436 28.296 1.00 89.00 135 GLU A C 1
ATOM 1049 O O . GLU A 1 135 ? -32.007 7.847 28.965 1.00 89.00 135 GLU A O 1
ATOM 1054 N N . VAL A 1 136 ? -33.212 7.882 27.067 1.00 85.56 136 VAL A N 1
ATOM 1055 C CA . VAL A 1 136 ? -32.512 9.019 26.468 1.00 85.56 136 VAL A CA 1
ATOM 1056 C C . VAL A 1 136 ? -33.398 10.243 26.632 1.00 85.56 136 VAL A C 1
ATOM 1058 O O . VAL A 1 136 ? -34.491 10.308 26.068 1.00 85.56 136 VAL A O 1
ATOM 1061 N N . LEU A 1 137 ? -32.942 11.206 27.427 1.00 83.44 137 LEU A N 1
ATOM 1062 C CA . LEU A 1 137 ? -33.729 12.376 27.804 1.00 83.44 137 LEU A CA 1
ATOM 1063 C C . LEU A 1 137 ? -33.449 13.556 26.861 1.00 83.44 137 LEU A C 1
ATOM 1065 O O . LEU A 1 137 ? -32.315 14.011 26.714 1.00 83.44 137 LEU A O 1
ATOM 1069 N N . ILE A 1 138 ? -34.502 14.072 26.223 1.00 75.50 138 ILE A N 1
ATOM 1070 C CA . ILE A 1 138 ? -34.449 15.229 25.317 1.00 75.50 138 ILE A CA 1
ATOM 1071 C C . ILE A 1 138 ? -35.195 16.394 25.958 1.00 75.50 138 ILE A C 1
ATOM 1073 O O . ILE A 1 138 ? -36.363 16.255 26.329 1.00 75.50 138 ILE A O 1
ATOM 1077 N N . GLN A 1 139 ? -34.550 17.560 26.048 1.00 76.19 139 GLN A N 1
ATOM 1078 C CA . GLN A 1 139 ? -35.169 18.765 26.591 1.00 76.19 139 GLN A CA 1
ATOM 1079 C C . GLN A 1 139 ? -35.682 19.647 25.460 1.00 76.19 139 GLN A C 1
ATOM 1081 O O . GLN A 1 139 ? -34.948 20.151 24.607 1.00 76.19 139 GLN A O 1
ATOM 1086 N N . HIS A 1 140 ? -36.989 19.845 25.476 1.00 68.44 140 HIS A N 1
ATOM 1087 C CA . HIS A 1 140 ? -37.702 20.611 24.482 1.00 68.44 140 HIS A CA 1
ATOM 1088 C C . HIS A 1 140 ? -37.561 22.125 24.742 1.00 68.44 140 HIS A C 1
ATOM 1090 O O . HIS A 1 140 ? -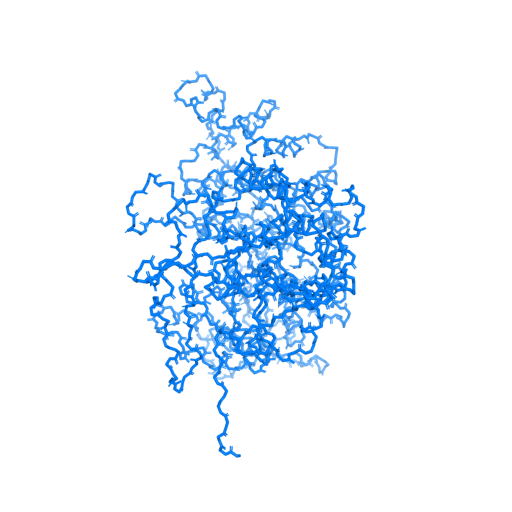37.269 22.541 25.864 1.00 68.44 140 HIS A O 1
ATOM 1096 N N . LYS A 1 141 ? -37.786 22.987 23.732 1.00 66.69 141 LYS A N 1
ATOM 1097 C CA . LYS A 1 141 ? -37.654 24.462 23.890 1.00 66.69 141 LYS A CA 1
ATOM 1098 C C . LYS A 1 141 ? -38.534 25.068 24.992 1.00 66.69 141 LYS A C 1
ATOM 1100 O O . LYS A 1 141 ? -38.257 26.173 25.441 1.00 66.69 141 LYS A O 1
ATOM 1105 N N . ASP A 1 142 ? -39.596 24.374 25.393 1.00 74.31 142 ASP A N 1
ATOM 1106 C CA . ASP A 1 142 ? -40.500 24.773 26.478 1.00 74.31 142 ASP A CA 1
ATOM 1107 C C . ASP A 1 142 ? -39.998 24.346 27.874 1.00 74.31 142 ASP A C 1
ATOM 1109 O O . ASP A 1 142 ? -40.698 24.541 28.867 1.00 74.31 142 ASP A O 1
ATOM 1113 N N . GLY A 1 143 ? -38.799 23.760 27.955 1.00 71.25 143 GLY A N 1
ATOM 1114 C CA . GLY A 1 143 ? -38.183 23.261 29.180 1.00 71.25 143 GLY A CA 1
ATOM 1115 C C . GLY A 1 143 ? -38.641 21.861 29.594 1.00 71.25 143 GLY A C 1
ATOM 1116 O O . GLY A 1 143 ? -38.088 21.325 30.554 1.00 71.25 143 GLY A O 1
ATOM 1117 N N . LYS A 1 144 ? -39.607 21.245 28.894 1.00 78.50 144 LYS A N 1
ATOM 1118 C CA . LYS A 1 144 ? -40.076 19.886 29.203 1.00 78.50 144 LYS A CA 1
ATOM 1119 C C . LYS A 1 144 ? -39.093 18.834 28.712 1.00 78.50 144 LYS A C 1
ATOM 1121 O O . LYS A 1 144 ? -38.531 18.959 27.628 1.00 78.50 144 LYS A O 1
ATOM 1126 N N . VAL A 1 145 ? -38.943 17.773 29.494 1.00 78.12 145 VAL A N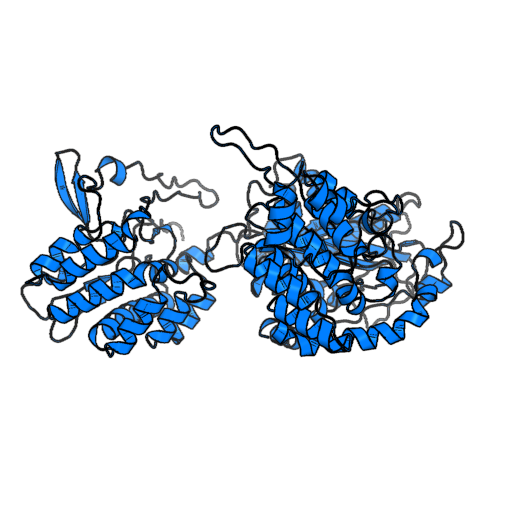 1
ATOM 1127 C CA . VAL A 1 145 ? -38.088 16.630 29.167 1.00 78.12 145 VAL A CA 1
ATOM 1128 C C . VAL A 1 145 ? -38.955 15.478 28.667 1.00 78.12 145 VAL A C 1
ATOM 1130 O O . VAL A 1 145 ? -39.974 15.157 29.279 1.00 78.12 145 VAL A O 1
ATOM 1133 N N . TYR A 1 146 ? -38.560 14.872 27.551 1.00 80.56 146 TYR A N 1
ATOM 1134 C CA . TYR A 1 146 ? -39.220 13.717 26.948 1.00 80.56 146 TYR A CA 1
ATOM 1135 C C . TYR A 1 146 ? -38.233 12.556 26.820 1.00 80.56 146 TYR A C 1
ATOM 1137 O O . TYR A 1 146 ? -37.054 12.771 26.545 1.00 80.56 146 TYR A O 1
ATOM 1145 N N . SER A 1 147 ? -38.737 11.333 26.988 1.00 81.31 147 SER A N 1
ATOM 1146 C CA . SER A 1 147 ? -37.985 10.096 26.760 1.00 81.31 147 SER A CA 1
ATOM 1147 C C . SER A 1 147 ? -37.990 9.748 25.270 1.00 81.31 147 SER A C 1
ATOM 1149 O O . SER A 1 147 ? -39.041 9.785 24.618 1.00 81.31 147 SER A O 1
ATOM 1151 N N . HIS A 1 148 ? -36.818 9.433 24.724 1.00 80.56 148 HIS A N 1
ATOM 1152 C CA . HIS A 1 148 ? -36.612 9.074 23.324 1.00 80.56 148 HIS A CA 1
ATOM 1153 C C . HIS A 1 148 ? -36.023 7.659 23.209 1.00 80.56 148 HIS A C 1
ATOM 1155 O O . HIS A 1 148 ? -35.146 7.296 23.994 1.00 80.56 148 HIS A O 1
ATOM 1161 N N . PRO A 1 149 ? -36.470 6.834 22.243 1.00 77.56 149 PRO A N 1
ATOM 1162 C CA . PRO A 1 149 ? -35.912 5.501 22.048 1.00 77.56 149 PRO A CA 1
ATOM 1163 C C . PRO A 1 149 ? -34.468 5.567 21.529 1.00 77.56 149 PRO A C 1
ATOM 1165 O O . PRO A 1 149 ? -34.199 6.146 20.474 1.00 77.56 149 PRO A O 1
ATOM 1168 N N . GLY A 1 150 ? -33.550 4.937 22.261 1.00 85.62 150 GLY A N 1
ATOM 1169 C CA . GLY A 1 150 ? -32.152 4.776 21.865 1.00 85.62 150 GLY A CA 1
ATOM 1170 C C . GLY A 1 150 ? -31.910 3.621 20.886 1.00 85.62 150 GLY A C 1
ATOM 1171 O O . GLY A 1 150 ? -32.831 2.949 20.415 1.00 85.62 150 GLY A O 1
ATOM 1172 N N . ALA A 1 151 ? -30.633 3.356 20.615 1.00 88.56 151 ALA A N 1
ATOM 1173 C CA . ALA A 1 151 ? -30.137 2.176 19.903 1.00 88.56 151 ALA A CA 1
ATOM 1174 C C . ALA A 1 151 ? -30.607 0.864 20.550 1.00 88.56 151 ALA A C 1
ATOM 1176 O O . ALA A 1 151 ? -30.909 -0.107 19.847 1.00 88.56 151 ALA A O 1
ATOM 1177 N N . TYR A 1 152 ? -30.729 0.876 21.878 1.00 92.62 152 TYR A N 1
ATOM 1178 C CA . TYR A 1 152 ? -31.303 -0.182 22.696 1.00 92.62 152 TYR A CA 1
ATOM 1179 C C . TYR A 1 152 ? -32.483 0.400 23.475 1.00 92.62 152 TYR A C 1
ATOM 1181 O O . TYR A 1 152 ? -32.318 1.348 24.237 1.00 92.62 152 TYR A O 1
ATOM 1189 N N . ASP A 1 153 ? -33.672 -0.158 23.281 1.00 90.06 153 ASP A N 1
ATOM 1190 C CA . ASP A 1 153 ? -34.911 0.337 23.876 1.00 90.06 153 ASP A CA 1
ATOM 1191 C C . ASP A 1 153 ? -35.503 -0.707 24.833 1.00 90.06 153 ASP A C 1
ATOM 1193 O O . ASP A 1 153 ? -35.947 -1.791 24.430 1.00 90.06 153 ASP A O 1
ATOM 1197 N N . PHE A 1 154 ? -35.495 -0.354 26.119 1.00 92.75 154 PHE A N 1
ATOM 1198 C CA . PHE A 1 154 ? -36.026 -1.146 27.227 1.00 92.75 154 PHE A CA 1
ATOM 1199 C C . PHE A 1 154 ? -37.436 -0.700 27.651 1.00 92.75 154 PHE A C 1
ATOM 1201 O O . PHE A 1 154 ? -38.051 -1.356 28.492 1.00 92.75 154 PHE A O 1
ATOM 1208 N N . SER A 1 155 ? -38.014 0.348 27.050 1.00 89.25 155 SER A N 1
ATOM 1209 C CA . SER A 1 155 ? -39.368 0.831 27.380 1.00 89.25 155 SER A CA 1
ATOM 1210 C C . SER A 1 155 ? -40.446 -0.242 27.170 1.00 89.25 155 SER A C 1
ATOM 1212 O O . SER A 1 155 ? -41.472 -0.265 27.854 1.00 89.25 155 SER A O 1
ATOM 1214 N N . GLY A 1 156 ? -40.184 -1.210 26.283 1.00 85.75 156 GLY A N 1
ATOM 1215 C CA . GLY A 1 156 ? -41.016 -2.391 26.056 1.00 85.75 156 GLY A CA 1
ATOM 1216 C C . GLY A 1 156 ? -41.171 -3.318 27.268 1.00 85.75 156 GLY A C 1
ATOM 1217 O O . GLY A 1 156 ? -42.005 -4.222 27.228 1.00 85.75 156 GLY A O 1
ATOM 1218 N N . LEU A 1 157 ? -40.419 -3.106 28.349 1.00 88.75 157 LEU A N 1
ATOM 1219 C CA . LEU A 1 157 ? -40.550 -3.838 29.609 1.00 88.75 157 LEU A CA 1
ATOM 1220 C C . LEU A 1 157 ? -41.692 -3.319 30.504 1.00 88.75 157 LEU A C 1
ATOM 1222 O O . LEU A 1 157 ? -42.106 -4.040 31.413 1.00 88.75 157 LEU A O 1
ATOM 1226 N N . ASN A 1 158 ? -42.255 -2.138 30.206 1.00 85.81 158 ASN A N 1
ATOM 1227 C CA . ASN A 1 158 ? -43.429 -1.560 30.886 1.00 85.81 158 ASN A CA 1
ATOM 1228 C C . ASN A 1 158 ? -44.756 -2.277 30.580 1.00 85.81 158 ASN A C 1
ATOM 1230 O O . ASN A 1 158 ? -45.809 -1.887 31.084 1.00 85.81 158 ASN A O 1
ATOM 1234 N N . GLN A 1 159 ? -44.735 -3.312 29.741 1.00 80.50 159 GLN A N 1
ATOM 1235 C CA . GLN A 1 159 ? -45.930 -4.077 29.402 1.00 80.50 159 GLN A CA 1
ATOM 1236 C C . GLN A 1 159 ? -46.489 -4.801 30.633 1.00 80.50 159 GLN A C 1
ATOM 1238 O O . GLN A 1 159 ? -45.763 -5.465 31.371 1.00 80.50 159 GLN A O 1
ATOM 1243 N N . SER A 1 160 ? -47.807 -4.705 30.826 1.00 71.19 160 SER A N 1
ATOM 1244 C CA . SER A 1 160 ? -48.506 -5.265 31.992 1.00 71.19 160 SER A CA 1
ATOM 1245 C C . SER A 1 160 ? -48.484 -6.795 32.032 1.00 71.19 160 SER A C 1
ATOM 1247 O O . SER A 1 160 ? -48.520 -7.396 33.105 1.00 71.19 160 SER A O 1
ATOM 1249 N N . LYS A 1 161 ? -48.400 -7.445 30.866 1.00 75.38 161 LYS A N 1
ATOM 1250 C CA . LYS A 1 161 ? -48.210 -8.890 30.753 1.00 75.38 161 LYS A CA 1
ATOM 1251 C C . LYS A 1 161 ? -46.723 -9.195 30.638 1.00 75.38 161 LYS A C 1
ATOM 1253 O O . LYS A 1 161 ? -46.058 -8.747 29.709 1.00 75.38 161 LYS A O 1
ATOM 1258 N N . ARG A 1 162 ? -46.219 -10.040 31.541 1.00 71.00 162 ARG A N 1
ATOM 1259 C CA . ARG A 1 162 ? -44.815 -10.484 31.545 1.00 71.00 162 ARG A CA 1
ATOM 1260 C C . ARG A 1 162 ? -44.401 -11.114 30.212 1.00 71.00 162 ARG A C 1
ATOM 1262 O O . ARG A 1 162 ? -43.354 -10.792 29.665 1.00 71.00 162 ARG A O 1
ATOM 1269 N N . ASN A 1 163 ? -45.294 -11.909 29.630 1.00 72.69 163 ASN A N 1
ATOM 1270 C CA . ASN A 1 163 ? -45.123 -12.495 28.306 1.00 72.69 163 ASN A CA 1
ATOM 1271 C C . ASN A 1 163 ? -45.387 -11.494 27.181 1.00 72.69 163 ASN A C 1
ATOM 1273 O O . ASN A 1 163 ? -45.701 -11.956 26.105 1.00 72.69 163 ASN A O 1
ATOM 1277 N N . ASP A 1 164 ? -45.347 -10.178 27.384 1.00 79.88 164 ASP A N 1
ATOM 1278 C CA . ASP A 1 164 ? -45.330 -9.145 26.334 1.00 79.88 164 ASP A CA 1
ATOM 1279 C C . ASP A 1 164 ? -44.123 -8.206 26.466 1.00 79.88 164 ASP A C 1
ATOM 1281 O O . ASP A 1 164 ? -43.887 -7.375 25.587 1.00 79.88 164 ASP A O 1
ATOM 1285 N N . GLN A 1 165 ? -43.322 -8.393 27.520 1.00 85.69 165 GLN A N 1
ATOM 1286 C CA . GLN A 1 165 ? -42.081 -7.669 27.739 1.00 85.69 165 GLN A CA 1
ATOM 1287 C C . GLN A 1 165 ? -41.083 -7.944 26.616 1.00 85.69 165 GLN A C 1
ATOM 1289 O O . GLN A 1 165 ? -40.865 -9.089 26.213 1.00 85.69 165 GLN A O 1
ATOM 1294 N N . ARG A 1 166 ? -40.463 -6.873 26.124 1.00 88.81 166 ARG A N 1
ATOM 1295 C CA . ARG A 1 166 ? -39.499 -6.927 25.025 1.00 88.81 166 ARG A CA 1
ATOM 1296 C C . ARG A 1 166 ? -38.374 -5.922 25.218 1.00 88.81 166 ARG A C 1
ATOM 1298 O O . ARG A 1 166 ? -38.613 -4.834 25.733 1.00 88.81 166 ARG A O 1
ATOM 1305 N N . VAL A 1 167 ? -37.197 -6.279 24.719 1.00 90.56 167 VAL A N 1
ATOM 1306 C CA . VAL A 1 167 ? -36.079 -5.355 24.488 1.00 90.56 167 VAL A CA 1
ATOM 1307 C C . VAL A 1 167 ? -35.926 -5.194 22.981 1.00 90.56 167 VAL A C 1
ATOM 1309 O O . VAL A 1 167 ? -36.040 -6.174 22.238 1.00 90.56 167 VAL A O 1
ATOM 1312 N N . GLN A 1 168 ? -35.734 -3.965 22.510 1.00 91.12 168 GLN A N 1
ATOM 1313 C CA . GLN A 1 168 ? -35.644 -3.655 21.087 1.00 91.12 168 GLN A CA 1
ATOM 1314 C C . GLN A 1 168 ? -34.264 -3.108 20.715 1.00 91.12 168 GLN A C 1
ATOM 1316 O O . GLN A 1 168 ? -33.702 -2.286 21.423 1.00 91.12 168 GLN A O 1
ATOM 1321 N N . PHE A 1 169 ? -33.745 -3.557 19.576 1.00 91.81 169 PHE A N 1
ATOM 1322 C CA . PHE A 1 169 ? -32.534 -3.041 18.944 1.00 91.81 169 PHE A CA 1
ATOM 1323 C C . PHE A 1 169 ? -32.952 -2.187 17.745 1.00 91.81 169 PHE A C 1
ATOM 1325 O O . PHE A 1 169 ? -33.722 -2.660 16.904 1.00 91.81 169 PHE A O 1
ATOM 1332 N N . ALA A 1 170 ? -32.466 -0.948 17.658 1.00 86.44 170 ALA A N 1
ATOM 1333 C CA . ALA A 1 170 ? -32.874 0.049 16.660 1.00 86.44 170 ALA A CA 1
ATOM 1334 C C . ALA A 1 170 ? -31.704 0.665 15.864 1.00 86.44 170 ALA A C 1
ATOM 1336 O O . ALA A 1 170 ? -31.910 1.577 15.065 1.00 86.44 170 ALA A O 1
ATOM 1337 N N . GLN A 1 171 ? -30.494 0.140 16.047 1.00 81.00 171 GLN A N 1
ATOM 1338 C CA . GLN A 1 171 ? -29.245 0.628 15.447 1.00 81.00 171 GLN A CA 1
ATOM 1339 C C . GLN A 1 171 ? -28.947 0.109 14.029 1.00 81.00 171 GLN A C 1
ATOM 1341 O O . GLN A 1 171 ? -27.942 0.482 13.436 1.00 81.00 171 GLN A O 1
ATOM 1346 N N . HIS A 1 172 ? -29.818 -0.712 13.431 1.00 78.94 172 HIS A N 1
ATOM 1347 C CA . HIS A 1 172 ? -29.626 -1.177 12.053 1.00 78.94 172 HIS A CA 1
ATOM 1348 C C . HIS A 1 172 ? -30.443 -0.341 11.066 1.00 78.94 172 HIS A C 1
ATOM 1350 O O . HIS A 1 172 ? -31.633 -0.075 11.264 1.00 78.94 172 HIS A O 1
ATOM 1356 N N . ALA A 1 173 ? -29.818 0.050 9.958 1.00 75.94 173 ALA A N 1
ATOM 1357 C CA . ALA A 1 173 ? -30.502 0.719 8.859 1.00 75.94 173 ALA A CA 1
ATOM 1358 C C . ALA A 1 173 ? -31.616 -0.167 8.270 1.00 75.94 173 ALA A C 1
ATOM 1360 O O . ALA A 1 173 ? -31.495 -1.394 8.220 1.00 75.94 173 ALA A O 1
ATOM 1361 N N . GLY A 1 174 ? -32.717 0.455 7.850 1.00 74.19 174 GLY A N 1
ATOM 1362 C CA . GLY A 1 174 ? -33.825 -0.233 7.196 1.00 74.19 174 GLY A CA 1
ATOM 1363 C C . GLY A 1 174 ? -33.391 -0.797 5.846 1.00 74.19 174 GLY A C 1
ATOM 1364 O O . GLY A 1 174 ? -32.718 -0.119 5.077 1.00 74.19 174 GLY A O 1
ATOM 1365 N N . THR A 1 175 ? -33.763 -2.043 5.572 1.00 73.81 175 THR A N 1
ATOM 1366 C CA . THR A 1 175 ? -33.414 -2.763 4.342 1.00 73.81 175 THR A CA 1
ATOM 1367 C C . THR A 1 175 ? -34.525 -3.746 3.994 1.00 73.81 175 THR A C 1
ATOM 1369 O O . THR A 1 175 ? -35.270 -4.172 4.880 1.00 73.81 175 THR A O 1
ATOM 1372 N N . MET A 1 176 ? -34.640 -4.085 2.711 1.00 75.75 176 MET A N 1
ATOM 1373 C CA . MET A 1 176 ? -35.494 -5.175 2.230 1.00 75.75 176 MET A CA 1
ATOM 1374 C C . MET A 1 176 ? -34.691 -6.436 1.876 1.00 75.75 176 MET A C 1
ATOM 1376 O O . MET A 1 176 ? -35.284 -7.450 1.506 1.00 75.75 176 MET A O 1
ATOM 1380 N N . ASP A 1 177 ? -33.364 -6.408 2.026 1.00 77.12 177 ASP A N 1
ATOM 1381 C CA . ASP A 1 177 ? -32.504 -7.566 1.813 1.00 77.12 177 ASP A CA 1
ATOM 1382 C C . ASP A 1 177 ? -32.740 -8.620 2.907 1.00 77.12 177 ASP A C 1
ATOM 1384 O O . ASP A 1 177 ? -32.432 -8.427 4.088 1.00 77.12 177 ASP A O 1
ATOM 1388 N N . PHE A 1 178 ? -33.290 -9.766 2.504 1.00 83.12 178 PHE A N 1
ATOM 1389 C CA . PHE A 1 178 ? -33.609 -10.863 3.416 1.00 83.12 178 PHE A CA 1
ATOM 1390 C C . PHE A 1 178 ? -32.378 -11.382 4.174 1.00 83.12 178 PHE A C 1
ATOM 1392 O O . PHE A 1 178 ? -32.475 -11.722 5.356 1.00 83.12 178 PHE A O 1
ATOM 1399 N N . THR A 1 179 ? -31.219 -11.437 3.517 1.00 85.12 179 THR A N 1
ATOM 1400 C CA . THR A 1 179 ? -29.977 -11.951 4.101 1.00 85.12 179 THR A CA 1
ATOM 1401 C C . THR A 1 179 ? -29.470 -11.010 5.192 1.00 85.12 179 THR A C 1
ATOM 1403 O O . THR A 1 179 ? -29.113 -11.470 6.280 1.00 85.12 179 THR A O 1
ATOM 1406 N N . ALA A 1 180 ? -29.503 -9.699 4.954 1.00 83.38 180 ALA A N 1
ATOM 1407 C CA . ALA A 1 180 ? -29.153 -8.676 5.930 1.00 83.38 180 ALA A CA 1
ATOM 1408 C C . ALA A 1 180 ? -30.113 -8.686 7.123 1.00 83.38 180 ALA A C 1
ATOM 1410 O O . ALA A 1 180 ? -29.658 -8.718 8.268 1.00 83.38 180 ALA A O 1
ATOM 1411 N N . ILE A 1 181 ? -31.426 -8.754 6.869 1.00 85.00 181 ILE A N 1
ATOM 1412 C CA . ILE A 1 181 ? -32.445 -8.859 7.924 1.00 85.00 181 ILE A CA 1
ATOM 1413 C C . ILE A 1 181 ? -32.195 -10.104 8.785 1.00 85.00 181 ILE A C 1
ATOM 1415 O O . ILE A 1 181 ? -32.148 -10.015 10.012 1.00 85.00 181 ILE A O 1
ATOM 1419 N N . SER A 1 182 ? -32.002 -11.267 8.155 1.00 89.44 182 SER A N 1
ATOM 1420 C CA . SER A 1 182 ? -31.797 -12.538 8.856 1.00 89.44 182 SER A CA 1
ATOM 1421 C C . SER A 1 182 ? -30.532 -12.527 9.717 1.00 89.44 182 SER A C 1
ATOM 1423 O O . SER A 1 182 ? -30.568 -12.971 10.866 1.00 89.44 182 SER A O 1
ATOM 1425 N N . ASN A 1 183 ? -29.417 -12.007 9.192 1.00 91.88 183 ASN A N 1
ATOM 1426 C CA . ASN A 1 183 ? -28.167 -11.925 9.944 1.00 91.88 183 ASN A CA 1
ATOM 1427 C C . ASN A 1 183 ? -28.276 -10.958 11.122 1.00 91.88 183 ASN A C 1
ATOM 1429 O O . ASN A 1 183 ? -27.837 -11.313 12.215 1.00 91.88 183 ASN A O 1
ATOM 1433 N N . TRP A 1 184 ? -28.923 -9.803 10.949 1.00 91.81 184 TRP A N 1
ATOM 1434 C CA . TRP A 1 184 ? -29.109 -8.871 12.057 1.00 91.81 184 TRP A CA 1
ATOM 1435 C C . TRP A 1 184 ? -29.981 -9.453 13.173 1.00 91.81 184 TRP A C 1
ATOM 1437 O O . TRP A 1 184 ? -29.609 -9.389 14.343 1.00 91.81 184 TRP A O 1
ATOM 1447 N N . ILE A 1 185 ? -31.088 -10.119 12.822 1.00 91.50 185 ILE A N 1
ATOM 1448 C CA . ILE A 1 185 ? -31.939 -10.818 13.799 1.00 91.50 185 ILE A CA 1
ATOM 1449 C C . ILE A 1 185 ? -31.124 -11.842 14.600 1.00 91.50 185 ILE A C 1
ATOM 1451 O O . ILE A 1 185 ? -31.256 -11.907 15.824 1.00 91.50 185 ILE A O 1
ATOM 1455 N N . LYS A 1 186 ? -30.263 -12.620 13.930 1.00 94.62 186 LYS A N 1
ATOM 1456 C CA . LYS A 1 186 ? -29.391 -13.610 14.584 1.00 94.62 186 LYS A CA 1
ATOM 1457 C C . LYS A 1 186 ? -28.368 -12.959 15.511 1.00 94.62 186 LYS A C 1
ATOM 1459 O O . LYS A 1 186 ? -28.154 -13.488 16.597 1.00 94.62 186 LYS A O 1
ATOM 1464 N N . VAL A 1 187 ? -27.790 -11.817 15.128 1.00 94.94 187 VAL A N 1
ATOM 1465 C CA . VAL A 1 187 ? -26.880 -11.051 15.996 1.00 94.94 187 VAL A CA 1
ATOM 1466 C C . VAL A 1 187 ? -27.605 -10.551 17.241 1.00 94.94 187 VAL A C 1
ATOM 1468 O O . VAL A 1 187 ? -27.162 -10.858 18.345 1.00 94.94 187 VAL A O 1
ATOM 1471 N N . CYS A 1 188 ? -28.749 -9.870 17.106 1.00 94.38 188 CYS A N 1
ATOM 1472 C CA . CYS A 1 188 ? -29.520 -9.412 18.268 1.00 94.38 188 CYS A CA 1
ATOM 1473 C C . CYS A 1 188 ? -29.893 -10.581 19.189 1.00 94.38 188 CYS A C 1
ATOM 1475 O O . CYS A 1 188 ? -29.722 -10.502 20.405 1.00 94.38 188 CYS A O 1
ATOM 1477 N N . HIS A 1 189 ? -30.396 -11.678 18.611 1.00 93.62 189 HIS A N 1
ATOM 1478 C CA . HIS A 1 189 ? -30.768 -12.871 19.367 1.00 93.62 189 HIS A CA 1
ATOM 1479 C C . HIS A 1 189 ? -29.564 -13.488 20.088 1.00 93.62 189 HIS A C 1
ATOM 1481 O O . HIS A 1 189 ? -29.670 -13.819 21.266 1.00 93.62 189 HIS A O 1
ATOM 1487 N N . GLY A 1 190 ? -28.423 -13.629 19.408 1.00 94.56 190 GLY A N 1
ATOM 1488 C CA . GLY A 1 190 ? -27.205 -14.186 19.990 1.00 94.56 190 GLY A CA 1
ATOM 1489 C C . GLY A 1 190 ? -26.642 -13.320 21.113 1.00 94.56 190 GLY A C 1
ATOM 1490 O O . GLY A 1 190 ? -26.311 -13.865 22.159 1.00 94.56 190 GLY A O 1
ATOM 1491 N N . LEU A 1 191 ? -26.642 -11.989 20.968 1.00 94.75 191 LEU A N 1
ATOM 1492 C CA . LEU A 1 191 ? -26.239 -11.060 22.033 1.00 94.75 191 LEU A CA 1
ATOM 1493 C C . LEU A 1 191 ? -27.085 -11.247 23.300 1.00 94.75 191 LEU A C 1
ATOM 1495 O O . LEU A 1 191 ? -26.538 -11.402 24.391 1.00 94.75 191 LEU A O 1
ATOM 1499 N N . VAL A 1 192 ? -28.415 -11.283 23.158 1.00 93.19 192 VAL A N 1
ATOM 1500 C CA . VAL A 1 192 ? -29.324 -11.480 24.299 1.00 93.19 192 VAL A CA 1
ATOM 1501 C C . VAL A 1 192 ? -29.184 -12.880 24.891 1.00 93.19 192 VAL A C 1
ATOM 1503 O O . VAL A 1 192 ? -29.080 -13.029 26.107 1.00 93.19 192 VAL A O 1
ATOM 1506 N N . SER A 1 193 ? -29.152 -13.909 24.043 1.00 91.81 193 SER A N 1
ATOM 1507 C CA . SER A 1 193 ? -29.023 -15.301 24.475 1.00 91.81 193 SER A CA 1
ATOM 1508 C C . SER A 1 193 ? -27.712 -15.540 25.220 1.00 91.81 193 SER A C 1
ATOM 1510 O O . SER A 1 193 ? -27.722 -16.186 26.266 1.00 91.81 193 SER A O 1
ATOM 1512 N N . PHE A 1 194 ? -26.601 -15.005 24.715 1.00 94.69 194 PHE A N 1
ATOM 1513 C CA . PHE A 1 194 ? -25.292 -15.122 25.343 1.00 94.69 194 PHE A CA 1
ATOM 1514 C C . PHE A 1 194 ? -25.264 -14.400 26.692 1.00 94.69 194 PHE A C 1
ATOM 1516 O O . PHE A 1 194 ? -24.939 -15.019 27.701 1.00 94.69 194 PHE A O 1
ATOM 1523 N N . ALA A 1 195 ? -25.689 -13.134 26.749 1.00 92.62 195 ALA A N 1
ATOM 1524 C CA . ALA A 1 195 ? -25.670 -12.359 27.992 1.00 92.62 195 ALA A CA 1
ATOM 1525 C C . ALA A 1 195 ? -26.484 -13.011 29.127 1.00 92.62 195 ALA A C 1
ATOM 1527 O O . ALA A 1 195 ? -26.130 -12.902 30.302 1.00 92.62 195 ALA A O 1
ATOM 1528 N N . ILE A 1 196 ? -27.576 -13.696 28.781 1.00 90.62 196 ILE A N 1
ATOM 1529 C CA . ILE A 1 196 ? -28.473 -14.330 29.750 1.00 90.62 196 ILE A CA 1
ATOM 1530 C C . ILE A 1 196 ? -27.985 -15.723 30.157 1.00 90.62 196 ILE A C 1
ATOM 1532 O O . ILE A 1 196 ? -27.947 -16.030 31.353 1.00 90.62 196 ILE A O 1
ATOM 1536 N N . ASN A 1 197 ? -27.613 -16.552 29.178 1.00 90.50 197 ASN A N 1
ATOM 1537 C CA . ASN A 1 197 ? -27.420 -17.989 29.376 1.00 90.50 197 ASN A CA 1
ATOM 1538 C C . ASN A 1 197 ? -25.952 -18.418 29.483 1.00 90.50 197 ASN A C 1
ATOM 1540 O O . ASN A 1 197 ? -25.691 -19.539 29.923 1.00 90.50 197 ASN A O 1
ATOM 1544 N N . ALA A 1 198 ? -24.993 -17.585 29.068 1.00 91.69 198 ALA A N 1
ATOM 1545 C CA . ALA A 1 198 ? -23.593 -17.988 29.065 1.00 91.69 198 ALA A CA 1
ATOM 1546 C C . ALA A 1 198 ? -23.040 -18.165 30.495 1.00 91.69 198 ALA A C 1
ATOM 1548 O O . ALA A 1 198 ? -23.427 -17.437 31.421 1.00 91.69 198 ALA A O 1
ATOM 1549 N N . PRO A 1 199 ? -22.100 -19.110 30.683 1.00 91.44 199 PRO A N 1
ATOM 1550 C CA . PRO A 1 199 ? -21.309 -19.216 31.900 1.00 91.44 199 PRO A CA 1
ATOM 1551 C C . PRO A 1 199 ? -20.614 -17.896 32.256 1.00 91.44 199 PRO A C 1
ATOM 1553 O O . PRO A 1 199 ? -20.193 -17.133 31.383 1.00 91.44 199 PRO A O 1
ATOM 1556 N N . ARG A 1 200 ? -20.493 -17.626 33.560 1.00 86.88 200 ARG A N 1
ATOM 1557 C CA . ARG A 1 200 ? -19.946 -16.366 34.086 1.00 86.88 200 ARG A CA 1
ATOM 1558 C C . ARG A 1 200 ? -18.519 -16.099 33.601 1.00 86.88 200 ARG A C 1
ATOM 1560 O O . ARG A 1 200 ? -18.213 -14.971 33.239 1.00 86.88 200 ARG A O 1
ATOM 1567 N N . ASP A 1 201 ? -17.690 -17.131 33.561 1.00 88.50 201 ASP A N 1
ATOM 1568 C CA . ASP A 1 201 ? -16.306 -17.098 33.088 1.00 88.50 201 ASP A CA 1
ATOM 1569 C C . ASP A 1 201 ? -16.200 -16.704 31.608 1.00 88.50 201 ASP A C 1
ATOM 1571 O O . ASP A 1 201 ? -15.336 -15.901 31.263 1.00 88.50 201 ASP A O 1
ATOM 1575 N N . ARG A 1 202 ? -17.112 -17.171 30.738 1.00 90.06 202 ARG A N 1
ATOM 1576 C CA . ARG A 1 202 ? -17.152 -16.737 29.326 1.00 90.06 202 ARG A CA 1
ATOM 1577 C C . ARG A 1 202 ? -17.486 -15.253 29.195 1.00 90.06 202 ARG A C 1
ATOM 1579 O O . ARG A 1 202 ? -16.862 -14.556 28.399 1.00 90.06 202 ARG A O 1
ATOM 1586 N N . ILE A 1 203 ? -18.452 -14.764 29.975 1.00 88.12 203 ILE A N 1
ATOM 1587 C CA . ILE A 1 203 ? -18.813 -13.340 29.981 1.00 88.12 203 ILE A CA 1
ATOM 1588 C C . ILE A 1 203 ? -17.631 -12.508 30.497 1.00 88.12 203 ILE A C 1
ATOM 1590 O O . ILE A 1 203 ? -17.210 -11.572 29.826 1.00 88.12 203 ILE A O 1
ATOM 1594 N N . GLU A 1 204 ? -17.056 -12.866 31.647 1.00 86.56 204 GLU A N 1
ATOM 1595 C CA . GLU A 1 204 ? -15.913 -12.158 32.241 1.00 86.56 204 GLU A CA 1
ATOM 1596 C C . GLU A 1 204 ? -14.686 -12.155 31.319 1.00 86.56 204 GLU A C 1
ATOM 1598 O O . GLU A 1 204 ? -13.999 -11.137 31.226 1.00 86.56 204 GLU A O 1
ATOM 1603 N N . HIS A 1 205 ? -14.452 -13.242 30.578 1.00 85.62 205 HIS A N 1
ATOM 1604 C CA . HIS A 1 205 ? -13.395 -13.309 29.576 1.00 85.62 205 HIS A CA 1
ATOM 1605 C C . HIS A 1 205 ? -13.590 -12.267 28.466 1.00 85.62 205 HIS A C 1
ATOM 1607 O O . HIS A 1 205 ? -12.706 -11.432 28.272 1.00 85.62 205 HIS A O 1
ATOM 1613 N N . ILE A 1 206 ? -14.756 -12.232 27.809 1.00 86.12 206 ILE A N 1
ATOM 1614 C CA . ILE A 1 206 ? -15.050 -11.246 26.751 1.00 86.12 206 ILE A CA 1
ATOM 1615 C C . ILE A 1 206 ? -14.961 -9.810 27.289 1.00 86.12 206 ILE A C 1
ATOM 1617 O O . ILE A 1 206 ? -14.401 -8.931 26.635 1.00 86.12 206 ILE A O 1
ATOM 1621 N N . LEU A 1 207 ? -15.469 -9.565 28.501 1.00 83.56 207 LEU A N 1
ATOM 1622 C CA . LEU A 1 207 ? -15.380 -8.253 29.148 1.00 83.56 207 LEU A CA 1
ATOM 1623 C C . LEU A 1 207 ? -13.926 -7.834 29.418 1.00 83.56 207 LEU A C 1
ATOM 1625 O O . LEU A 1 207 ? -13.604 -6.653 29.305 1.00 83.56 207 LEU A O 1
ATOM 1629 N N . SER A 1 208 ? -13.046 -8.783 29.751 1.00 80.44 208 SER A N 1
ATOM 1630 C CA . SER A 1 208 ? -11.621 -8.508 29.967 1.00 80.44 208 SER A CA 1
ATOM 1631 C C . SER A 1 208 ? -10.877 -8.161 28.674 1.00 80.44 208 SER A C 1
ATOM 1633 O O . SER A 1 208 ? -10.032 -7.268 28.696 1.00 80.44 208 SER A O 1
ATOM 1635 N N . LEU A 1 209 ? -11.233 -8.806 27.556 1.00 75.56 209 LEU A N 1
ATOM 1636 C CA . LEU A 1 209 ? -10.634 -8.576 26.235 1.00 75.56 209 LEU A CA 1
ATOM 1637 C C . LEU A 1 209 ? -11.034 -7.225 25.632 1.00 75.56 209 LEU A C 1
ATOM 1639 O O . LEU A 1 209 ? -10.275 -6.634 24.875 1.00 75.56 209 LEU A O 1
ATOM 1643 N N . ASN A 1 210 ? -12.213 -6.724 25.994 1.00 67.88 210 ASN A N 1
ATOM 1644 C CA . ASN A 1 210 ? -12.762 -5.463 25.502 1.00 67.88 210 ASN A CA 1
ATOM 1645 C C . ASN A 1 210 ? -12.492 -4.277 26.459 1.00 67.88 210 ASN A C 1
ATOM 1647 O O . ASN A 1 210 ? -13.181 -3.257 26.433 1.00 67.88 210 ASN A O 1
ATOM 1651 N N . SER A 1 211 ? -11.518 -4.423 27.365 1.00 62.38 211 SER A N 1
ATOM 1652 C CA . SER A 1 211 ? -11.120 -3.375 28.307 1.00 62.38 211 SER A CA 1
ATOM 1653 C C . SER A 1 211 ? -10.033 -2.482 27.691 1.00 62.38 211 SER A C 1
ATOM 1655 O O . SER A 1 211 ? -8.984 -2.999 27.307 1.00 62.38 211 SER A O 1
ATOM 1657 N N . PRO A 1 212 ? -10.184 -1.141 27.683 1.00 49.62 212 PRO A N 1
ATOM 1658 C CA . PRO A 1 212 ? -9.207 -0.205 27.104 1.00 49.62 212 PRO A CA 1
ATOM 1659 C C . PRO A 1 212 ? -7.855 -0.136 27.851 1.00 49.62 212 PRO A C 1
ATOM 1661 O O . PRO A 1 212 ? -7.044 0.748 27.598 1.00 49.62 212 PRO A O 1
ATOM 1664 N N . VAL A 1 213 ? -7.602 -1.038 28.806 1.00 43.38 213 VAL A N 1
ATOM 1665 C CA . VAL A 1 213 ? -6.437 -1.030 29.707 1.00 43.38 213 VAL A CA 1
ATOM 1666 C C . VAL A 1 213 ? -5.249 -1.839 29.157 1.00 43.38 213 VAL A C 1
ATOM 1668 O O . VAL A 1 213 ? -4.138 -1.700 29.667 1.00 43.38 213 VAL A O 1
ATOM 1671 N N . GLN A 1 214 ? -5.420 -2.663 28.118 1.00 35.81 214 GLN A N 1
ATOM 1672 C CA . GLN A 1 214 ? -4.325 -3.486 27.585 1.00 35.81 214 GLN A CA 1
ATOM 1673 C C . GLN A 1 214 ? -3.744 -2.911 26.289 1.00 35.81 214 GLN A C 1
ATOM 1675 O O . GLN A 1 214 ? -4.311 -3.049 25.213 1.00 35.81 214 GLN A O 1
ATOM 1680 N N . GLY A 1 215 ? -2.562 -2.296 26.411 1.00 35.78 215 GLY A N 1
ATOM 1681 C CA . GLY A 1 215 ? -1.711 -1.818 25.314 1.00 35.78 215 GLY A CA 1
ATOM 1682 C C . GLY A 1 215 ? -1.067 -2.937 24.486 1.00 35.78 215 GLY A C 1
ATOM 1683 O O . GLY A 1 215 ? 0.142 -2.943 24.279 1.00 35.78 215 GLY A O 1
ATOM 1684 N N . THR A 1 216 ? -1.861 -3.901 24.032 1.00 31.58 216 THR A N 1
ATOM 1685 C CA . THR A 1 216 ? -1.471 -4.900 23.030 1.00 31.58 216 THR A CA 1
ATOM 1686 C C . THR A 1 216 ? -2.210 -4.602 21.735 1.00 31.58 216 THR A C 1
ATOM 1688 O O . THR A 1 216 ? -3.370 -4.206 21.799 1.00 31.58 216 THR A O 1
ATOM 1691 N N . LEU A 1 217 ? -1.546 -4.789 20.584 1.00 41.09 217 LEU A N 1
ATOM 1692 C CA . LEU A 1 217 ? -2.126 -4.649 19.240 1.00 41.09 217 LEU A CA 1
ATOM 1693 C C . LEU A 1 217 ? -3.606 -5.059 19.231 1.00 41.09 217 LEU A C 1
ATOM 1695 O O . LEU A 1 217 ? -3.933 -6.218 19.497 1.00 41.09 217 LEU A O 1
ATOM 1699 N N . ASN A 1 218 ? -4.467 -4.071 18.983 1.00 48.97 218 ASN A N 1
ATOM 1700 C CA . ASN A 1 218 ? -5.916 -4.103 19.163 1.00 48.97 218 ASN A CA 1
ATOM 1701 C C . ASN A 1 218 ? -6.571 -5.047 18.133 1.00 48.97 218 ASN A C 1
ATOM 1703 O O . ASN A 1 218 ? -7.152 -4.618 17.143 1.00 48.97 218 ASN A O 1
ATOM 1707 N N . THR A 1 219 ? -6.378 -6.352 18.319 1.00 58.88 219 THR A N 1
ATOM 1708 C CA . THR A 1 219 ? -6.773 -7.422 17.385 1.00 58.88 219 THR A CA 1
ATOM 1709 C C . THR A 1 219 ? -8.142 -8.014 17.708 1.00 58.88 219 THR A C 1
ATOM 1711 O O . THR A 1 219 ? -8.670 -8.786 16.913 1.00 58.88 219 THR A O 1
ATOM 1714 N N . TYR A 1 220 ? -8.734 -7.652 18.852 1.00 78.88 220 TYR A N 1
ATOM 1715 C CA . TYR A 1 220 ? -10.059 -8.112 19.253 1.00 78.88 220 TYR A CA 1
ATOM 1716 C C . TYR A 1 220 ? -11.138 -7.150 18.740 1.00 78.88 220 TYR A C 1
ATOM 1718 O O . TYR A 1 220 ? -11.365 -6.085 19.315 1.00 78.88 220 TYR A O 1
ATOM 1726 N N . GLY A 1 221 ? -11.777 -7.507 17.626 1.00 85.69 221 GLY A N 1
ATOM 1727 C CA . GLY A 1 221 ? -12.815 -6.718 16.976 1.00 85.69 221 GLY A CA 1
ATOM 1728 C C . GLY A 1 221 ? -14.203 -7.353 17.056 1.00 85.69 221 GLY A C 1
ATOM 1729 O O . GLY A 1 221 ? -14.464 -8.324 17.769 1.00 85.69 221 GLY A O 1
ATOM 1730 N N . VAL A 1 222 ? -15.136 -6.793 16.282 1.00 88.12 222 VAL A N 1
ATOM 1731 C CA . VAL A 1 222 ? -16.521 -7.281 16.240 1.00 88.12 222 VAL A CA 1
ATOM 1732 C C . VAL A 1 222 ? -16.634 -8.703 15.688 1.00 88.12 222 VAL A C 1
ATOM 1734 O O . VAL A 1 222 ? -17.536 -9.443 16.070 1.00 88.12 222 VAL A O 1
ATOM 1737 N N . PHE A 1 223 ? -15.730 -9.121 14.800 1.00 90.31 223 PHE A N 1
ATOM 1738 C CA . PHE A 1 223 ? -15.797 -10.450 14.196 1.00 90.31 223 PHE A CA 1
ATOM 1739 C C . PHE A 1 223 ? -15.326 -11.542 15.162 1.00 90.31 223 PHE A C 1
ATOM 1741 O O . PHE A 1 223 ? -15.887 -12.642 15.163 1.00 90.31 223 PHE A O 1
ATOM 1748 N N . GLU A 1 224 ? -14.334 -11.230 15.993 1.00 90.88 224 GLU A N 1
ATOM 1749 C CA . GLU A 1 224 ? -13.853 -12.067 17.091 1.00 90.88 224 GLU A CA 1
ATOM 1750 C C . GLU A 1 224 ? -14.959 -12.190 18.139 1.00 90.88 224 GLU A C 1
ATOM 1752 O O . GLU A 1 224 ? -15.372 -13.305 18.441 1.00 90.88 224 GLU A O 1
ATOM 1757 N N . LEU A 1 225 ? -15.570 -11.066 18.544 1.00 92.69 225 LEU A N 1
ATOM 1758 C CA . LEU A 1 225 ? -16.745 -11.064 19.420 1.00 92.69 225 LEU A CA 1
ATOM 1759 C C . LEU A 1 225 ? -17.864 -11.969 18.890 1.00 92.69 225 LEU A C 1
ATOM 1761 O O . LEU A 1 225 ? -18.384 -12.794 19.636 1.00 92.69 225 LEU A O 1
ATOM 1765 N N . LEU A 1 226 ? -18.253 -11.823 17.617 1.00 94.25 226 LEU A N 1
ATOM 1766 C CA . LEU A 1 226 ? -19.304 -12.649 17.015 1.00 94.25 226 LEU A CA 1
ATOM 1767 C C . LEU A 1 226 ? -18.925 -14.135 17.019 1.00 94.25 226 LEU A C 1
ATOM 1769 O O . LEU A 1 226 ? -19.788 -14.983 17.223 1.00 94.25 226 LEU A O 1
ATOM 1773 N N . THR A 1 227 ? -17.652 -14.466 16.818 1.00 93.69 227 THR A N 1
ATOM 1774 C CA . THR A 1 227 ? -17.172 -15.853 16.890 1.00 93.69 227 THR A CA 1
ATOM 1775 C C . THR A 1 227 ? -17.257 -16.387 18.320 1.00 93.69 227 THR A C 1
ATOM 1777 O O . THR A 1 227 ? -17.774 -17.484 18.522 1.00 93.69 227 THR A O 1
ATOM 1780 N N . ASP A 1 228 ? -16.857 -15.583 19.303 1.00 93.06 228 ASP A N 1
ATOM 1781 C CA . ASP A 1 228 ? -16.824 -15.943 20.722 1.00 93.06 228 ASP A CA 1
ATOM 1782 C C . ASP A 1 228 ? -18.207 -16.031 21.374 1.00 93.06 228 ASP A C 1
ATOM 1784 O O . ASP A 1 228 ? -18.340 -16.659 22.425 1.00 93.06 228 ASP A O 1
ATOM 1788 N N . ILE A 1 229 ? -19.245 -15.458 20.756 1.00 94.56 229 ILE A N 1
ATOM 1789 C CA . ILE A 1 229 ? -20.655 -15.658 21.140 1.00 94.56 229 ILE A CA 1
ATOM 1790 C C . ILE A 1 229 ? -21.376 -16.692 20.259 1.00 94.56 229 ILE A C 1
ATOM 1792 O O . ILE A 1 229 ? -22.605 -16.702 20.189 1.00 94.56 229 ILE A O 1
ATOM 1796 N N . ASP A 1 230 ? -20.615 -17.568 19.597 1.00 95.75 230 ASP A N 1
ATOM 1797 C CA . ASP A 1 230 ? -21.102 -18.700 18.799 1.00 95.75 230 ASP A CA 1
ATOM 1798 C C . ASP A 1 230 ? -21.874 -18.290 17.516 1.00 95.75 230 ASP A C 1
ATOM 1800 O O . ASP A 1 230 ? -22.735 -19.017 17.016 1.00 95.75 230 ASP A O 1
ATOM 1804 N N . LEU A 1 231 ? -21.543 -17.129 16.932 1.00 96.19 231 LEU A N 1
ATOM 1805 C CA . LEU A 1 231 ? -22.121 -16.580 15.694 1.00 96.19 231 LEU A CA 1
ATOM 1806 C C . LEU A 1 231 ? -21.110 -16.502 14.531 1.00 96.19 231 LEU A C 1
ATOM 1808 O O . LEU A 1 231 ? -21.106 -15.545 13.749 1.00 96.19 231 LEU A O 1
ATOM 1812 N N . SER A 1 232 ? -20.264 -17.522 14.350 1.00 93.69 232 SER A N 1
ATOM 1813 C CA . SER A 1 232 ? -19.216 -17.531 13.308 1.00 93.69 232 SER A CA 1
ATOM 1814 C C . SER A 1 232 ? -19.753 -17.319 11.881 1.00 93.69 232 SER A C 1
ATOM 1816 O O . SER A 1 232 ? -19.077 -16.727 11.040 1.00 93.69 232 SER A O 1
ATOM 1818 N N . ALA A 1 233 ? -20.985 -17.757 11.594 1.00 92.56 233 ALA A N 1
ATOM 1819 C CA . ALA A 1 233 ? -21.629 -17.528 10.298 1.00 92.56 233 ALA A CA 1
ATOM 1820 C C . ALA A 1 233 ? -21.944 -16.040 10.057 1.00 92.56 233 ALA A C 1
ATOM 1822 O O . ALA A 1 233 ? -21.732 -15.537 8.955 1.00 92.56 233 ALA A O 1
ATOM 1823 N N . GLN A 1 234 ? -22.411 -15.325 11.086 1.00 94.00 234 GLN A N 1
ATOM 1824 C CA . GLN A 1 234 ? -22.657 -13.881 11.017 1.00 94.00 234 GLN A CA 1
ATOM 1825 C C . GLN A 1 234 ? -21.326 -13.127 10.964 1.00 94.00 234 GLN A C 1
ATOM 1827 O O . GLN A 1 234 ? -21.209 -12.179 10.194 1.00 94.00 234 GLN A O 1
ATOM 1832 N N . ALA A 1 235 ? -20.310 -13.581 11.709 1.00 89.25 235 ALA A N 1
ATOM 1833 C CA . ALA A 1 235 ? -18.961 -13.030 11.626 1.00 89.25 235 ALA A CA 1
ATOM 1834 C C . ALA A 1 235 ? -18.428 -13.096 10.189 1.00 89.25 235 ALA A C 1
ATOM 1836 O O . ALA A 1 235 ? -17.963 -12.090 9.666 1.00 89.25 235 ALA A O 1
ATOM 1837 N N . LYS A 1 236 ? -18.563 -14.248 9.516 1.00 85.38 236 LYS A N 1
ATOM 1838 C CA . LYS A 1 236 ? -18.185 -14.403 8.104 1.00 85.38 236 LYS A CA 1
ATOM 1839 C C . LYS A 1 236 ? -18.975 -13.458 7.194 1.00 85.38 236 LYS A C 1
ATOM 1841 O O . LYS A 1 236 ? -18.365 -12.745 6.406 1.00 85.38 236 LYS A O 1
ATOM 1846 N N . TYR A 1 237 ? -20.299 -13.418 7.345 1.00 85.81 237 TYR A N 1
ATOM 1847 C CA . TYR A 1 237 ? -21.167 -12.535 6.563 1.00 85.81 237 TYR A CA 1
ATOM 1848 C C . TYR A 1 237 ? -20.756 -11.058 6.681 1.00 85.81 237 TYR A C 1
ATOM 1850 O O . TYR A 1 237 ? -20.545 -10.391 5.673 1.00 85.81 237 TYR A O 1
ATOM 1858 N N . TYR A 1 238 ? -20.586 -10.542 7.902 1.00 82.62 238 TYR A N 1
ATOM 1859 C CA . TYR A 1 238 ? -20.195 -9.145 8.100 1.00 82.62 238 TYR A CA 1
ATOM 1860 C C . TYR A 1 238 ? -18.729 -8.878 7.727 1.00 82.62 238 TYR A C 1
ATOM 1862 O O . TYR A 1 238 ? -18.414 -7.779 7.276 1.00 82.62 238 TYR A O 1
ATOM 1870 N N . ARG A 1 239 ? -17.840 -9.873 7.836 1.00 80.50 239 ARG A N 1
ATOM 1871 C CA . ARG A 1 239 ? -16.444 -9.764 7.382 1.00 80.50 239 ARG A CA 1
ATOM 1872 C C . ARG A 1 239 ? -16.352 -9.582 5.867 1.00 80.50 239 ARG A C 1
ATOM 1874 O O . ARG A 1 239 ? -15.548 -8.782 5.407 1.00 80.50 239 ARG A O 1
ATOM 1881 N N . GLU A 1 240 ? -17.202 -10.265 5.099 1.00 75.00 240 GLU A N 1
ATOM 1882 C CA . GLU A 1 240 ? -17.311 -10.074 3.643 1.00 75.00 240 GLU A CA 1
ATOM 1883 C C . GLU A 1 240 ? -17.874 -8.692 3.277 1.00 75.00 240 GLU A C 1
ATOM 1885 O O . GLU A 1 240 ? -17.553 -8.135 2.223 1.00 75.00 240 GLU A O 1
ATOM 1890 N N . LEU A 1 241 ? -18.704 -8.111 4.149 1.00 69.75 241 LEU A N 1
ATOM 1891 C CA . LEU A 1 241 ? -19.252 -6.778 3.936 1.00 69.75 241 LEU A CA 1
ATOM 1892 C C . LEU A 1 241 ? -18.266 -5.657 4.284 1.00 69.75 241 LEU A C 1
ATOM 1894 O O . LEU A 1 241 ? -18.288 -4.627 3.607 1.00 69.75 241 LEU A O 1
ATOM 1898 N N . GLY A 1 242 ? -17.416 -5.861 5.288 1.00 64.06 242 GLY A N 1
ATOM 1899 C CA . GLY A 1 242 ? -16.612 -4.808 5.899 1.00 64.06 242 GLY A CA 1
ATOM 1900 C C . GLY A 1 242 ? -17.438 -3.936 6.861 1.00 64.06 242 GLY A C 1
ATOM 1901 O O . GLY A 1 242 ? -18.673 -3.968 6.845 1.00 64.06 242 GLY A O 1
ATOM 1902 N N . PRO A 1 243 ? -16.777 -3.166 7.735 1.00 61.62 243 PRO A N 1
ATOM 1903 C CA . PRO A 1 243 ? -17.454 -2.359 8.744 1.00 61.62 243 PRO A CA 1
ATOM 1904 C C . PRO A 1 243 ? -18.080 -1.091 8.157 1.00 61.62 243 PRO A C 1
ATOM 1906 O O . PRO A 1 243 ? -17.704 -0.601 7.094 1.00 61.62 243 PRO A O 1
ATOM 1909 N N . HIS A 1 244 ? -19.062 -0.557 8.877 1.00 60.91 244 HIS A N 1
ATOM 1910 C CA . HIS A 1 244 ? -19.819 0.649 8.553 1.00 60.91 244 HIS A CA 1
ATOM 1911 C C . HIS A 1 244 ? -20.478 0.682 7.171 1.00 60.91 244 HIS A C 1
ATOM 1913 O O . HIS A 1 244 ? -20.720 1.758 6.612 1.00 60.91 244 HIS A O 1
ATOM 1919 N N . ARG A 1 245 ? -20.812 -0.482 6.609 1.00 65.12 245 ARG A N 1
ATOM 1920 C CA . ARG A 1 245 ? -21.417 -0.539 5.280 1.00 65.12 245 ARG A CA 1
ATOM 1921 C C . ARG A 1 245 ? -22.844 0.016 5.291 1.00 65.12 245 ARG A C 1
ATOM 1923 O O . ARG A 1 245 ? -23.633 -0.243 6.200 1.00 65.12 245 ARG A O 1
ATOM 1930 N N . PHE A 1 246 ? -23.184 0.759 4.238 1.00 58.44 246 PHE A N 1
ATOM 1931 C CA . PHE A 1 246 ? -24.573 1.081 3.906 1.00 58.44 246 PHE A CA 1
ATOM 1932 C C . PHE A 1 246 ? -25.380 -0.204 3.680 1.00 58.44 246 PHE A C 1
ATOM 1934 O O . PHE A 1 246 ? -24.819 -1.242 3.321 1.00 58.44 246 PHE A O 1
ATOM 1941 N N . VAL A 1 247 ? -26.702 -0.141 3.869 1.00 62.69 247 VAL A N 1
ATOM 1942 C CA . VAL A 1 247 ? -27.580 -1.286 3.569 1.00 62.69 247 VAL A CA 1
ATOM 1943 C C . VAL A 1 247 ? -27.356 -1.768 2.139 1.00 62.69 247 VAL A C 1
ATOM 1945 O O . VAL A 1 247 ? -27.138 -0.918 1.273 1.00 62.69 247 VAL A O 1
ATOM 1948 N N . PRO A 1 248 ? -27.406 -3.087 1.868 1.00 61.50 248 PRO A N 1
ATOM 1949 C CA . PRO A 1 248 ? -27.118 -3.643 0.543 1.00 61.50 248 PRO A CA 1
ATOM 1950 C C . PRO A 1 248 ? -27.836 -2.903 -0.597 1.00 61.50 248 PRO A C 1
ATOM 1952 O O . PRO A 1 248 ? -27.210 -2.563 -1.602 1.00 61.50 248 PRO A O 1
ATOM 1955 N N . ASP A 1 249 ? -29.101 -2.543 -0.361 1.00 60.16 249 ASP A N 1
ATOM 1956 C CA . ASP A 1 249 ? -29.974 -1.804 -1.281 1.00 60.16 249 ASP A CA 1
ATOM 1957 C C . ASP A 1 249 ? -29.416 -0.420 -1.686 1.00 60.16 249 ASP A C 1
ATOM 1959 O O . ASP A 1 249 ? -29.555 0.007 -2.831 1.00 60.16 249 ASP A O 1
ATOM 1963 N N . LEU A 1 250 ? -28.744 0.278 -0.763 1.00 55.28 250 LEU A N 1
ATOM 1964 C CA . LEU A 1 250 ? -28.100 1.580 -0.998 1.00 55.28 250 LEU A CA 1
ATOM 1965 C C . LEU A 1 250 ? -26.627 1.442 -1.398 1.00 55.28 250 LEU A C 1
ATOM 1967 O O . LEU A 1 250 ? -26.106 2.254 -2.160 1.00 55.28 250 LEU A O 1
ATOM 1971 N N . ALA A 1 251 ? -25.945 0.407 -0.910 1.00 56.84 251 ALA A N 1
ATOM 1972 C CA . ALA A 1 251 ? -24.534 0.155 -1.184 1.00 56.84 251 ALA A CA 1
ATOM 1973 C C . ALA A 1 251 ? -24.263 -0.164 -2.665 1.00 56.84 251 ALA A C 1
ATOM 1975 O O . ALA A 1 251 ? -23.149 0.071 -3.148 1.00 56.84 251 ALA A O 1
ATOM 1976 N N . ALA A 1 252 ? -25.265 -0.685 -3.383 1.00 56.84 252 ALA A N 1
ATOM 1977 C CA . ALA A 1 252 ? -25.217 -0.883 -4.831 1.00 56.84 252 ALA A CA 1
ATOM 1978 C C . ALA A 1 252 ? -25.222 0.444 -5.616 1.00 56.84 252 ALA A C 1
ATOM 1980 O O . ALA A 1 252 ? -24.625 0.522 -6.684 1.00 56.84 252 ALA A O 1
ATOM 1981 N N . GLN A 1 253 ? -25.857 1.487 -5.072 1.00 59.03 253 GLN A N 1
ATOM 1982 C CA . GLN A 1 253 ? -25.995 2.808 -5.699 1.00 59.03 253 GLN A CA 1
ATOM 1983 C C . GLN A 1 253 ? -24.888 3.786 -5.284 1.00 59.03 253 GLN A C 1
ATOM 1985 O O . GLN A 1 253 ? -24.695 4.812 -5.933 1.00 59.03 253 GLN A O 1
ATOM 1990 N N . GLN A 1 254 ? -24.157 3.498 -4.202 1.00 61.81 254 GLN A N 1
ATOM 1991 C CA . GLN A 1 254 ? -23.044 4.346 -3.791 1.00 61.81 254 GLN A CA 1
ATOM 1992 C C . GLN A 1 254 ? -21.917 4.301 -4.816 1.00 61.81 254 GLN A C 1
ATOM 1994 O O . GLN A 1 254 ? -21.480 3.206 -5.167 1.00 61.81 254 GLN A O 1
ATOM 1999 N N . PRO A 1 255 ? -21.372 5.449 -5.230 1.00 68.00 255 PRO A N 1
ATOM 2000 C CA . PRO A 1 255 ? -20.144 5.455 -5.995 1.00 68.00 255 PRO A CA 1
ATOM 2001 C C . PRO A 1 255 ? -19.026 4.752 -5.228 1.00 68.00 255 PRO A C 1
ATOM 2003 O O . PRO A 1 255 ? -18.871 4.909 -4.016 1.00 68.00 255 PRO A O 1
ATOM 2006 N N . CYS A 1 256 ? -18.261 3.929 -5.932 1.00 76.25 256 CYS A N 1
ATOM 2007 C CA . CYS A 1 256 ? -17.018 3.385 -5.429 1.00 76.25 256 CYS A CA 1
ATOM 2008 C C . CYS A 1 256 ? -15.944 4.457 -5.621 1.00 76.25 256 CYS A C 1
ATOM 2010 O O . CYS A 1 256 ? -15.648 4.786 -6.774 1.00 76.25 256 CYS A O 1
ATOM 2012 N N . PRO A 1 257 ? -15.347 5.001 -4.550 1.00 83.94 257 PRO A N 1
ATOM 2013 C CA . PRO A 1 257 ? -14.201 5.869 -4.732 1.00 83.94 257 PRO A CA 1
ATOM 2014 C C . PRO A 1 257 ? -13.074 5.074 -5.406 1.00 83.94 257 PRO A C 1
ATOM 2016 O O . PRO A 1 257 ? -12.927 3.865 -5.197 1.00 83.94 257 PRO A O 1
ATOM 2019 N N . THR A 1 258 ? -12.302 5.743 -6.253 1.00 86.62 258 THR A N 1
ATOM 2020 C CA . THR A 1 258 ? -11.135 5.172 -6.944 1.00 86.62 258 THR A CA 1
ATOM 2021 C C . THR A 1 258 ? -10.054 4.690 -5.978 1.00 86.62 258 THR A C 1
ATOM 2023 O O . THR A 1 258 ? -9.342 3.739 -6.297 1.00 86.62 258 THR A O 1
ATOM 2026 N N . ILE A 1 259 ? -9.954 5.323 -4.806 1.00 88.69 259 ILE A N 1
ATOM 2027 C CA . ILE A 1 259 ? -9.015 5.010 -3.724 1.00 88.69 259 ILE A CA 1
ATOM 2028 C C . ILE A 1 259 ? -9.695 5.144 -2.358 1.00 88.69 259 ILE A C 1
ATOM 2030 O O . ILE A 1 259 ? -10.718 5.811 -2.224 1.00 88.69 259 ILE A O 1
ATOM 2034 N N . ASP A 1 260 ? -9.107 4.534 -1.332 1.00 86.00 260 ASP A N 1
ATOM 2035 C CA . ASP A 1 260 ? -9.575 4.614 0.053 1.00 86.00 260 ASP A CA 1
ATOM 2036 C C . ASP A 1 260 ? -8.512 5.307 0.910 1.00 86.00 260 ASP A C 1
ATOM 2038 O O . ASP A 1 260 ? -7.453 4.740 1.168 1.00 86.00 260 ASP A O 1
ATOM 2042 N N . LEU A 1 261 ? -8.782 6.549 1.308 1.00 84.94 261 LEU A N 1
ATOM 2043 C CA . LEU A 1 261 ? -7.926 7.342 2.198 1.00 84.94 261 LEU A CA 1
ATOM 2044 C C . LEU A 1 261 ? -8.577 7.564 3.568 1.00 84.94 261 LEU A C 1
ATOM 2046 O O . LEU A 1 261 ? -8.074 8.358 4.359 1.00 84.94 261 LEU A O 1
ATOM 2050 N N . GLU A 1 262 ? -9.707 6.906 3.845 1.00 79.44 262 GLU A N 1
ATOM 2051 C CA . GLU A 1 262 ? -10.348 7.031 5.148 1.00 79.44 262 GLU A CA 1
ATOM 2052 C C . GLU A 1 262 ? -9.525 6.296 6.215 1.00 79.44 262 GLU A C 1
ATOM 2054 O O . GLU A 1 262 ? -8.963 5.214 5.999 1.00 79.44 262 GLU A O 1
ATOM 2059 N N . GLU A 1 263 ? -9.457 6.908 7.395 1.00 76.75 263 GLU A N 1
ATOM 2060 C CA . GLU A 1 263 ? -8.899 6.260 8.568 1.00 76.75 263 GLU A CA 1
ATOM 2061 C C . GLU A 1 263 ? -9.924 5.289 9.156 1.00 76.75 263 GLU A C 1
ATOM 2063 O O . GLU A 1 263 ? -11.077 5.633 9.429 1.00 76.75 263 GLU A O 1
ATOM 2068 N N . HIS A 1 264 ? -9.475 4.055 9.348 1.00 74.25 264 HIS A N 1
ATOM 2069 C CA . HIS A 1 264 ? -10.287 2.921 9.760 1.00 74.25 264 HIS A CA 1
ATOM 2070 C C . HIS A 1 264 ? -9.582 2.235 10.926 1.00 74.25 264 HIS A C 1
ATOM 2072 O O . HIS A 1 264 ? -8.415 1.879 10.805 1.00 74.25 264 HIS A O 1
ATOM 2078 N N . SER A 1 265 ? -10.271 2.003 12.044 1.00 69.94 265 SER A N 1
ATOM 2079 C CA . SER A 1 265 ? -9.670 1.382 13.241 1.00 69.94 265 SER A CA 1
ATOM 2080 C C . SER A 1 265 ? -9.195 -0.064 13.032 1.00 69.94 265 SER A C 1
ATOM 2082 O O . SER A 1 265 ? -8.329 -0.542 13.756 1.00 69.94 265 SER A O 1
ATOM 2084 N N . TRP A 1 266 ? -9.764 -0.755 12.046 1.00 66.75 266 TRP A N 1
ATOM 2085 C CA . TRP A 1 266 ? -9.552 -2.170 11.719 1.00 66.75 266 TRP A CA 1
ATOM 2086 C C . TRP A 1 266 ? -8.593 -2.383 10.537 1.00 66.75 266 TRP A C 1
ATOM 2088 O O . TRP A 1 266 ? -8.311 -3.525 10.179 1.00 66.75 266 TRP A O 1
ATOM 2098 N N . LEU A 1 267 ? -8.126 -1.309 9.897 1.00 75.19 267 LEU A N 1
ATOM 2099 C CA . LEU A 1 267 ? -7.243 -1.366 8.735 1.00 75.19 267 LEU A CA 1
ATOM 2100 C C . LEU A 1 267 ? -5.977 -0.581 9.042 1.00 75.19 267 LEU A C 1
ATOM 2102 O O . LEU A 1 267 ? -6.043 0.555 9.509 1.00 75.19 267 LEU A O 1
ATOM 2106 N N . SER A 1 268 ? -4.825 -1.169 8.728 1.00 85.06 268 SER A N 1
ATOM 2107 C CA . SER A 1 268 ? -3.532 -0.500 8.879 1.00 85.06 268 SER A CA 1
ATOM 2108 C C . SER A 1 268 ? -3.567 0.914 8.277 1.00 85.06 268 SER A C 1
ATOM 2110 O O . SER A 1 268 ? -4.122 1.077 7.192 1.00 85.06 268 SER A O 1
ATOM 2112 N N . PRO A 1 269 ? -2.993 1.955 8.908 1.00 87.19 269 PRO A N 1
ATOM 2113 C CA . PRO A 1 269 ? -2.979 3.309 8.346 1.00 87.19 269 PRO A CA 1
ATOM 2114 C C . PRO A 1 269 ? -2.056 3.439 7.123 1.00 87.19 269 PRO A C 1
ATOM 2116 O O . PRO A 1 269 ? -2.131 4.437 6.407 1.00 87.19 269 PRO A O 1
ATOM 2119 N N . TYR A 1 270 ? -1.222 2.434 6.839 1.00 92.81 270 TYR A N 1
ATOM 2120 C CA . TYR A 1 270 ? -0.283 2.477 5.723 1.00 92.81 270 TYR A CA 1
ATOM 2121 C C . TYR A 1 270 ? -0.959 2.255 4.378 1.00 92.81 270 TYR A C 1
ATOM 2123 O O . TYR A 1 270 ? -1.858 1.427 4.208 1.00 92.81 270 TYR A O 1
ATOM 2131 N N . THR A 1 271 ? -0.505 3.024 3.405 1.00 94.81 271 THR A N 1
ATOM 2132 C CA . THR A 1 271 ? -0.903 2.908 2.011 1.00 94.81 271 THR A CA 1
ATOM 2133 C C . THR A 1 271 ? 0.290 2.459 1.189 1.00 94.81 271 THR A C 1
ATOM 2135 O O . THR A 1 271 ? 1.441 2.639 1.595 1.00 94.81 271 THR A O 1
ATOM 2138 N N . PHE A 1 272 ? 0.037 1.883 0.021 1.00 95.81 272 PHE A N 1
ATOM 2139 C CA . PHE A 1 272 ? 1.109 1.596 -0.916 1.00 95.81 272 PHE A CA 1
ATOM 2140 C C . PHE A 1 272 ? 0.684 1.780 -2.370 1.00 95.81 272 PHE A C 1
ATOM 2142 O O . PHE A 1 272 ? -0.499 1.770 -2.691 1.00 95.81 272 PHE A O 1
ATOM 2149 N N . GLY A 1 273 ? 1.659 1.952 -3.251 1.00 95.94 273 GLY A N 1
ATOM 2150 C CA . GLY A 1 273 ? 1.495 1.918 -4.700 1.00 95.94 273 GLY A CA 1
ATOM 2151 C C . GLY A 1 273 ? 2.662 1.173 -5.335 1.00 95.94 273 GLY A C 1
ATOM 2152 O O . GLY A 1 273 ? 3.727 1.055 -4.724 1.00 95.94 273 GLY A O 1
ATOM 2153 N N . VAL A 1 274 ? 2.456 0.649 -6.539 1.00 95.94 274 VAL A N 1
ATOM 2154 C CA . VAL A 1 274 ? 3.486 -0.061 -7.306 1.00 95.94 274 VAL A CA 1
ATOM 2155 C C . VAL A 1 274 ? 3.748 0.641 -8.631 1.00 95.94 274 VAL A C 1
ATOM 2157 O O . VAL A 1 274 ? 2.807 1.086 -9.285 1.00 95.94 274 VAL A O 1
ATOM 2160 N N . GLU A 1 275 ? 5.015 0.702 -9.028 1.00 95.81 275 GLU A N 1
ATOM 2161 C CA . GLU A 1 275 ? 5.435 1.099 -10.376 1.00 95.81 275 GLU A CA 1
ATOM 2162 C C . GLU A 1 275 ? 6.055 -0.130 -11.043 1.00 95.81 275 GLU A C 1
ATOM 2164 O O . GLU A 1 275 ? 6.946 -0.772 -10.477 1.00 95.81 275 GLU A O 1
ATOM 2169 N N . LEU A 1 276 ? 5.543 -0.503 -12.213 1.00 95.50 276 LEU A N 1
ATOM 2170 C CA . LEU A 1 276 ? 6.005 -1.665 -12.964 1.00 95.50 276 LEU A CA 1
ATOM 2171 C C . LEU A 1 276 ? 6.631 -1.193 -14.271 1.00 95.50 276 LEU A C 1
ATOM 2173 O O . LEU A 1 276 ? 5.931 -0.666 -15.139 1.00 95.50 276 LEU A O 1
ATOM 2177 N N . GLU A 1 277 ? 7.929 -1.429 -14.426 1.00 95.31 277 GLU A N 1
ATOM 2178 C CA . GLU A 1 277 ? 8.654 -1.125 -15.654 1.00 95.31 277 GLU A CA 1
ATOM 2179 C C . GLU A 1 277 ? 8.772 -2.376 -16.536 1.00 95.31 277 GLU A C 1
ATOM 2181 O O . GLU A 1 277 ? 9.112 -3.478 -16.082 1.00 95.31 277 GLU A O 1
ATOM 2186 N N . PHE A 1 278 ? 8.482 -2.212 -17.823 1.00 94.94 278 PHE A N 1
ATOM 2187 C CA . PHE A 1 278 ? 8.570 -3.275 -18.819 1.00 94.94 278 PHE A CA 1
ATOM 2188 C C . PHE A 1 278 ? 8.764 -2.692 -20.218 1.00 94.94 278 PHE A C 1
ATOM 2190 O O . PHE A 1 278 ? 8.601 -1.498 -20.459 1.00 94.94 278 PHE A O 1
ATOM 2197 N N . LEU A 1 279 ? 9.116 -3.551 -21.167 1.00 93.44 279 LEU A N 1
ATOM 2198 C CA . LEU A 1 279 ? 9.292 -3.188 -22.567 1.00 93.44 279 LEU A CA 1
ATOM 2199 C C . LEU A 1 279 ? 8.148 -3.775 -23.395 1.00 93.44 279 LEU A C 1
ATOM 2201 O O . LEU A 1 279 ? 7.669 -4.875 -23.112 1.00 93.44 279 LEU A O 1
ATOM 2205 N N . LEU A 1 280 ? 7.741 -3.073 -24.449 1.00 92.00 280 LEU A N 1
ATOM 2206 C CA . LEU A 1 280 ? 6.833 -3.596 -25.464 1.00 92.00 280 LEU A CA 1
ATOM 2207 C C . LEU A 1 280 ? 7.472 -3.503 -26.849 1.00 92.00 280 LEU A C 1
ATOM 2209 O O . LEU A 1 280 ? 8.064 -2.471 -27.187 1.00 92.00 280 LEU A O 1
ATOM 2213 N N . PRO A 1 281 ? 7.343 -4.555 -27.672 1.00 88.94 281 PRO A N 1
ATOM 2214 C CA . PRO A 1 281 ? 7.727 -4.477 -29.064 1.00 88.94 281 PRO A CA 1
ATOM 2215 C C . PRO A 1 281 ? 6.698 -3.692 -29.880 1.00 88.94 281 PRO A C 1
ATOM 2217 O O . PRO A 1 281 ? 5.504 -3.675 -29.568 1.00 88.94 281 PRO A O 1
ATOM 2220 N N . TYR A 1 282 ? 7.151 -3.122 -30.990 1.00 85.06 282 TYR A N 1
ATOM 2221 C CA . TYR A 1 282 ? 6.283 -2.548 -32.015 1.00 85.06 282 TYR A CA 1
ATOM 2222 C C . TYR A 1 282 ? 6.752 -2.981 -33.404 1.00 85.06 282 TYR A C 1
ATOM 2224 O O . TYR A 1 282 ? 7.928 -3.267 -33.602 1.00 85.06 282 TYR A O 1
ATOM 2232 N N . ALA A 1 283 ? 5.803 -3.027 -34.337 1.00 72.00 283 ALA A N 1
ATOM 2233 C CA . ALA A 1 283 ? 5.868 -3.533 -35.704 1.00 72.00 283 ALA A CA 1
ATOM 2234 C C . ALA A 1 283 ? 6.435 -4.967 -35.814 1.00 72.00 283 ALA A C 1
ATOM 2236 O O . ALA A 1 283 ? 7.535 -5.283 -35.370 1.00 72.00 283 ALA A O 1
ATOM 2237 N N . LEU A 1 284 ? 5.659 -5.876 -36.402 1.00 62.47 284 LEU A N 1
ATOM 2238 C CA . LEU A 1 284 ? 6.067 -7.267 -36.618 1.00 62.47 284 LEU A CA 1
ATOM 2239 C C . LEU A 1 284 ? 6.623 -7.436 -38.033 1.00 62.47 284 LEU A C 1
ATOM 2241 O O . LEU A 1 284 ? 6.039 -6.914 -38.981 1.00 62.47 284 LEU A O 1
ATOM 2245 N N . GLU A 1 285 ? 7.702 -8.208 -38.193 1.00 56.06 285 GLU A N 1
ATOM 2246 C CA . GLU A 1 285 ? 8.110 -8.706 -39.518 1.00 56.06 285 GLU A CA 1
ATOM 2247 C C . GLU A 1 285 ? 7.460 -10.063 -39.814 1.00 56.06 285 GLU A C 1
ATOM 2249 O O . GLU A 1 285 ? 7.014 -10.319 -40.931 1.00 56.06 285 GLU A O 1
ATOM 2254 N N . VAL A 1 286 ? 7.325 -10.922 -38.796 1.00 53.22 286 VAL A N 1
ATOM 2255 C CA . VAL A 1 286 ? 6.683 -12.232 -38.927 1.00 53.22 286 VAL A CA 1
ATOM 2256 C C . VAL A 1 286 ? 5.772 -12.477 -37.724 1.00 53.22 286 VAL A C 1
ATOM 2258 O O . VAL A 1 286 ? 6.255 -12.533 -36.593 1.00 53.22 286 VAL A O 1
ATOM 2261 N N . PRO A 1 287 ? 4.453 -12.654 -37.919 1.00 54.38 287 PRO A N 1
ATOM 2262 C CA . PRO A 1 287 ? 3.600 -13.129 -36.848 1.00 54.38 287 PRO A CA 1
ATOM 2263 C C . PRO A 1 287 ? 4.056 -14.542 -36.479 1.00 54.38 287 PRO A C 1
ATOM 2265 O O . PRO A 1 287 ? 3.961 -15.458 -37.303 1.00 54.38 287 PRO A O 1
ATOM 2268 N N . ASP A 1 288 ? 4.456 -14.768 -35.226 1.00 63.16 288 ASP A N 1
ATOM 2269 C CA . ASP A 1 288 ? 4.108 -16.059 -34.641 1.00 63.16 288 ASP A CA 1
ATOM 2270 C C . ASP A 1 288 ? 2.582 -16.125 -34.702 1.00 63.16 288 ASP A C 1
ATOM 2272 O O . ASP A 1 288 ? 1.890 -15.526 -33.881 1.00 63.16 288 ASP A O 1
ATOM 2276 N N . ARG A 1 289 ? 2.050 -16.799 -35.730 1.00 62.97 289 ARG A N 1
ATOM 2277 C CA . ARG A 1 289 ? 0.607 -16.895 -35.993 1.00 62.97 289 ARG A CA 1
ATOM 2278 C C . ARG A 1 289 ? -0.165 -17.461 -34.798 1.00 62.97 289 ARG A C 1
ATOM 2280 O O . ARG A 1 289 ? -1.390 -17.395 -34.792 1.00 62.97 289 ARG A O 1
ATOM 2287 N N . ARG A 1 290 ? 0.529 -18.061 -33.826 1.00 73.25 290 ARG A N 1
ATOM 2288 C CA . ARG A 1 290 ? -0.053 -18.639 -32.615 1.00 73.25 290 ARG A CA 1
ATOM 2289 C C . ARG A 1 290 ? -0.131 -17.640 -31.463 1.00 73.25 290 ARG A C 1
ATOM 2291 O O . ARG A 1 290 ? -0.964 -17.829 -30.579 1.00 73.25 290 ARG A O 1
ATOM 2298 N N . ASP A 1 291 ? 0.691 -16.592 -31.465 1.00 79.75 291 ASP A N 1
ATOM 2299 C CA . ASP A 1 291 ? 0.627 -15.532 -30.465 1.00 79.75 291 ASP A CA 1
ATOM 2300 C C . ASP A 1 291 ? -0.238 -14.384 -30.991 1.00 79.75 291 ASP A C 1
ATOM 2302 O O . ASP A 1 291 ? 0.140 -13.658 -31.906 1.00 79.75 291 ASP A O 1
ATOM 2306 N N . ASN A 1 292 ? -1.426 -14.237 -30.413 1.00 83.88 292 ASN A N 1
ATOM 2307 C CA . ASN A 1 292 ? -2.418 -13.233 -30.785 1.00 83.88 292 ASN A CA 1
ATOM 2308 C C . ASN A 1 292 ? -2.338 -11.951 -29.941 1.00 83.88 292 ASN A C 1
ATOM 2310 O O . ASN A 1 292 ? -3.225 -11.107 -30.041 1.00 83.88 292 ASN A O 1
ATOM 2314 N N . ARG A 1 293 ? -1.313 -11.817 -29.090 1.00 89.19 293 ARG A N 1
ATOM 2315 C CA . ARG A 1 293 ? -1.123 -10.640 -28.234 1.00 89.19 293 ARG A CA 1
ATOM 2316 C C . ARG A 1 293 ? -0.792 -9.409 -29.065 1.00 89.19 293 ARG A C 1
ATOM 2318 O O . ARG A 1 293 ? -0.021 -9.499 -30.029 1.00 89.19 293 ARG A O 1
ATOM 2325 N N . TRP A 1 294 ? -1.371 -8.285 -28.656 1.00 89.88 294 TRP A N 1
ATOM 2326 C CA . TRP A 1 294 ? -1.335 -7.009 -29.353 1.00 89.88 294 TRP A CA 1
ATOM 2327 C C . TRP A 1 294 ? 0.091 -6.467 -29.510 1.00 89.88 294 TRP A C 1
ATOM 2329 O O . TRP A 1 294 ? 0.945 -6.636 -28.635 1.00 89.88 294 TRP A O 1
ATOM 2339 N N . THR A 1 295 ? 0.319 -5.796 -30.640 1.00 85.12 295 THR A N 1
ATOM 2340 C CA . THR A 1 295 ? 1.536 -5.048 -30.973 1.00 85.12 295 THR A CA 1
ATOM 2341 C C . THR A 1 295 ? 1.158 -3.815 -31.783 1.00 85.12 295 THR A C 1
ATOM 2343 O O . THR A 1 295 ? 0.382 -3.923 -32.737 1.00 85.12 295 THR A O 1
ATOM 2346 N N . TYR A 1 296 ? 1.743 -2.664 -31.463 1.00 87.50 296 TYR A N 1
ATOM 2347 C CA . TYR A 1 296 ? 1.555 -1.454 -32.259 1.00 87.50 296 TYR A CA 1
ATOM 2348 C C . TYR A 1 296 ? 2.195 -1.609 -33.644 1.00 87.50 296 TYR A C 1
ATOM 2350 O O . TYR A 1 296 ? 3.308 -2.112 -33.739 1.00 87.50 296 TYR A O 1
ATOM 2358 N N . THR A 1 297 ? 1.530 -1.170 -34.714 1.00 84.88 297 THR A N 1
ATOM 2359 C CA . THR A 1 297 ? 2.123 -1.117 -36.062 1.00 84.88 297 THR A CA 1
ATOM 2360 C C . THR A 1 297 ? 2.333 0.339 -36.441 1.00 84.88 297 THR A C 1
ATOM 2362 O O . THR A 1 297 ? 1.364 1.082 -36.569 1.00 84.88 297 THR A O 1
ATOM 2365 N N . LEU A 1 298 ? 3.595 0.740 -36.600 1.00 82.88 298 LEU A N 1
ATOM 2366 C CA . LEU A 1 298 ? 3.957 2.109 -36.954 1.00 82.88 298 LEU A CA 1
ATOM 2367 C C . LEU A 1 298 ? 3.558 2.405 -38.415 1.00 82.88 298 LEU A C 1
ATOM 2369 O O . LEU A 1 298 ? 3.978 1.658 -39.303 1.00 82.88 298 LEU A O 1
ATOM 2373 N N . PRO A 1 299 ? 2.789 3.474 -38.690 1.00 83.50 299 PRO A N 1
ATOM 2374 C CA . PRO A 1 299 ? 2.477 3.890 -40.055 1.00 83.50 299 PRO A CA 1
ATOM 2375 C C . PRO A 1 299 ? 3.741 4.227 -40.856 1.00 83.50 299 PRO A C 1
ATOM 2377 O O . PRO A 1 299 ? 4.656 4.874 -40.340 1.00 83.50 299 PRO A O 1
ATOM 2380 N N . SER A 1 300 ? 3.789 3.815 -42.126 1.00 78.56 300 SER A N 1
ATOM 2381 C CA . SER A 1 300 ? 4.958 3.991 -43.004 1.00 78.56 300 SER A CA 1
ATOM 2382 C C . SER A 1 300 ? 5.284 5.453 -43.330 1.00 78.56 300 SER A C 1
ATOM 2384 O O . SER A 1 300 ? 6.397 5.756 -43.745 1.00 78.56 300 SER A O 1
ATOM 2386 N N . ASP A 1 301 ? 4.316 6.351 -43.169 1.00 83.06 301 ASP A N 1
ATOM 2387 C CA . ASP A 1 301 ? 4.417 7.797 -43.374 1.00 83.06 301 ASP A CA 1
ATOM 2388 C C . ASP A 1 301 ? 4.787 8.570 -42.095 1.00 83.06 301 ASP A C 1
ATOM 2390 O O . ASP A 1 301 ? 4.890 9.799 -42.123 1.00 83.06 301 ASP A O 1
ATOM 2394 N N . THR A 1 302 ? 5.031 7.874 -40.976 1.00 82.12 302 THR A N 1
ATOM 2395 C CA . THR A 1 302 ? 5.445 8.525 -39.727 1.00 82.12 302 THR A CA 1
ATOM 2396 C C . THR A 1 302 ? 6.787 9.227 -39.918 1.00 82.12 302 THR A C 1
ATOM 2398 O O . THR A 1 302 ? 7.797 8.609 -40.253 1.00 82.12 302 THR A O 1
ATOM 2401 N N . ASN A 1 303 ? 6.818 10.532 -39.652 1.00 83.94 303 ASN A N 1
ATOM 2402 C CA . ASN A 1 303 ? 8.041 11.321 -39.711 1.00 83.94 303 ASN A CA 1
ATOM 2403 C C . ASN A 1 303 ? 9.074 10.786 -38.701 1.00 83.94 303 ASN A C 1
ATOM 2405 O O . ASN A 1 303 ? 8.769 10.619 -37.517 1.00 83.94 303 ASN A O 1
ATOM 2409 N N . SER A 1 304 ? 10.306 10.559 -39.170 1.00 80.88 304 SER A N 1
ATOM 2410 C CA . SER A 1 304 ? 11.407 9.988 -38.385 1.00 80.88 304 SER A CA 1
ATOM 2411 C C . SER A 1 304 ? 11.679 10.731 -37.075 1.00 80.88 304 SER A C 1
ATOM 2413 O O . SER A 1 304 ? 12.000 10.096 -36.072 1.00 80.88 304 SER A O 1
ATOM 2415 N N . ALA A 1 305 ? 11.466 12.051 -37.045 1.00 84.12 305 ALA A N 1
ATOM 2416 C CA . ALA A 1 305 ? 11.631 12.874 -35.847 1.00 84.12 305 ALA A CA 1
ATOM 2417 C C . ALA A 1 305 ? 10.615 12.556 -34.729 1.00 84.12 305 ALA A C 1
ATOM 2419 O O . ALA A 1 305 ? 10.891 12.821 -33.561 1.00 84.12 305 ALA A O 1
ATOM 2420 N N . PHE A 1 306 ? 9.460 11.971 -35.064 1.00 85.25 306 PHE A N 1
ATOM 2421 C CA . PHE A 1 306 ? 8.340 11.737 -34.142 1.00 85.25 306 PHE A CA 1
ATOM 2422 C C . PHE A 1 306 ? 8.032 10.256 -33.906 1.00 85.25 306 PHE A C 1
ATOM 2424 O O . PHE A 1 306 ? 7.071 9.936 -33.207 1.00 85.25 306 PHE A O 1
ATOM 2431 N N . ILE A 1 307 ? 8.837 9.333 -34.444 1.00 85.12 307 ILE A N 1
ATOM 2432 C CA . ILE A 1 307 ? 8.605 7.886 -34.300 1.00 85.12 307 ILE A CA 1
ATOM 2433 C C . ILE A 1 307 ? 8.431 7.506 -32.826 1.00 85.12 307 ILE A C 1
ATOM 2435 O O . ILE A 1 307 ? 7.447 6.874 -32.453 1.00 85.12 307 ILE A O 1
ATOM 2439 N N . SER A 1 308 ? 9.347 7.952 -31.964 1.00 83.19 308 SER A N 1
ATOM 2440 C CA . SER A 1 308 ? 9.301 7.601 -30.544 1.00 83.19 308 SER A CA 1
ATOM 2441 C C . SER A 1 308 ? 8.066 8.121 -29.821 1.00 83.19 308 SER A C 1
ATOM 2443 O O . SER A 1 308 ? 7.520 7.391 -28.999 1.00 83.19 308 SER A O 1
ATOM 2445 N N . SER A 1 309 ? 7.686 9.381 -30.045 1.00 85.94 309 SER A N 1
ATOM 2446 C CA . SER A 1 309 ? 6.526 9.968 -29.372 1.00 85.94 309 SER A CA 1
ATOM 2447 C C . SER A 1 309 ? 5.245 9.305 -29.864 1.00 85.94 309 SER A C 1
ATOM 2449 O O . SER A 1 309 ? 4.390 8.972 -29.055 1.00 85.94 309 SER A O 1
ATOM 2451 N N . THR A 1 310 ? 5.171 8.995 -31.160 1.00 88.94 310 THR A N 1
ATOM 2452 C CA . THR A 1 310 ? 4.026 8.310 -31.773 1.00 88.94 310 THR A CA 1
ATOM 2453 C C . THR A 1 310 ? 3.830 6.906 -31.193 1.00 88.94 310 THR A C 1
ATOM 2455 O O . THR A 1 310 ? 2.721 6.554 -30.794 1.00 88.94 310 THR A O 1
ATOM 2458 N N . ILE A 1 311 ? 4.904 6.105 -31.097 1.00 88.50 311 ILE A N 1
ATOM 2459 C CA . ILE A 1 311 ? 4.855 4.762 -30.486 1.00 88.50 311 ILE A CA 1
ATOM 2460 C C . ILE A 1 311 ? 4.371 4.854 -29.044 1.00 88.50 311 ILE A C 1
ATOM 2462 O O . ILE A 1 311 ? 3.513 4.071 -28.633 1.00 88.50 311 ILE A O 1
ATOM 2466 N N . TYR A 1 312 ? 4.925 5.802 -28.287 1.00 89.31 312 TYR A N 1
ATOM 2467 C CA . TYR A 1 312 ? 4.550 6.009 -26.899 1.00 89.31 312 TYR A CA 1
ATOM 2468 C C . TYR A 1 312 ? 3.067 6.363 -26.769 1.00 89.31 312 TYR A C 1
ATOM 2470 O O . TYR A 1 312 ? 2.351 5.654 -26.070 1.00 89.31 312 TYR A O 1
ATOM 2478 N N . GLU A 1 313 ? 2.602 7.406 -27.457 1.00 89.81 313 GLU A N 1
ATOM 2479 C CA . GLU A 1 313 ? 1.229 7.907 -27.347 1.00 89.81 313 GLU A CA 1
ATOM 2480 C C . GLU A 1 313 ? 0.211 6.808 -27.659 1.00 89.81 313 GLU A C 1
ATOM 2482 O O . GLU A 1 313 ? -0.656 6.521 -26.836 1.00 89.81 313 GLU A O 1
ATOM 2487 N N . HIS A 1 314 ? 0.380 6.103 -28.780 1.00 91.56 314 HIS A N 1
ATOM 2488 C CA . HIS A 1 314 ? -0.574 5.076 -29.203 1.00 91.56 314 HIS A CA 1
ATOM 2489 C C . HIS A 1 314 ? -0.538 3.840 -28.297 1.00 91.56 314 HIS A C 1
ATOM 2491 O O . HIS A 1 314 ? -1.573 3.232 -28.018 1.00 91.56 314 HIS A O 1
ATOM 2497 N N . THR A 1 315 ? 0.646 3.461 -27.811 1.00 92.19 315 THR A N 1
ATOM 2498 C CA . THR A 1 315 ? 0.772 2.328 -26.887 1.00 92.19 315 THR A CA 1
ATOM 2499 C C . THR A 1 315 ? 0.207 2.667 -25.512 1.00 92.19 315 THR A C 1
ATOM 2501 O O . THR A 1 315 ? -0.517 1.857 -24.938 1.00 92.19 315 THR A O 1
ATOM 2504 N N . ALA A 1 316 ? 0.467 3.871 -25.000 1.00 93.88 316 ALA A N 1
ATOM 2505 C CA . ALA A 1 316 ? -0.077 4.332 -23.729 1.00 93.88 316 ALA A CA 1
ATOM 2506 C C . ALA A 1 316 ? -1.608 4.444 -23.775 1.00 93.88 316 ALA A C 1
ATOM 2508 O O . ALA A 1 316 ? -2.280 4.005 -22.842 1.00 93.88 316 ALA A O 1
ATOM 2509 N N . GLU A 1 317 ? -2.169 4.965 -24.868 1.00 93.81 317 GLU A N 1
ATOM 2510 C CA . GLU A 1 317 ? -3.618 5.011 -25.089 1.00 93.81 317 GLU A CA 1
ATOM 2511 C C . GLU A 1 317 ? -4.234 3.612 -25.169 1.00 93.81 317 GLU A C 1
ATOM 2513 O O . GLU A 1 317 ? -5.267 3.360 -24.543 1.00 93.81 317 GLU A O 1
ATOM 2518 N N . HIS A 1 318 ? -3.587 2.679 -25.879 1.00 94.81 318 HIS A N 1
ATOM 2519 C CA . HIS A 1 318 ? -4.037 1.290 -25.940 1.00 94.81 318 HIS A CA 1
ATOM 2520 C C . HIS A 1 318 ? -4.051 0.639 -24.553 1.00 94.81 318 HIS A C 1
ATOM 2522 O O . HIS A 1 318 ? -5.066 0.062 -24.165 1.00 94.81 318 HIS A O 1
ATOM 2528 N N . LEU A 1 319 ? -2.961 0.764 -23.789 1.00 95.62 319 LEU A N 1
ATOM 2529 C CA . LEU A 1 319 ? -2.858 0.218 -22.435 1.00 95.62 319 LEU A CA 1
ATOM 2530 C C . LEU A 1 319 ? -3.918 0.817 -21.502 1.00 95.62 319 LEU A C 1
ATOM 2532 O O . LEU A 1 319 ? -4.614 0.073 -20.811 1.00 95.62 319 LEU A O 1
ATOM 2536 N N . ALA A 1 320 ? -4.103 2.139 -21.526 1.00 95.62 320 ALA A N 1
ATOM 2537 C CA . ALA A 1 320 ? -5.115 2.796 -20.705 1.00 95.62 320 ALA A CA 1
ATOM 2538 C C . ALA A 1 320 ? -6.539 2.357 -21.082 1.00 95.62 320 ALA A C 1
ATOM 2540 O O . ALA A 1 320 ? -7.350 2.039 -20.211 1.00 95.62 320 ALA A O 1
ATOM 2541 N N . SER A 1 321 ? -6.851 2.288 -22.379 1.00 95.25 321 SER A N 1
ATOM 2542 C CA . SER A 1 321 ? -8.150 1.820 -22.879 1.00 95.25 321 SER A CA 1
ATOM 2543 C C . SER A 1 321 ? -8.417 0.360 -22.504 1.00 95.25 321 SER A C 1
ATOM 2545 O O . SER A 1 321 ? -9.498 0.029 -22.007 1.00 95.25 321 SER A O 1
ATOM 2547 N N . LEU A 1 322 ? -7.407 -0.500 -22.663 1.00 96.44 322 LEU A N 1
ATOM 2548 C CA . LEU A 1 322 ? -7.462 -1.907 -22.291 1.00 96.44 322 LEU A CA 1
ATOM 2549 C C . LEU A 1 322 ? -7.807 -2.063 -20.807 1.00 96.44 322 LEU A C 1
ATOM 2551 O O . LEU A 1 322 ? -8.760 -2.767 -20.477 1.00 96.44 322 LEU A O 1
ATOM 2555 N N . LEU A 1 323 ? -7.097 -1.365 -19.920 1.00 96.88 323 LEU A N 1
ATOM 2556 C CA . LEU A 1 323 ? -7.351 -1.418 -18.481 1.00 96.88 323 LEU A CA 1
ATOM 2557 C C . LEU A 1 323 ? -8.734 -0.874 -18.108 1.00 96.88 323 LEU A C 1
ATOM 2559 O O . LEU A 1 323 ? -9.467 -1.538 -17.370 1.00 96.88 323 LEU A O 1
ATOM 2563 N N . ASN A 1 324 ? -9.146 0.257 -18.689 1.00 96.38 324 ASN A N 1
ATOM 2564 C CA . ASN A 1 324 ? -10.482 0.818 -18.473 1.00 96.38 324 ASN A CA 1
ATOM 2565 C C . ASN A 1 324 ? -11.587 -0.175 -18.870 1.00 96.38 324 ASN A C 1
ATOM 2567 O O . ASN A 1 324 ? -12.542 -0.364 -18.117 1.00 96.38 324 ASN A O 1
ATOM 2571 N N . SER A 1 325 ? -11.431 -0.868 -20.007 1.00 95.31 325 SER A N 1
ATOM 2572 C CA . SER A 1 325 ? -12.394 -1.872 -20.492 1.00 95.31 325 SER A CA 1
ATOM 2573 C C . SER A 1 325 ? -12.525 -3.096 -19.577 1.00 95.31 325 SER A C 1
ATOM 2575 O O . SER A 1 325 ? -13.547 -3.780 -19.595 1.00 95.31 325 SER A O 1
ATOM 2577 N N . LYS A 1 326 ? -11.501 -3.362 -18.760 1.00 95.19 326 LYS A N 1
ATOM 2578 C CA . LYS A 1 326 ? -11.467 -4.446 -17.770 1.00 95.19 326 LYS A CA 1
ATOM 2579 C C . LYS A 1 326 ? -11.833 -3.966 -16.362 1.00 95.19 326 LYS A C 1
ATOM 2581 O O . LYS A 1 326 ? -11.742 -4.735 -15.415 1.00 95.19 326 LYS A O 1
ATOM 2586 N N . GLY A 1 327 ? -12.264 -2.712 -16.213 1.00 93.81 327 GLY A N 1
ATOM 2587 C CA . GLY A 1 327 ? -12.679 -2.158 -14.927 1.00 93.81 327 GLY A CA 1
ATOM 2588 C C . GLY A 1 327 ? -11.532 -1.617 -14.074 1.00 93.81 327 GLY A C 1
ATOM 2589 O O . GLY A 1 327 ? -11.708 -1.452 -12.870 1.00 93.81 327 GLY A O 1
ATOM 2590 N N . HIS A 1 328 ? -10.374 -1.297 -14.646 1.00 95.12 328 HIS A N 1
ATOM 2591 C CA . HIS A 1 328 ? -9.296 -0.602 -13.940 1.00 95.12 328 HIS A CA 1
ATOM 2592 C C . HIS A 1 328 ? -9.195 0.830 -14.451 1.00 95.12 328 HIS A C 1
ATOM 2594 O O . HIS A 1 328 ? -8.812 1.050 -15.596 1.00 95.12 328 HIS A O 1
ATOM 2600 N N . PHE A 1 329 ? -9.540 1.805 -13.605 1.00 94.81 329 PHE A N 1
ATOM 2601 C CA . PHE A 1 329 ? -9.453 3.210 -13.993 1.00 94.81 329 PHE A CA 1
ATOM 2602 C C . PHE A 1 329 ? -8.012 3.579 -14.334 1.00 94.81 329 PHE A C 1
ATOM 2604 O O . PHE A 1 329 ? -7.122 3.478 -13.489 1.00 94.81 329 PHE A O 1
ATOM 2611 N N . SER A 1 330 ? -7.803 3.972 -15.588 1.00 95.44 330 SER A N 1
ATOM 2612 C CA . SER A 1 330 ? -6.492 4.179 -16.177 1.00 95.44 330 SER A CA 1
ATOM 2613 C C . SER A 1 330 ? -6.465 5.372 -17.130 1.00 95.44 330 SER A C 1
ATOM 2615 O O . SER A 1 330 ? -7.479 5.755 -17.726 1.00 95.44 330 SER A O 1
ATOM 2617 N N . ALA A 1 331 ? -5.292 5.983 -17.262 1.00 94.00 331 ALA A N 1
ATOM 2618 C CA . ALA A 1 331 ? -5.060 7.141 -18.110 1.00 94.00 331 ALA A CA 1
ATOM 2619 C C . ALA A 1 331 ? -3.602 7.207 -18.585 1.00 94.00 331 ALA A C 1
ATOM 2621 O O . ALA A 1 331 ? -2.716 6.576 -18.015 1.00 94.00 331 ALA A O 1
ATOM 2622 N N . THR A 1 332 ? -3.329 8.002 -19.616 1.00 93.12 332 THR A N 1
ATOM 2623 C CA . THR A 1 332 ? -1.943 8.312 -19.994 1.00 93.12 332 THR A CA 1
ATOM 2624 C C . THR A 1 332 ? -1.386 9.412 -19.092 1.00 93.12 332 THR A C 1
ATOM 2626 O O . THR A 1 332 ? -2.141 10.241 -18.573 1.00 93.12 332 THR A O 1
ATOM 2629 N N . TYR A 1 333 ? -0.062 9.489 -18.950 1.00 88.19 333 TYR A N 1
ATOM 2630 C CA . TYR A 1 333 ? 0.592 10.590 -18.238 1.00 88.19 333 TYR A CA 1
ATOM 2631 C C . TYR A 1 333 ? 0.179 11.966 -18.785 1.00 88.19 333 TYR A C 1
ATOM 2633 O O . TYR A 1 333 ? -0.036 12.904 -18.018 1.00 88.19 333 TYR A O 1
ATOM 2641 N N . ASN A 1 334 ? 0.000 12.084 -20.105 1.00 85.62 334 ASN A N 1
ATOM 2642 C CA . ASN A 1 334 ? -0.436 13.325 -20.743 1.00 85.62 334 ASN A CA 1
ATOM 2643 C C . ASN A 1 334 ? -1.854 13.715 -20.306 1.00 85.62 334 ASN A C 1
ATOM 2645 O O . ASN A 1 334 ? -2.080 14.870 -19.944 1.00 85.62 334 ASN A O 1
ATOM 2649 N N . THR A 1 335 ? -2.786 12.756 -20.262 1.00 87.25 335 THR A N 1
ATOM 2650 C CA . THR A 1 335 ? -4.147 12.978 -19.747 1.00 87.25 335 THR A CA 1
ATOM 2651 C C . THR A 1 335 ? -4.112 13.420 -18.283 1.00 87.25 335 THR A C 1
ATOM 2653 O O . THR A 1 335 ? -4.763 14.398 -17.915 1.00 87.25 335 THR A O 1
ATOM 2656 N N . VAL A 1 336 ? -3.303 12.753 -17.454 1.00 85.94 336 VAL A N 1
ATOM 2657 C CA . VAL A 1 336 ? -3.147 13.093 -16.032 1.00 85.94 336 VAL A CA 1
ATOM 2658 C C . VAL A 1 336 ? -2.590 14.499 -15.843 1.00 85.94 336 VAL A C 1
ATOM 2660 O O . VAL A 1 336 ? -3.117 15.267 -15.038 1.00 85.94 336 VAL A O 1
ATOM 2663 N N . LYS A 1 337 ? -1.565 14.863 -16.618 1.00 82.06 337 LYS A N 1
ATOM 2664 C CA . LYS A 1 337 ? -0.952 16.191 -16.586 1.00 82.06 337 LYS A CA 1
ATOM 2665 C C . LYS A 1 337 ? -1.945 17.285 -16.982 1.00 82.06 337 LYS A C 1
ATOM 2667 O O . LYS A 1 337 ? -2.029 18.283 -16.283 1.00 82.06 337 LYS A O 1
ATOM 2672 N N . GLN A 1 338 ? -2.733 17.079 -18.037 1.00 78.12 338 GLN A N 1
ATOM 2673 C CA . GLN A 1 338 ? -3.755 18.039 -18.479 1.00 78.12 338 GLN A CA 1
ATOM 2674 C C . GLN A 1 338 ? -4.855 18.260 -17.427 1.00 78.12 338 GLN A C 1
ATOM 2676 O O . GLN A 1 338 ? -5.333 19.379 -17.255 1.00 78.12 338 GLN A O 1
ATOM 2681 N N . CYS A 1 339 ? -5.224 17.216 -16.680 1.00 71.62 339 CYS A N 1
ATOM 2682 C CA . CYS A 1 339 ? -6.219 17.313 -15.607 1.00 71.62 339 CYS A CA 1
ATOM 2683 C C . CYS A 1 339 ? -5.708 18.033 -14.353 1.00 71.62 339 CYS A C 1
ATOM 2685 O O . CYS A 1 339 ? -6.508 18.401 -13.500 1.00 71.62 339 CYS A O 1
ATOM 2687 N N . ARG A 1 340 ? -4.391 18.234 -14.212 1.00 65.31 340 ARG A N 1
ATOM 2688 C CA . ARG A 1 340 ? -3.827 19.043 -13.123 1.00 65.31 340 ARG A CA 1
ATOM 2689 C C . ARG A 1 340 ? -4.189 20.526 -13.269 1.00 65.31 340 ARG A C 1
ATOM 2691 O O . ARG A 1 340 ? -4.290 21.216 -12.260 1.00 65.31 340 ARG A O 1
ATOM 2698 N N . ASP A 1 341 ? -4.412 20.979 -14.504 1.00 55.78 341 ASP A N 1
ATOM 2699 C CA . ASP A 1 341 ? -4.536 22.396 -14.852 1.00 55.78 341 ASP A CA 1
ATOM 2700 C C . ASP A 1 341 ? -5.993 22.841 -15.136 1.00 55.78 341 ASP A C 1
ATOM 2702 O O . ASP A 1 341 ? -6.261 24.039 -15.179 1.00 55.78 341 ASP A O 1
ATOM 2706 N N . ASN A 1 342 ? -6.952 21.912 -15.296 1.00 54.00 342 ASN A N 1
ATOM 2707 C CA . ASN A 1 342 ? -8.367 22.182 -15.621 1.00 54.00 342 ASN A CA 1
ATOM 2708 C C . ASN A 1 342 ? -9.337 21.279 -14.828 1.00 54.00 342 ASN A C 1
ATOM 2710 O O . ASN A 1 342 ? -8.961 20.165 -14.462 1.00 54.00 342 ASN A O 1
ATOM 2714 N N . PRO A 1 343 ? -10.599 21.700 -14.582 1.00 54.56 343 PRO A N 1
ATOM 2715 C CA . PRO A 1 343 ? -11.546 20.921 -13.788 1.00 54.56 343 PRO A CA 1
ATOM 2716 C C . PRO A 1 343 ? -11.758 19.504 -14.369 1.00 54.56 343 PRO A C 1
ATOM 2718 O O . PRO A 1 343 ? -12.014 19.349 -15.564 1.00 54.56 343 PRO A O 1
ATOM 2721 N N . PRO A 1 344 ? -11.687 18.457 -13.530 1.00 56.00 344 PRO A N 1
ATOM 2722 C CA . PRO A 1 344 ? -11.221 17.125 -13.938 1.00 56.00 344 PRO A CA 1
ATOM 2723 C C . PRO A 1 344 ? -12.232 16.228 -14.663 1.00 56.00 344 PRO A C 1
ATOM 2725 O O . PRO A 1 344 ? -11.887 15.125 -15.086 1.00 56.00 344 PRO A O 1
ATOM 2728 N N . TYR A 1 345 ? -13.491 16.644 -14.793 1.00 56.25 345 TYR A N 1
ATOM 2729 C CA . TYR A 1 345 ? -14.555 15.714 -15.178 1.00 56.25 345 TYR A CA 1
ATOM 2730 C C . TYR A 1 345 ? -14.611 15.408 -16.678 1.00 56.25 345 TYR A C 1
ATOM 2732 O O . TYR A 1 345 ? -14.973 14.295 -17.047 1.00 56.25 345 TYR A O 1
ATOM 2740 N N . THR A 1 346 ? -14.243 16.340 -17.560 1.00 65.06 346 THR A N 1
ATOM 2741 C CA . THR A 1 346 ? -14.428 16.147 -19.011 1.00 65.06 346 THR A CA 1
ATOM 2742 C C . THR A 1 346 ? -13.453 15.136 -19.609 1.00 65.06 346 THR A C 1
ATOM 2744 O O . THR A 1 346 ? -13.859 14.318 -20.429 1.00 65.06 346 THR A O 1
ATOM 2747 N N . HIS A 1 347 ? -12.189 15.145 -19.179 1.00 73.94 347 HIS A N 1
ATOM 2748 C CA . HIS A 1 347 ? -11.147 14.279 -19.745 1.00 73.94 347 HIS A CA 1
ATOM 2749 C C . HIS A 1 347 ? -11.248 12.819 -19.286 1.00 73.94 347 HIS A C 1
ATOM 2751 O O . HIS A 1 347 ? -10.846 11.923 -20.022 1.00 73.94 347 HIS A O 1
ATOM 2757 N N . TYR A 1 348 ? -11.814 12.566 -18.101 1.00 85.06 348 TYR A N 1
ATOM 2758 C CA . TYR A 1 348 ? -11.996 11.210 -17.576 1.00 85.06 348 TYR A CA 1
ATOM 2759 C C . TYR A 1 348 ? -13.402 10.646 -17.770 1.00 85.06 348 TYR A C 1
ATOM 2761 O O . TYR A 1 348 ? -13.600 9.467 -17.493 1.00 85.06 348 TYR A O 1
ATOM 2769 N N . ALA A 1 349 ? -14.376 11.433 -18.242 1.00 83.12 349 ALA A N 1
ATOM 2770 C CA . ALA A 1 349 ? -15.774 11.003 -18.329 1.00 83.12 349 ALA A CA 1
ATOM 2771 C C . ALA A 1 349 ? -15.946 9.671 -19.079 1.00 83.12 349 ALA A C 1
ATOM 2773 O O . ALA A 1 349 ? -16.623 8.768 -18.588 1.00 83.12 349 ALA A O 1
ATOM 2774 N N . SER A 1 350 ? -15.299 9.517 -20.238 1.00 87.19 350 SER A N 1
ATOM 2775 C CA . SER A 1 350 ? -15.352 8.278 -21.024 1.00 87.19 350 SER A CA 1
ATOM 2776 C C . SER A 1 350 ? -14.660 7.108 -20.319 1.00 87.19 350 SER A C 1
ATOM 2778 O O . SER A 1 350 ? -15.168 5.988 -20.352 1.00 87.19 350 SER A O 1
ATOM 2780 N N . HIS A 1 351 ? -13.539 7.362 -19.637 1.00 90.62 351 HIS A N 1
ATOM 2781 C CA . HIS A 1 351 ? -12.795 6.346 -18.890 1.00 90.62 351 HIS A CA 1
ATOM 2782 C C . HIS A 1 351 ? -13.608 5.857 -17.684 1.00 90.62 351 HIS A C 1
ATOM 2784 O O . HIS A 1 351 ? -13.813 4.657 -17.522 1.00 90.62 351 HIS A O 1
ATOM 2790 N N . LEU A 1 352 ? -14.144 6.778 -16.878 1.00 89.06 352 LEU A N 1
ATOM 2791 C CA . LEU A 1 352 ? -14.983 6.467 -15.718 1.00 89.06 352 LEU A CA 1
ATOM 2792 C C . LEU A 1 352 ? -16.281 5.764 -16.127 1.00 89.06 352 LEU A C 1
ATOM 2794 O O . LEU A 1 352 ? -16.705 4.838 -15.437 1.00 89.06 352 LEU A O 1
ATOM 2798 N N . ALA A 1 353 ? -16.885 6.138 -17.259 1.00 88.88 353 ALA A N 1
ATOM 2799 C CA . ALA A 1 353 ? -18.052 5.443 -17.798 1.00 88.88 353 ALA A CA 1
ATOM 2800 C C . ALA A 1 353 ? -17.724 3.994 -18.198 1.00 88.88 353 ALA A C 1
ATOM 2802 O O . ALA A 1 353 ? -18.463 3.081 -17.829 1.00 88.88 353 ALA A O 1
ATOM 2803 N N . ALA A 1 354 ? -16.601 3.767 -18.893 1.00 91.69 354 ALA A N 1
ATOM 2804 C CA . ALA A 1 354 ? -16.155 2.425 -19.273 1.00 91.69 354 ALA A CA 1
ATOM 2805 C C . ALA A 1 354 ? -15.875 1.547 -18.044 1.00 91.69 354 ALA A C 1
ATOM 2807 O O . ALA A 1 354 ? -16.352 0.415 -17.964 1.00 91.69 354 ALA A O 1
ATOM 2808 N N . VAL A 1 355 ? -15.174 2.096 -17.050 1.00 92.12 355 VAL A N 1
ATOM 2809 C CA . VAL A 1 355 ? -14.877 1.396 -15.795 1.00 92.12 355 VAL A CA 1
ATOM 2810 C C . VAL A 1 355 ? -16.158 1.096 -15.024 1.00 92.12 355 VAL A C 1
ATOM 2812 O O . VAL A 1 355 ? -16.321 -0.017 -14.527 1.00 92.12 355 VAL A O 1
ATOM 2815 N N . SER A 1 356 ? -17.081 2.057 -14.939 1.00 89.00 356 SER A N 1
ATOM 2816 C CA . SER A 1 356 ? -18.348 1.875 -14.224 1.00 89.00 356 SER A CA 1
ATOM 2817 C C . SER A 1 356 ? -19.209 0.791 -14.872 1.00 89.00 356 SER A C 1
ATOM 2819 O O . SER A 1 356 ? -19.800 -0.029 -14.170 1.00 89.00 356 SER A O 1
ATOM 2821 N N . ALA A 1 357 ? -19.228 0.739 -16.208 1.00 89.19 357 ALA A N 1
ATOM 2822 C CA . ALA A 1 357 ? -19.893 -0.318 -16.960 1.00 89.19 357 ALA A CA 1
ATOM 2823 C C . ALA A 1 357 ? -19.244 -1.689 -16.711 1.00 89.19 357 ALA A C 1
ATOM 2825 O O . ALA A 1 357 ? -19.952 -2.656 -16.441 1.00 89.19 357 ALA A O 1
ATOM 2826 N N . ALA A 1 358 ? -17.909 -1.770 -16.735 1.00 90.06 358 ALA A N 1
ATOM 2827 C CA . ALA A 1 358 ? -17.175 -3.012 -16.492 1.00 90.06 358 ALA A CA 1
ATOM 2828 C C . ALA A 1 358 ? -17.324 -3.526 -15.047 1.00 90.06 358 ALA A C 1
ATOM 2830 O O . ALA A 1 358 ? -17.432 -4.730 -14.830 1.00 90.06 358 ALA A O 1
ATOM 2831 N N . ARG A 1 359 ? -17.366 -2.625 -14.055 1.00 86.12 359 ARG A N 1
ATOM 2832 C CA . ARG A 1 359 ? -17.561 -2.968 -12.633 1.00 86.12 359 ARG A CA 1
ATOM 2833 C C . ARG A 1 359 ? -19.025 -3.189 -12.248 1.00 86.12 359 ARG A C 1
ATOM 2835 O O . ARG A 1 359 ? -19.287 -3.665 -11.146 1.00 86.12 359 ARG A O 1
ATOM 2842 N N . GLY A 1 360 ? -19.973 -2.793 -13.099 1.00 83.56 360 GLY A N 1
ATOM 2843 C CA . GLY A 1 360 ? -21.399 -2.763 -12.761 1.00 83.56 360 GLY A CA 1
ATOM 2844 C C . GLY A 1 360 ? -21.739 -1.800 -11.613 1.00 83.56 360 GLY A C 1
ATOM 2845 O O . GLY A 1 360 ? -22.762 -1.972 -10.954 1.00 83.56 360 GLY A O 1
ATOM 2846 N N . LYS A 1 361 ? -20.871 -0.819 -11.338 1.00 81.88 361 LYS A N 1
ATOM 2847 C CA . LYS A 1 361 ? -20.990 0.131 -10.226 1.00 81.88 361 LYS A CA 1
ATOM 2848 C C . LYS A 1 361 ? -20.301 1.445 -10.585 1.00 81.88 361 LYS A C 1
ATOM 2850 O O . LYS A 1 361 ? -19.197 1.416 -11.121 1.00 81.88 361 LYS A O 1
ATOM 2855 N N . THR A 1 362 ? -20.925 2.578 -10.262 1.00 83.69 362 THR A N 1
ATOM 2856 C CA . THR A 1 362 ? -20.354 3.917 -10.487 1.00 83.69 362 THR A CA 1
ATOM 2857 C C . THR A 1 362 ? -19.005 4.059 -9.785 1.00 83.69 362 THR A C 1
ATOM 2859 O O . THR A 1 362 ? -18.883 3.681 -8.619 1.00 83.69 362 THR A O 1
ATOM 2862 N N . VAL A 1 363 ? -18.004 4.603 -10.478 1.00 84.94 363 VAL A N 1
ATOM 2863 C CA . VAL A 1 363 ? -16.683 4.925 -9.922 1.00 84.94 363 VAL A CA 1
ATOM 2864 C C . VAL A 1 363 ? -16.474 6.430 -9.910 1.00 84.94 363 VAL A C 1
ATOM 2866 O O . VAL A 1 363 ? -16.601 7.066 -10.952 1.00 84.94 363 VAL A O 1
ATOM 2869 N N . ASP A 1 364 ? -16.081 6.961 -8.753 1.00 82.94 364 ASP A N 1
ATOM 2870 C CA . ASP A 1 364 ? -15.870 8.393 -8.550 1.00 82.94 364 ASP A CA 1
ATOM 2871 C C . ASP A 1 364 ? -14.446 8.705 -8.094 1.00 82.94 364 ASP A C 1
ATOM 2873 O O . ASP A 1 364 ? -13.820 7.964 -7.334 1.00 82.94 364 ASP A O 1
ATOM 2877 N N . ILE A 1 365 ? -13.952 9.854 -8.544 1.00 84.06 365 ILE A N 1
ATOM 2878 C CA . ILE A 1 365 ? -12.656 10.401 -8.149 1.00 84.06 365 ILE A CA 1
ATOM 2879 C C . ILE A 1 365 ? -12.793 11.058 -6.771 1.00 84.06 365 ILE A C 1
ATOM 2881 O O . ILE A 1 365 ? -13.690 11.871 -6.545 1.00 84.06 365 ILE A O 1
ATOM 2885 N N . VAL A 1 366 ? -11.873 10.744 -5.862 1.00 83.12 366 VAL A N 1
ATOM 2886 C CA . VAL A 1 366 ? -11.769 11.363 -4.538 1.00 83.12 366 VAL A CA 1
ATOM 2887 C C . VAL A 1 366 ? -11.322 12.827 -4.679 1.00 83.12 366 VAL A C 1
ATOM 2889 O O . VAL A 1 366 ? -10.245 13.091 -5.230 1.00 83.12 366 VAL A O 1
ATOM 2892 N N . PRO A 1 367 ? -12.116 13.805 -4.199 1.00 77.12 367 PRO A N 1
ATOM 2893 C CA . PRO A 1 367 ? -11.748 15.218 -4.256 1.00 77.12 367 PRO A CA 1
ATOM 2894 C C . PRO A 1 367 ? -10.521 15.537 -3.394 1.00 77.12 367 PRO A C 1
ATOM 2896 O O . PRO A 1 367 ? -10.321 14.939 -2.342 1.00 77.12 367 PRO A O 1
ATOM 2899 N N . GLY A 1 368 ? -9.720 16.523 -3.806 1.00 75.94 368 GLY A N 1
ATOM 2900 C CA . GLY A 1 368 ? -8.568 17.004 -3.029 1.00 75.94 368 GLY A CA 1
ATOM 2901 C C . GLY A 1 368 ? -7.310 16.131 -3.121 1.00 75.94 368 GLY A C 1
ATOM 2902 O O . GLY A 1 368 ? -6.239 16.578 -2.723 1.00 75.94 368 GLY A O 1
ATOM 2903 N N . THR A 1 369 ? -7.396 14.934 -3.704 1.00 79.25 369 THR A N 1
ATOM 2904 C CA . THR A 1 369 ? -6.234 14.080 -3.986 1.00 79.25 369 THR A CA 1
ATOM 2905 C C . THR A 1 369 ? -5.821 14.197 -5.452 1.00 79.25 369 THR A C 1
ATOM 2907 O O . THR A 1 369 ? -6.665 14.195 -6.345 1.00 79.25 369 THR A O 1
ATOM 2910 N N . SER A 1 370 ? -4.516 14.254 -5.733 1.00 83.38 370 SER A N 1
ATOM 2911 C CA . SER A 1 370 ? -4.022 14.287 -7.117 1.00 83.38 370 SER A CA 1
ATOM 2912 C C . SER A 1 370 ? -4.510 13.080 -7.923 1.00 83.38 370 SER A C 1
ATOM 2914 O O . SER A 1 370 ? -4.387 11.938 -7.483 1.00 83.38 370 SER A O 1
ATOM 2916 N N . HIS A 1 371 ? -5.013 13.326 -9.134 1.00 84.38 371 HIS A N 1
ATOM 2917 C CA . HIS A 1 371 ? -5.541 12.302 -10.044 1.00 84.38 371 HIS A CA 1
ATOM 2918 C C . HIS A 1 371 ? -4.518 11.212 -10.393 1.00 84.38 371 HIS A C 1
ATOM 2920 O O . HIS A 1 371 ? -4.898 10.065 -10.624 1.00 84.38 371 HIS A O 1
ATOM 2926 N N . MET A 1 372 ? -3.223 11.549 -10.385 1.00 85.69 372 MET A N 1
ATOM 2927 C CA . MET A 1 372 ? -2.142 10.594 -10.657 1.00 85.69 372 MET A CA 1
ATOM 2928 C C . MET A 1 372 ? -2.078 9.454 -9.634 1.00 85.69 372 MET A C 1
ATOM 2930 O O . MET A 1 372 ? -1.605 8.373 -9.953 1.00 85.69 372 MET A O 1
ATOM 2934 N N . TYR A 1 373 ? -2.577 9.692 -8.418 1.00 89.38 373 TYR A N 1
ATOM 2935 C CA . TYR A 1 373 ? -2.614 8.712 -7.336 1.00 89.38 373 TYR A CA 1
ATOM 2936 C C . TYR A 1 373 ? -3.927 7.921 -7.292 1.00 89.38 373 TYR A C 1
ATOM 2938 O O . TYR A 1 373 ? -4.122 7.094 -6.407 1.00 89.38 373 TYR A O 1
ATOM 2946 N N . GLN A 1 374 ? -4.845 8.191 -8.222 1.00 91.19 374 GLN A N 1
ATOM 2947 C CA . GLN A 1 374 ? -6.196 7.631 -8.240 1.00 91.19 374 GLN A CA 1
ATOM 2948 C C . GLN A 1 374 ? -6.456 6.700 -9.424 1.00 91.19 374 GLN A C 1
ATOM 2950 O O . GLN A 1 374 ? -7.519 6.091 -9.502 1.00 91.19 374 GLN A O 1
ATOM 2955 N N . CYS A 1 375 ? -5.510 6.590 -10.354 1.00 93.50 375 CYS A N 1
ATOM 2956 C CA . CYS A 1 375 ? -5.634 5.752 -11.537 1.00 93.50 375 CYS A CA 1
ATOM 2957 C C . CYS A 1 375 ? -4.332 5.009 -11.822 1.00 93.50 375 CYS A C 1
ATOM 2959 O O . CYS A 1 375 ? -3.256 5.427 -11.398 1.00 93.50 375 CYS A O 1
ATOM 2961 N N . TRP A 1 376 ? -4.450 3.928 -12.587 1.00 96.31 376 TRP A N 1
ATOM 2962 C CA . TRP A 1 376 ? -3.314 3.307 -13.248 1.00 96.31 376 TRP A CA 1
ATOM 2963 C C . TRP A 1 376 ? -2.843 4.229 -14.363 1.00 96.31 376 TRP A C 1
ATOM 2965 O O . TRP A 1 376 ? -3.520 4.329 -15.388 1.00 96.31 376 TRP A O 1
ATOM 2975 N N . HIS A 1 377 ? -1.728 4.925 -14.188 1.00 93.31 377 HIS A N 1
ATOM 2976 C CA . HIS A 1 377 ? -1.243 5.825 -15.226 1.00 93.31 377 HIS A CA 1
ATOM 2977 C C . HIS A 1 377 ? -0.036 5.253 -15.955 1.00 93.31 377 HIS A C 1
ATOM 2979 O O . HIS A 1 377 ? 0.865 4.691 -15.339 1.00 93.31 377 HIS A O 1
ATOM 2985 N N . VAL A 1 378 ? -0.052 5.390 -17.280 1.00 94.44 378 VAL A N 1
ATOM 2986 C CA . VAL A 1 378 ? 1.012 4.910 -18.166 1.00 94.44 378 VAL A CA 1
ATOM 2987 C C . VAL A 1 378 ? 1.931 6.074 -18.514 1.00 94.44 378 VAL A C 1
ATOM 2989 O O . VAL A 1 378 ? 1.465 7.098 -19.025 1.00 94.44 378 VAL A O 1
ATOM 2992 N N . SER A 1 379 ? 3.221 5.917 -18.242 1.00 91.50 379 SER A N 1
ATOM 2993 C CA . SER A 1 379 ? 4.267 6.917 -18.454 1.00 91.50 379 SER A CA 1
ATOM 2994 C C . SER A 1 379 ? 5.392 6.363 -19.334 1.00 91.50 379 SER A C 1
ATOM 2996 O O . SER A 1 379 ? 5.560 5.154 -19.519 1.00 91.50 379 SER A O 1
ATOM 2998 N N . GLN A 1 380 ? 6.152 7.282 -19.930 1.00 82.62 380 GLN A N 1
ATOM 2999 C CA . GLN A 1 380 ? 7.423 6.958 -20.561 1.00 82.62 380 GLN A CA 1
ATOM 3000 C C . GLN A 1 380 ? 8.533 7.150 -19.532 1.00 82.62 380 GLN A C 1
ATOM 3002 O O . GLN A 1 380 ? 8.624 8.226 -18.939 1.00 82.62 380 GLN A O 1
ATOM 3007 N N . ASP A 1 381 ? 9.407 6.157 -19.387 1.00 78.06 381 ASP A N 1
ATOM 3008 C CA . ASP A 1 381 ? 10.600 6.270 -18.553 1.00 78.06 381 ASP A CA 1
ATOM 3009 C C . ASP A 1 381 ? 11.862 6.276 -19.434 1.00 78.06 381 ASP A C 1
ATOM 3011 O O . ASP A 1 381 ? 12.106 5.379 -20.243 1.00 78.06 381 ASP A O 1
ATOM 3015 N N . SER A 1 382 ? 12.659 7.341 -19.308 1.00 75.06 382 SER A N 1
ATOM 3016 C CA . SER A 1 382 ? 13.871 7.554 -20.111 1.00 75.06 382 SER A CA 1
ATOM 3017 C C . SER A 1 382 ? 15.055 6.663 -19.720 1.00 75.06 382 SER A C 1
ATOM 3019 O O . SER A 1 382 ? 16.041 6.601 -20.453 1.00 75.06 382 SER A O 1
ATOM 3021 N N . SER A 1 383 ? 15.001 6.020 -18.553 1.00 78.62 383 SER A N 1
ATOM 3022 C CA . SER A 1 383 ? 16.033 5.108 -18.056 1.00 78.62 383 SER A CA 1
ATOM 3023 C C . SER A 1 383 ? 15.923 3.699 -18.652 1.00 78.62 383 SER A C 1
ATOM 3025 O O . SER A 1 383 ? 16.916 2.956 -18.643 1.00 78.62 383 SER A O 1
ATOM 3027 N N . LEU A 1 384 ? 14.760 3.371 -19.228 1.00 85.81 384 LEU A N 1
ATOM 3028 C CA . LEU A 1 384 ? 14.463 2.088 -19.854 1.00 85.81 384 LEU A CA 1
ATOM 3029 C C . LEU A 1 384 ? 15.073 1.937 -21.246 1.00 85.81 384 LEU A C 1
ATOM 3031 O O . LEU A 1 384 ? 15.288 2.901 -21.987 1.00 85.81 384 LEU A O 1
ATOM 3035 N N . THR A 1 385 ? 15.329 0.684 -21.621 1.00 83.88 385 THR A N 1
ATOM 3036 C CA . THR A 1 385 ? 15.804 0.341 -22.960 1.00 83.88 385 THR A CA 1
ATOM 3037 C C . THR A 1 385 ? 14.797 0.757 -24.030 1.00 83.88 385 THR A C 1
ATOM 3039 O O . THR A 1 385 ? 13.598 0.484 -23.959 1.00 83.88 385 THR A O 1
ATOM 3042 N N . LYS A 1 386 ? 15.322 1.392 -25.076 1.00 85.75 386 LYS A N 1
ATOM 3043 C CA . LYS A 1 386 ? 14.580 1.790 -26.265 1.00 85.75 386 LYS A CA 1
ATOM 3044 C C . LYS A 1 386 ? 15.455 1.569 -27.488 1.00 85.75 386 LYS A C 1
ATOM 3046 O O . LYS A 1 386 ? 16.600 2.014 -27.517 1.00 85.75 386 LYS A O 1
ATOM 3051 N N . HIS A 1 387 ? 14.899 0.924 -28.504 1.00 84.31 387 HIS A N 1
ATOM 3052 C CA . HIS A 1 387 ? 15.583 0.688 -29.767 1.00 84.31 387 HIS A CA 1
ATOM 3053 C C . HIS A 1 387 ? 14.620 0.874 -30.941 1.00 84.31 387 HIS A C 1
ATOM 3055 O O . HIS A 1 387 ? 13.508 0.340 -30.937 1.00 84.31 387 HIS A O 1
ATOM 3061 N N . LEU A 1 388 ? 15.056 1.657 -31.932 1.00 82.19 388 LEU A N 1
ATOM 3062 C CA . LEU A 1 388 ? 14.347 1.832 -33.194 1.00 82.19 388 LEU A CA 1
ATOM 3063 C C . LEU A 1 388 ? 15.037 0.969 -34.249 1.00 82.19 388 LEU A C 1
ATOM 3065 O O . LEU A 1 388 ? 16.187 1.235 -34.588 1.00 82.19 388 LEU A O 1
ATOM 3069 N N . GLY A 1 389 ? 14.340 -0.048 -34.746 1.00 78.44 389 GLY A N 1
ATOM 3070 C CA . GLY A 1 389 ? 14.860 -0.977 -35.741 1.00 78.44 389 GLY A CA 1
ATOM 3071 C C . GLY A 1 389 ? 14.626 -2.449 -35.387 1.00 78.44 389 GLY A C 1
ATOM 3072 O O . GLY A 1 389 ? 14.257 -2.764 -34.251 1.00 78.44 389 GLY A O 1
ATOM 3073 N N . PRO A 1 390 ? 14.824 -3.356 -36.361 1.00 81.19 390 PRO A N 1
ATOM 3074 C CA . PRO A 1 390 ? 14.507 -4.761 -36.190 1.00 81.19 390 PRO A CA 1
ATOM 3075 C C . PRO A 1 390 ? 15.296 -5.428 -35.064 1.00 81.19 390 PRO A C 1
ATOM 3077 O O . PRO A 1 390 ? 16.523 -5.353 -35.029 1.00 81.19 390 PRO A O 1
ATOM 3080 N N . ILE A 1 391 ? 14.598 -6.130 -34.172 1.00 79.31 391 ILE A N 1
ATOM 3081 C CA . ILE A 1 391 ? 15.218 -6.896 -33.090 1.00 79.31 391 ILE A CA 1
ATOM 3082 C C . ILE A 1 391 ? 14.335 -8.061 -32.655 1.00 79.31 391 ILE A C 1
ATOM 3084 O O . ILE A 1 391 ? 13.116 -7.926 -32.599 1.00 79.31 391 ILE A O 1
ATOM 3088 N N . LEU A 1 392 ? 14.932 -9.215 -32.333 1.00 72.69 392 LEU A N 1
ATOM 3089 C CA . LEU A 1 392 ? 14.215 -10.386 -31.793 1.00 72.69 392 LEU A CA 1
ATOM 3090 C C . LEU A 1 392 ? 12.982 -10.822 -32.627 1.00 72.69 392 LEU A C 1
ATOM 3092 O O . LEU A 1 392 ? 12.011 -11.344 -32.082 1.00 72.69 392 LEU A O 1
ATOM 3096 N N . GLY A 1 393 ? 13.005 -10.604 -33.949 1.00 74.25 393 GLY A N 1
ATOM 3097 C CA . GLY A 1 393 ? 11.888 -10.911 -34.859 1.00 74.25 393 GLY A CA 1
ATOM 3098 C C . GLY A 1 393 ? 10.786 -9.838 -34.950 1.00 74.25 393 GLY A C 1
ATOM 3099 O O . GLY A 1 393 ? 9.770 -10.057 -35.612 1.00 74.25 393 GLY A O 1
ATOM 3100 N N . TYR A 1 394 ? 10.978 -8.679 -34.318 1.00 80.81 394 TYR A N 1
ATOM 3101 C CA . TYR A 1 394 ? 10.102 -7.506 -34.391 1.00 80.81 394 TYR A CA 1
ATOM 3102 C C . TYR A 1 394 ? 10.754 -6.454 -35.284 1.00 80.81 394 TYR A C 1
ATOM 3104 O O . TYR A 1 394 ? 11.857 -6.021 -34.982 1.00 80.81 394 TYR A O 1
ATOM 3112 N N . SER A 1 395 ? 10.102 -6.048 -36.376 1.00 80.44 395 SER A N 1
ATOM 3113 C CA . SER A 1 395 ? 10.669 -5.128 -37.374 1.00 80.44 395 SER A CA 1
ATOM 3114 C C . SER A 1 395 ? 10.750 -3.679 -36.905 1.00 80.44 395 SER A C 1
ATOM 3116 O O . SER A 1 395 ? 11.589 -2.929 -37.397 1.00 80.44 395 SER A O 1
ATOM 3118 N N . GLY A 1 396 ? 9.884 -3.267 -35.978 1.00 79.56 396 GLY A N 1
ATOM 3119 C CA . GLY A 1 396 ? 9.878 -1.897 -35.473 1.00 79.56 396 GLY A CA 1
ATOM 3120 C C . GLY A 1 396 ? 10.884 -1.695 -34.350 1.00 79.56 396 GLY A C 1
ATOM 3121 O O . GLY A 1 396 ? 11.568 -0.679 -34.331 1.00 79.56 396 GLY A O 1
ATOM 3122 N N . GLY A 1 397 ? 11.027 -2.662 -33.449 1.00 88.00 397 GLY A N 1
ATOM 3123 C CA . GLY A 1 397 ? 11.943 -2.583 -32.313 1.00 88.00 397 GLY A CA 1
ATOM 3124 C C . GLY A 1 397 ? 11.218 -2.704 -30.981 1.00 88.00 397 GLY A C 1
ATOM 3125 O O . GLY A 1 397 ? 10.187 -3.371 -30.887 1.00 88.00 397 GLY A O 1
ATOM 3126 N N . ILE A 1 398 ? 11.757 -2.054 -29.946 1.00 89.19 398 ILE A N 1
ATOM 3127 C CA . ILE A 1 398 ? 11.249 -2.111 -28.565 1.00 89.19 398 ILE A CA 1
ATOM 3128 C C . ILE A 1 398 ? 11.235 -0.726 -27.911 1.00 89.19 398 ILE A C 1
ATOM 3130 O O . ILE A 1 398 ? 12.117 0.102 -28.152 1.00 89.19 398 ILE A O 1
ATOM 3134 N N . SER A 1 399 ? 10.248 -0.485 -27.050 1.00 90.50 399 SER A N 1
ATOM 3135 C CA . SER A 1 399 ? 10.149 0.730 -26.235 1.00 90.50 399 SER A CA 1
ATOM 3136 C C . SER A 1 399 ? 9.804 0.388 -24.788 1.00 90.50 399 SER A C 1
ATOM 3138 O O . SER A 1 399 ? 8.996 -0.507 -24.546 1.00 90.50 399 SER A O 1
ATOM 3140 N N . GLY A 1 400 ? 10.408 1.107 -23.842 1.00 92.00 400 GLY A N 1
ATOM 3141 C CA . GLY A 1 400 ? 10.124 0.991 -22.413 1.00 92.00 400 GLY A CA 1
ATOM 3142 C C . GLY A 1 400 ? 8.905 1.799 -21.973 1.00 92.00 400 GLY A C 1
ATOM 3143 O O . GLY A 1 400 ? 8.650 2.887 -22.496 1.00 92.00 400 GLY A O 1
ATOM 3144 N N . PHE A 1 401 ? 8.176 1.249 -21.008 1.00 93.75 401 PHE A N 1
ATOM 3145 C CA . PHE A 1 401 ? 6.989 1.825 -20.390 1.00 93.75 401 PHE A CA 1
ATOM 3146 C C . PHE A 1 401 ? 7.022 1.580 -18.883 1.00 93.75 401 PHE A C 1
ATOM 3148 O O . PHE A 1 401 ? 7.462 0.524 -18.424 1.00 93.75 401 PHE A O 1
ATOM 3155 N N . GLU A 1 402 ? 6.501 2.543 -18.135 1.00 95.19 402 GLU A N 1
ATOM 3156 C CA . GLU A 1 402 ? 6.184 2.396 -16.720 1.00 95.19 402 GLU A CA 1
ATOM 3157 C C . GLU A 1 402 ? 4.663 2.493 -16.558 1.00 95.19 402 GLU A C 1
ATOM 3159 O O . GLU A 1 402 ? 3.992 3.302 -17.210 1.00 95.19 402 GLU A O 1
ATOM 3164 N N . ILE A 1 403 ? 4.105 1.629 -15.711 1.00 95.56 403 ILE A N 1
ATOM 3165 C CA . ILE A 1 403 ? 2.730 1.768 -15.245 1.00 95.56 403 ILE A CA 1
ATOM 3166 C C . ILE A 1 403 ? 2.701 1.869 -13.726 1.00 95.56 403 ILE A C 1
ATOM 3168 O O . ILE A 1 403 ? 3.208 0.996 -13.019 1.00 95.56 403 ILE A O 1
ATOM 3172 N N . SER A 1 404 ? 2.059 2.924 -13.241 1.00 95.81 404 SER A N 1
ATOM 3173 C CA . SER A 1 404 ? 2.017 3.258 -11.822 1.00 95.81 404 SER A CA 1
ATOM 3174 C C . SER A 1 404 ? 0.598 3.129 -11.304 1.00 95.81 404 SER A C 1
ATOM 3176 O O . SER A 1 404 ? -0.351 3.625 -11.918 1.00 95.81 404 SER A O 1
ATOM 3178 N N . SER A 1 405 ? 0.441 2.410 -10.199 1.00 96.44 405 SER A N 1
ATOM 3179 C CA . SER A 1 405 ? -0.862 2.074 -9.638 1.00 96.44 405 SER A CA 1
ATOM 3180 C C . SER A 1 405 ? -1.529 3.259 -8.931 1.00 96.44 405 SER A C 1
ATOM 3182 O O . SER A 1 405 ? -0.846 4.195 -8.504 1.00 96.44 405 SER A O 1
ATOM 3184 N N . PRO A 1 406 ? -2.858 3.209 -8.713 1.00 95.50 406 PRO A N 1
ATOM 3185 C CA . PRO A 1 406 ? -3.485 4.059 -7.710 1.00 95.50 406 PRO A CA 1
ATOM 3186 C C . PRO A 1 406 ? -2.985 3.708 -6.298 1.00 95.50 406 PRO A C 1
ATOM 3188 O O . PRO A 1 406 ? -2.312 2.692 -6.090 1.00 95.50 406 PRO A O 1
ATOM 3191 N N . ILE A 1 407 ? -3.346 4.540 -5.321 1.00 94.44 407 ILE A N 1
ATOM 3192 C CA . ILE A 1 407 ? -3.108 4.262 -3.903 1.00 94.44 407 ILE A CA 1
ATOM 3193 C C . ILE A 1 407 ? -3.940 3.053 -3.464 1.00 94.44 407 ILE A C 1
ATOM 3195 O O . ILE A 1 407 ? -5.167 3.050 -3.566 1.00 94.44 407 ILE A O 1
ATOM 3199 N N . PHE A 1 408 ? -3.258 2.063 -2.903 1.00 93.94 408 PHE A N 1
ATOM 3200 C CA . PHE A 1 408 ? -3.832 0.863 -2.316 1.00 93.94 408 PHE A CA 1
ATOM 3201 C C . PHE A 1 408 ? -3.708 0.845 -0.795 1.00 93.94 408 PHE A C 1
ATOM 3203 O O . PHE A 1 408 ? -2.837 1.484 -0.196 1.00 93.94 408 PHE A O 1
ATOM 3210 N N . ARG A 1 409 ? -4.590 0.066 -0.169 1.00 88.62 409 ARG A N 1
ATOM 3211 C CA . ARG A 1 409 ? -4.555 -0.309 1.245 1.00 88.62 409 ARG A CA 1
ATOM 3212 C C . ARG A 1 409 ? -4.153 -1.774 1.371 1.00 88.62 409 ARG A C 1
ATOM 3214 O O . ARG A 1 409 ? -4.341 -2.553 0.439 1.00 88.62 409 ARG A O 1
ATOM 3221 N N . ASP A 1 410 ? -3.635 -2.169 2.531 1.00 82.25 410 ASP A N 1
ATOM 3222 C CA . ASP A 1 410 ? -3.290 -3.569 2.813 1.00 82.25 410 ASP A CA 1
ATOM 3223 C C . ASP A 1 410 ? -4.552 -4.425 3.027 1.00 82.25 410 ASP A C 1
ATOM 3225 O O . ASP A 1 410 ? -4.945 -4.759 4.142 1.00 82.25 410 ASP A O 1
ATOM 3229 N N . ARG A 1 411 ? -5.255 -4.712 1.928 1.00 81.62 411 ARG A N 1
ATOM 3230 C CA . ARG A 1 411 ? -6.439 -5.571 1.879 1.00 81.62 411 ARG A CA 1
ATOM 3231 C C . ARG A 1 411 ? -6.432 -6.406 0.609 1.00 81.62 411 ARG A C 1
ATOM 3233 O O . ARG A 1 411 ? -6.025 -5.943 -0.457 1.00 81.62 411 ARG A O 1
ATOM 3240 N N . ALA A 1 412 ? -6.979 -7.616 0.702 1.00 79.38 412 ALA A N 1
ATOM 3241 C CA . ALA A 1 412 ? -6.986 -8.577 -0.400 1.00 79.38 412 ALA A CA 1
ATOM 3242 C C . ALA A 1 412 ? -7.578 -8.010 -1.706 1.00 79.38 412 ALA A C 1
ATOM 3244 O O . ALA A 1 412 ? -7.076 -8.315 -2.783 1.00 79.38 412 ALA A O 1
ATOM 3245 N N . SER A 1 413 ? -8.610 -7.159 -1.635 1.00 82.12 413 SER A N 1
ATOM 3246 C CA . SER A 1 413 ? -9.223 -6.555 -2.827 1.00 82.12 413 SER A CA 1
ATOM 3247 C C . SER A 1 413 ? -8.277 -5.636 -3.597 1.00 82.12 413 SER A C 1
ATOM 3249 O O . SER A 1 413 ? -8.320 -5.612 -4.821 1.00 82.12 413 SER A O 1
ATOM 3251 N N . ASP A 1 414 ? -7.431 -4.881 -2.900 1.00 86.69 414 ASP A N 1
ATOM 3252 C CA . ASP A 1 414 ? -6.523 -3.922 -3.530 1.00 86.69 414 ASP A CA 1
ATOM 3253 C C . ASP A 1 414 ? -5.320 -4.647 -4.121 1.00 86.69 414 ASP A C 1
ATOM 3255 O O . ASP A 1 414 ? -4.929 -4.387 -5.256 1.00 86.69 414 ASP A O 1
ATOM 3259 N N . CYS A 1 415 ? -4.806 -5.652 -3.414 1.00 82.62 415 CYS A N 1
ATOM 3260 C CA . CYS A 1 415 ? -3.755 -6.491 -3.959 1.00 82.62 415 CYS A CA 1
ATOM 3261 C C . CYS A 1 415 ? -4.216 -7.288 -5.190 1.00 82.62 415 CYS A C 1
ATOM 3263 O O . CYS A 1 415 ? -3.459 -7.395 -6.153 1.00 82.62 415 CYS A O 1
ATOM 3265 N N . ARG A 1 416 ? -5.465 -7.786 -5.211 1.00 84.69 416 ARG A N 1
ATOM 3266 C CA . ARG A 1 416 ? -6.050 -8.456 -6.389 1.00 84.69 416 ARG A CA 1
ATOM 3267 C C . ARG A 1 416 ? -6.058 -7.565 -7.630 1.00 84.69 416 ARG A C 1
ATOM 3269 O O . ARG A 1 416 ? -5.764 -8.059 -8.711 1.00 84.69 416 ARG A O 1
ATOM 3276 N N . GLN A 1 417 ? -6.282 -6.256 -7.481 1.00 90.06 417 GLN A N 1
ATOM 3277 C CA . GLN A 1 417 ? -6.241 -5.338 -8.625 1.00 90.06 417 GLN A CA 1
ATOM 3278 C C . GLN A 1 417 ? -4.873 -5.327 -9.320 1.00 90.06 417 GLN A C 1
ATOM 3280 O O . GLN A 1 417 ? -4.822 -5.227 -10.542 1.00 90.06 417 GLN A O 1
ATOM 3285 N N . ILE A 1 418 ? -3.770 -5.458 -8.575 1.00 90.81 418 ILE A N 1
ATOM 3286 C CA . ILE A 1 418 ? -2.425 -5.548 -9.163 1.00 90.81 418 ILE A CA 1
ATOM 3287 C C . ILE A 1 418 ? -2.304 -6.821 -10.005 1.00 90.81 418 ILE A C 1
ATOM 3289 O O . ILE A 1 418 ? -1.781 -6.788 -11.116 1.00 90.81 418 ILE A O 1
ATOM 3293 N N . LEU A 1 419 ? -2.825 -7.940 -9.505 1.00 87.00 419 LEU A N 1
ATOM 3294 C CA . LEU A 1 419 ? -2.782 -9.227 -10.202 1.00 87.00 419 LEU A CA 1
ATOM 3295 C C . LEU A 1 419 ? -3.616 -9.233 -11.472 1.00 87.00 419 LEU A C 1
ATOM 3297 O O . LEU A 1 419 ? -3.182 -9.781 -12.486 1.00 87.00 419 LEU A O 1
ATOM 3301 N N . ASP A 1 420 ? -4.802 -8.635 -11.411 1.00 90.44 420 ASP A N 1
ATOM 3302 C CA . ASP A 1 420 ? -5.687 -8.510 -12.560 1.00 90.44 420 ASP A CA 1
ATOM 3303 C C . ASP A 1 420 ? -4.983 -7.704 -13.655 1.00 90.44 420 ASP A C 1
ATOM 3305 O O . ASP A 1 420 ? -4.903 -8.155 -14.798 1.00 90.44 420 ASP A O 1
ATOM 3309 N N . VAL A 1 421 ? -4.348 -6.583 -13.294 1.00 94.12 421 VAL A N 1
ATOM 3310 C CA . VAL A 1 421 ? -3.544 -5.775 -14.223 1.00 94.12 421 VAL A CA 1
ATOM 3311 C C . VAL A 1 421 ? -2.365 -6.567 -14.793 1.00 94.12 421 VAL A C 1
ATOM 3313 O O . VAL A 1 421 ? -2.195 -6.593 -16.011 1.00 94.12 421 VAL A O 1
ATOM 3316 N N . LEU A 1 422 ? -1.590 -7.278 -13.970 1.00 92.81 422 LEU A N 1
ATOM 3317 C CA . LEU A 1 422 ? -0.501 -8.144 -14.448 1.00 92.81 422 LEU A CA 1
ATOM 3318 C C . LEU A 1 422 ? -1.000 -9.217 -15.425 1.00 92.81 422 LEU A C 1
ATOM 3320 O O . LEU A 1 422 ? -0.357 -9.496 -16.442 1.00 92.81 422 LEU A O 1
ATOM 3324 N N . SER A 1 423 ? -2.157 -9.807 -15.129 1.00 90.62 423 SER A N 1
ATOM 3325 C CA . SER A 1 423 ? -2.785 -10.835 -15.956 1.00 90.62 423 SER A CA 1
ATOM 3326 C C . SER A 1 423 ? -3.239 -10.271 -17.293 1.00 90.62 423 SER A C 1
ATOM 3328 O O . SER A 1 423 ? -2.947 -10.871 -18.327 1.00 90.62 423 SER A O 1
ATOM 3330 N N . ILE A 1 424 ? -3.868 -9.094 -17.291 1.00 93.69 424 ILE A N 1
ATOM 3331 C CA . ILE A 1 424 ? -4.262 -8.371 -18.503 1.00 93.69 424 ILE A CA 1
ATOM 3332 C C . ILE A 1 424 ? -3.026 -8.056 -19.351 1.00 93.69 424 ILE A C 1
ATOM 3334 O O . ILE A 1 424 ? -2.992 -8.406 -20.531 1.00 93.69 424 ILE A O 1
ATOM 3338 N N . LEU A 1 425 ? -1.975 -7.483 -18.754 1.00 94.00 425 LEU A N 1
ATOM 3339 C CA . LEU A 1 425 ? -0.748 -7.134 -19.472 1.00 94.00 425 LEU A CA 1
ATOM 3340 C C . LEU A 1 425 ? -0.111 -8.361 -20.134 1.00 94.00 425 LEU A C 1
ATOM 3342 O O . LEU A 1 425 ? 0.207 -8.314 -21.322 1.00 94.00 425 LEU A O 1
ATOM 3346 N N . ARG A 1 426 ? 0.030 -9.481 -19.413 1.00 91.75 426 ARG A N 1
ATOM 3347 C CA . ARG A 1 426 ? 0.653 -10.705 -19.951 1.00 91.75 426 ARG A CA 1
ATOM 3348 C C . ARG A 1 426 ? -0.228 -11.462 -20.943 1.00 91.75 426 ARG A C 1
ATOM 3350 O O . ARG A 1 426 ? 0.309 -12.177 -21.795 1.00 91.75 426 ARG A O 1
ATOM 3357 N N . ALA A 1 427 ? -1.550 -11.350 -20.824 1.00 91.06 427 ALA A N 1
ATOM 3358 C CA . ALA A 1 427 ? -2.504 -12.043 -21.685 1.00 91.06 427 ALA A CA 1
ATOM 3359 C C . ALA A 1 427 ? -2.767 -11.314 -23.004 1.00 91.06 427 ALA A C 1
ATOM 3361 O O . ALA A 1 427 ? -2.966 -11.993 -24.012 1.00 91.06 427 ALA A O 1
ATOM 3362 N N . GLU A 1 428 ? -2.752 -9.980 -22.987 1.00 93.12 428 GLU A N 1
ATOM 3363 C CA . GLU A 1 428 ? -3.209 -9.133 -24.095 1.00 93.12 428 GLU A CA 1
ATOM 3364 C C . GLU A 1 428 ? -2.053 -8.405 -24.797 1.00 93.12 428 GLU A C 1
ATOM 3366 O O . GLU A 1 428 ? -2.180 -8.056 -25.968 1.00 93.12 428 GLU A O 1
ATOM 3371 N N . THR A 1 429 ? -0.897 -8.232 -24.142 1.00 91.88 429 THR A N 1
ATOM 3372 C CA . THR A 1 429 ? 0.291 -7.575 -24.722 1.00 91.88 429 THR A CA 1
ATOM 3373 C C . THR A 1 429 ? 1.527 -8.475 -24.667 1.00 91.88 429 THR A C 1
ATOM 3375 O O . THR A 1 429 ? 1.493 -9.565 -24.095 1.00 91.88 429 THR A O 1
ATOM 3378 N N . ARG A 1 430 ? 2.641 -8.056 -25.281 1.00 90.62 430 ARG A N 1
ATOM 3379 C CA . ARG A 1 430 ? 3.899 -8.825 -25.327 1.00 90.62 430 ARG A CA 1
ATOM 3380 C C . ARG A 1 430 ? 4.978 -8.204 -24.434 1.00 90.62 430 ARG A C 1
ATOM 3382 O O . ARG A 1 430 ? 5.976 -7.724 -24.970 1.00 90.62 430 ARG A O 1
ATOM 3389 N N . PRO A 1 431 ? 4.803 -8.183 -23.100 1.00 92.88 431 PRO A N 1
ATOM 3390 C CA . PRO A 1 431 ? 5.775 -7.547 -22.233 1.00 92.88 431 PRO A CA 1
ATOM 3391 C C . PRO A 1 431 ? 7.108 -8.291 -22.293 1.00 92.88 431 PRO A C 1
ATOM 3393 O O . PRO A 1 431 ? 7.158 -9.526 -22.311 1.00 92.88 431 PRO A O 1
ATOM 3396 N N . MET A 1 432 ? 8.187 -7.524 -22.317 1.00 92.50 432 MET A N 1
ATOM 3397 C CA . MET A 1 432 ? 9.558 -8.002 -22.207 1.00 92.50 432 MET A CA 1
ATOM 3398 C C . MET A 1 432 ? 10.250 -7.291 -21.049 1.00 92.50 432 MET A C 1
ATOM 3400 O O . MET A 1 432 ? 9.797 -6.238 -20.600 1.00 92.50 432 MET A O 1
ATOM 3404 N N . GLN A 1 433 ? 11.341 -7.866 -20.561 1.00 91.81 433 GLN A N 1
ATOM 3405 C CA . GLN A 1 433 ? 12.133 -7.293 -19.477 1.00 91.81 433 GLN A CA 1
ATOM 3406 C C . GLN A 1 433 ? 13.620 -7.433 -19.765 1.00 91.81 433 GLN A C 1
ATOM 3408 O O . GLN A 1 433 ? 14.046 -8.374 -20.433 1.00 91.81 433 GLN A O 1
ATOM 3413 N N . ASP A 1 434 ? 14.400 -6.500 -19.237 1.00 89.81 434 ASP A N 1
ATOM 3414 C CA . ASP A 1 434 ? 15.856 -6.550 -19.214 1.00 89.81 434 ASP A CA 1
ATOM 3415 C C . ASP A 1 434 ? 16.386 -5.931 -17.908 1.00 89.81 434 ASP A C 1
ATOM 3417 O O . ASP A 1 434 ? 15.619 -5.570 -17.013 1.00 89.81 434 ASP A O 1
ATOM 3421 N N . GLY A 1 435 ? 17.708 -5.778 -17.797 1.00 84.88 435 GLY A N 1
ATOM 3422 C CA . GLY A 1 435 ? 18.344 -5.187 -16.616 1.00 84.88 435 GLY A CA 1
ATOM 3423 C C . GLY A 1 435 ? 18.029 -3.703 -16.365 1.00 84.88 435 GLY A C 1
ATOM 3424 O O . GLY A 1 435 ? 18.431 -3.193 -15.318 1.00 84.88 435 GLY A O 1
ATOM 3425 N N . THR A 1 436 ? 17.361 -3.001 -17.292 1.00 86.50 436 THR A N 1
ATOM 3426 C CA . THR A 1 436 ? 16.901 -1.615 -17.076 1.00 86.50 436 THR A CA 1
ATOM 3427 C C . THR A 1 436 ? 15.606 -1.556 -16.287 1.00 86.50 436 THR A C 1
ATOM 3429 O O . THR A 1 436 ? 15.449 -0.649 -15.480 1.00 86.50 436 THR A O 1
ATOM 3432 N N . CYS A 1 437 ? 14.745 -2.560 -16.448 1.00 91.19 437 CYS A N 1
ATOM 3433 C CA . CYS A 1 437 ? 13.446 -2.613 -15.796 1.00 91.19 437 CYS A CA 1
ATOM 3434 C C . CYS A 1 437 ? 13.590 -2.821 -14.276 1.00 91.19 437 CYS A C 1
ATOM 3436 O O . CYS A 1 437 ? 14.412 -3.617 -13.799 1.00 91.19 437 CYS A O 1
ATOM 3438 N N . GLY A 1 438 ? 12.762 -2.121 -13.514 1.00 91.94 438 GLY A N 1
ATOM 3439 C CA . GLY A 1 438 ? 12.582 -2.174 -12.072 1.00 91.94 438 GLY A CA 1
ATOM 3440 C C . GLY A 1 438 ? 11.120 -2.397 -11.683 1.00 91.94 438 GLY A C 1
ATOM 3441 O O . GLY A 1 438 ? 10.196 -2.248 -12.482 1.00 91.94 438 GLY A O 1
ATOM 3442 N N . ALA A 1 439 ? 10.918 -2.800 -10.434 1.00 94.44 439 ALA A N 1
ATOM 3443 C CA . ALA A 1 439 ? 9.605 -2.811 -9.805 1.00 94.44 439 ALA A CA 1
ATOM 3444 C C . ALA A 1 439 ? 9.696 -2.001 -8.512 1.00 94.44 439 ALA A C 1
ATOM 3446 O O . ALA A 1 439 ? 10.408 -2.383 -7.576 1.00 94.44 439 ALA A O 1
ATOM 3447 N N . HIS A 1 440 ? 9.022 -0.854 -8.473 1.00 94.94 440 HIS A N 1
ATOM 3448 C CA . HIS A 1 440 ? 9.089 0.050 -7.333 1.00 94.94 440 HIS A CA 1
ATOM 3449 C C . HIS A 1 440 ? 7.871 -0.107 -6.437 1.00 94.94 440 HIS A C 1
ATOM 3451 O O . HIS A 1 440 ? 6.767 -0.398 -6.898 1.00 94.94 440 HIS A O 1
ATOM 3457 N N . VAL A 1 441 ? 8.076 0.102 -5.138 1.00 96.81 441 VAL A N 1
ATOM 3458 C CA . VAL A 1 441 ? 6.983 0.194 -4.168 1.00 96.81 441 VAL A CA 1
ATOM 3459 C C . VAL A 1 441 ? 7.083 1.515 -3.442 1.00 96.81 441 VAL A C 1
ATOM 3461 O O . VAL A 1 441 ? 8.099 1.821 -2.826 1.00 96.81 441 VAL A O 1
ATOM 3464 N N . HIS A 1 442 ? 5.998 2.267 -3.467 1.00 96.50 442 HIS A N 1
ATOM 3465 C CA . HIS A 1 442 ? 5.829 3.479 -2.689 1.00 96.50 442 HIS A CA 1
ATOM 3466 C C . HIS A 1 442 ? 5.003 3.143 -1.463 1.00 96.50 442 HIS A C 1
ATOM 3468 O O . HIS A 1 442 ? 3.891 2.657 -1.616 1.00 96.50 442 HIS A O 1
ATOM 3474 N N . VAL A 1 443 ? 5.518 3.397 -0.265 1.00 97.25 443 VAL A N 1
ATOM 3475 C CA . VAL A 1 443 ? 4.784 3.190 0.987 1.00 97.25 443 VAL A CA 1
ATOM 3476 C C . VAL A 1 443 ? 4.504 4.540 1.626 1.00 97.25 443 VAL A C 1
ATOM 3478 O O . VAL A 1 443 ? 5.433 5.270 1.973 1.00 97.25 443 VAL A O 1
ATOM 3481 N N . GLY A 1 444 ? 3.226 4.873 1.759 1.00 94.12 444 GLY A N 1
ATOM 3482 C CA . GLY A 1 444 ? 2.735 6.078 2.417 1.00 94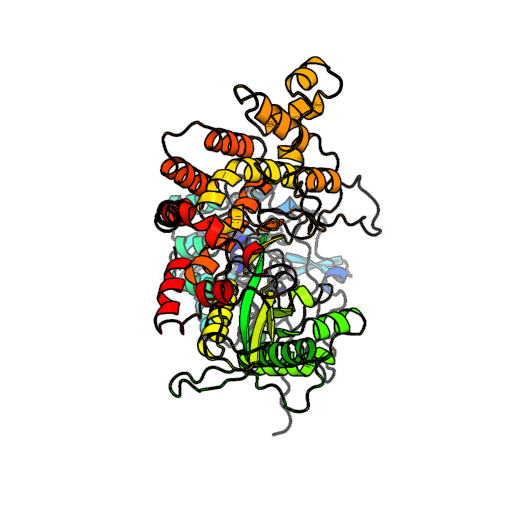.12 444 GLY A CA 1
ATOM 3483 C C . GLY A 1 444 ? 1.881 5.739 3.634 1.00 94.12 444 GLY A C 1
ATOM 3484 O O . GLY A 1 444 ? 1.874 4.613 4.132 1.00 94.12 444 GLY A O 1
ATOM 3485 N N . SER A 1 445 ? 1.152 6.730 4.128 1.00 89.69 445 SER A N 1
ATOM 3486 C CA . SER A 1 445 ? 0.236 6.579 5.254 1.00 89.69 445 SER A CA 1
ATOM 3487 C C . SER A 1 445 ? -0.891 7.601 5.133 1.00 89.69 445 SER A C 1
ATOM 3489 O O . SER A 1 445 ? -0.676 8.699 4.622 1.00 89.69 445 SER A O 1
ATOM 3491 N N . VAL A 1 446 ? -2.090 7.249 5.605 1.00 86.62 446 VAL A N 1
ATOM 3492 C CA . VAL A 1 446 ? -3.198 8.215 5.763 1.00 86.62 446 VAL A CA 1
ATOM 3493 C C . VAL A 1 446 ? -2.930 9.208 6.902 1.00 86.62 446 VAL A C 1
ATOM 3495 O O . VAL A 1 446 ? -3.586 10.239 6.998 1.00 86.62 446 VAL A O 1
ATOM 3498 N N . ARG A 1 447 ? -1.943 8.904 7.754 1.00 84.06 447 ARG A N 1
ATOM 3499 C CA . ARG A 1 447 ? -1.389 9.787 8.786 1.00 84.06 447 ARG A CA 1
ATOM 3500 C C . ARG A 1 447 ? -0.044 10.364 8.329 1.00 84.06 447 ARG A C 1
ATOM 3502 O O . ARG A 1 447 ? 0.753 9.597 7.780 1.00 84.06 447 ARG A O 1
ATOM 3509 N N . PRO A 1 448 ? 0.267 11.637 8.620 1.00 84.81 448 PRO A N 1
ATOM 3510 C CA . PRO A 1 448 ? 1.596 12.189 8.379 1.00 84.81 448 PRO A CA 1
ATOM 3511 C C . PRO A 1 448 ? 2.699 11.430 9.129 1.00 84.81 448 PRO A C 1
ATOM 3513 O O . PRO A 1 448 ? 2.486 10.903 10.223 1.00 84.81 448 PRO A O 1
ATOM 3516 N N . PHE A 1 449 ? 3.901 11.407 8.558 1.00 88.12 449 PHE A N 1
ATOM 3517 C CA . PHE A 1 449 ? 5.099 10.924 9.235 1.00 88.12 449 PHE A CA 1
ATOM 3518 C C . PHE A 1 449 ? 5.670 12.002 10.164 1.00 88.12 449 PHE A C 1
ATOM 3520 O O . PHE A 1 449 ? 5.588 13.197 9.887 1.00 88.12 449 PHE A O 1
ATOM 3527 N N . THR A 1 450 ? 6.329 11.574 11.240 1.00 90.38 450 THR A N 1
ATOM 3528 C CA . THR A 1 450 ? 7.183 12.447 12.058 1.00 90.38 450 THR A CA 1
ATOM 3529 C C . THR A 1 450 ? 8.647 12.270 11.667 1.00 90.38 450 THR A C 1
ATOM 3531 O O . THR A 1 450 ? 9.047 11.217 11.158 1.00 90.38 450 THR A O 1
ATOM 3534 N N . LEU A 1 451 ? 9.492 13.268 11.943 1.00 91.38 451 LEU A N 1
ATOM 3535 C CA . LEU A 1 451 ? 10.931 13.146 11.687 1.00 91.38 451 LEU A CA 1
ATOM 3536 C C . LEU A 1 451 ? 11.555 11.984 12.481 1.00 91.38 451 LEU A C 1
ATOM 3538 O O . LEU A 1 451 ? 12.396 11.262 11.948 1.00 91.38 451 LEU A O 1
ATOM 3542 N N . ILE A 1 452 ? 11.110 11.757 13.722 1.00 92.56 452 ILE A N 1
ATOM 3543 C CA . ILE A 1 452 ? 11.544 10.619 14.549 1.00 92.56 452 ILE A CA 1
ATOM 3544 C C . ILE A 1 452 ? 11.181 9.294 13.870 1.00 92.56 452 ILE A C 1
ATOM 3546 O O . ILE A 1 452 ? 12.018 8.395 13.782 1.00 92.56 452 ILE A O 1
ATOM 3550 N N . ALA A 1 453 ? 9.968 9.175 13.324 1.00 94.06 453 ALA A N 1
ATOM 3551 C CA . ALA A 1 453 ? 9.558 7.985 12.587 1.00 94.06 453 ALA A CA 1
ATOM 3552 C C . ALA A 1 453 ? 10.448 7.734 11.356 1.00 94.06 453 ALA A C 1
ATOM 3554 O O . ALA A 1 453 ? 10.873 6.600 11.124 1.00 94.06 453 ALA A O 1
ATOM 3555 N N . LEU A 1 454 ? 10.811 8.788 10.614 1.00 95.44 454 LEU A N 1
ATOM 3556 C CA . LEU A 1 454 ? 11.733 8.673 9.480 1.00 95.44 454 LEU A CA 1
ATOM 3557 C C . LEU A 1 454 ? 13.165 8.323 9.910 1.00 95.44 454 LEU A C 1
ATOM 3559 O O . LEU A 1 454 ? 13.815 7.541 9.220 1.00 95.44 454 LEU A O 1
ATOM 3563 N N . LYS A 1 455 ? 13.655 8.827 11.053 1.00 96.62 455 LYS A N 1
ATOM 3564 C CA . LYS A 1 455 ? 14.960 8.445 11.632 1.00 96.62 455 LYS A CA 1
ATOM 3565 C C . LYS A 1 455 ? 14.989 6.969 12.034 1.00 96.62 455 LYS A C 1
ATOM 3567 O O . LYS A 1 455 ? 15.919 6.254 11.657 1.00 96.62 455 LYS A O 1
ATOM 3572 N N . LYS A 1 456 ? 13.944 6.485 12.722 1.00 97.94 456 LYS A N 1
ATOM 3573 C CA . LYS A 1 456 ? 13.763 5.054 13.032 1.00 97.94 456 LYS A CA 1
ATOM 3574 C C . LYS A 1 456 ? 13.784 4.219 11.752 1.00 97.94 456 LYS A C 1
ATOM 3576 O O . LYS A 1 456 ? 14.548 3.258 11.649 1.00 97.94 456 LYS A O 1
ATOM 3581 N N . LEU A 1 457 ? 13.013 4.621 10.741 1.00 97.69 457 LEU A N 1
ATOM 3582 C CA . LEU A 1 457 ? 12.969 3.923 9.459 1.00 97.69 457 LEU A CA 1
ATOM 3583 C C . LEU A 1 457 ? 14.323 3.944 8.749 1.00 97.69 457 LEU A C 1
ATOM 3585 O O . LEU A 1 457 ? 14.766 2.904 8.276 1.00 97.69 457 LEU A O 1
ATOM 3589 N N . ALA A 1 458 ? 15.023 5.075 8.725 1.00 97.00 458 ALA A N 1
ATOM 3590 C CA . ALA A 1 458 ? 16.364 5.177 8.163 1.00 97.00 458 ALA A CA 1
ATOM 3591 C C . ALA A 1 458 ? 17.344 4.210 8.845 1.00 97.00 458 ALA A C 1
ATOM 3593 O O . ALA A 1 458 ? 18.052 3.483 8.150 1.00 97.00 458 ALA A O 1
ATOM 3594 N N . CYS A 1 459 ? 17.345 4.130 10.180 1.00 97.81 459 CYS A N 1
ATOM 3595 C CA . CYS A 1 459 ? 18.184 3.198 10.937 1.00 97.81 459 CYS A CA 1
ATOM 3596 C C . CYS A 1 459 ? 17.834 1.729 10.672 1.00 97.81 459 CYS A C 1
ATOM 3598 O O . CYS A 1 459 ? 18.733 0.929 10.397 1.00 97.81 459 CYS A O 1
ATOM 3600 N N . LEU A 1 460 ? 16.548 1.364 10.727 1.00 97.94 460 LEU A N 1
ATOM 3601 C CA . LEU A 1 460 ? 16.100 0.001 10.428 1.00 97.94 460 LEU A CA 1
ATOM 3602 C C . LEU A 1 460 ? 16.531 -0.386 9.018 1.00 97.94 460 LEU A C 1
ATOM 3604 O O . LEU A 1 460 ? 17.186 -1.407 8.803 1.00 97.94 460 LEU A O 1
ATOM 3608 N N . ALA A 1 461 ? 16.212 0.480 8.065 1.00 95.38 461 ALA A N 1
ATOM 3609 C CA . ALA A 1 461 ? 16.459 0.254 6.666 1.00 95.38 461 ALA A CA 1
ATOM 3610 C C . ALA A 1 461 ? 17.981 0.221 6.375 1.00 95.38 461 ALA A C 1
ATOM 3612 O O . ALA A 1 461 ? 18.406 -0.586 5.554 1.00 95.38 461 ALA A O 1
ATOM 3613 N N . TRP A 1 462 ? 18.821 0.976 7.101 1.00 95.38 462 TRP A N 1
ATOM 3614 C CA . TRP A 1 462 ? 20.292 0.872 7.068 1.00 95.38 462 TRP A CA 1
ATOM 3615 C C . TRP A 1 462 ? 20.802 -0.497 7.535 1.00 95.38 462 TRP A C 1
ATOM 3617 O O . TRP A 1 462 ? 21.757 -1.043 6.980 1.00 95.38 462 TRP A O 1
ATOM 3627 N N . VAL A 1 463 ? 20.193 -1.081 8.569 1.00 95.25 463 VAL A N 1
ATOM 3628 C CA . VAL A 1 463 ? 20.582 -2.399 9.101 1.00 95.25 463 VAL A CA 1
ATOM 3629 C C . VAL A 1 463 ? 20.145 -3.538 8.190 1.00 95.25 463 VAL A C 1
ATOM 3631 O O . VAL A 1 463 ? 20.909 -4.489 8.017 1.00 95.25 463 VAL A O 1
ATOM 3634 N N . VAL A 1 464 ? 18.957 -3.450 7.591 1.00 94.62 464 VAL A N 1
ATOM 3635 C CA . VAL A 1 464 ? 18.417 -4.533 6.756 1.00 94.62 464 VAL A CA 1
ATOM 3636 C C . VAL A 1 464 ? 18.845 -4.448 5.291 1.00 94.62 464 VAL A C 1
ATOM 3638 O O . VAL A 1 464 ? 18.721 -5.441 4.584 1.00 94.62 464 VAL A O 1
ATOM 3641 N N . ASP A 1 465 ? 19.414 -3.326 4.840 1.00 92.31 465 ASP A N 1
ATOM 3642 C CA . ASP A 1 465 ? 19.902 -3.115 3.466 1.00 92.31 465 ASP A CA 1
ATOM 3643 C C . ASP A 1 465 ? 20.772 -4.275 2.923 1.00 92.31 465 ASP A C 1
ATOM 3645 O O . ASP A 1 465 ? 20.495 -4.762 1.822 1.00 92.31 465 ASP A O 1
ATOM 3649 N N . PRO A 1 466 ? 21.740 -4.839 3.685 1.00 90.75 466 PRO A N 1
ATOM 3650 C CA . PRO A 1 466 ? 22.518 -5.989 3.217 1.00 90.75 466 PRO A CA 1
ATOM 3651 C C . PRO A 1 466 ? 21.703 -7.279 3.105 1.00 90.75 466 PRO A C 1
ATOM 3653 O O . PRO A 1 466 ? 22.079 -8.162 2.345 1.00 90.75 466 PRO A O 1
ATOM 3656 N N . ILE A 1 467 ? 20.617 -7.421 3.873 1.00 93.94 467 ILE A N 1
ATOM 3657 C CA . ILE A 1 467 ? 19.705 -8.569 3.784 1.00 93.94 467 ILE A CA 1
ATOM 3658 C C . ILE A 1 467 ? 18.830 -8.406 2.540 1.00 93.94 467 ILE A C 1
ATOM 3660 O O . ILE A 1 467 ? 18.765 -9.327 1.728 1.00 93.94 467 ILE A O 1
ATOM 3664 N N . LEU A 1 468 ? 18.226 -7.229 2.348 1.00 93.56 468 LEU A N 1
ATOM 3665 C CA . LEU A 1 468 ? 17.395 -6.913 1.180 1.00 93.56 468 LEU A CA 1
ATOM 3666 C C . LEU A 1 468 ? 18.171 -7.076 -0.130 1.00 93.56 468 LEU A C 1
ATOM 3668 O O . LEU A 1 468 ? 17.657 -7.663 -1.076 1.00 93.56 468 LEU A O 1
ATOM 3672 N N . SER A 1 469 ? 19.442 -6.672 -0.145 1.00 91.12 469 SER A N 1
ATOM 3673 C CA . SER A 1 469 ? 20.335 -6.843 -1.298 1.00 91.12 469 SER A CA 1
ATOM 3674 C C . SER A 1 469 ? 20.540 -8.310 -1.706 1.00 91.12 469 SER A C 1
ATOM 3676 O O . SER A 1 469 ? 20.929 -8.575 -2.836 1.00 91.12 469 SER A O 1
ATOM 3678 N N . THR A 1 470 ? 20.285 -9.278 -0.814 1.00 92.00 470 THR A N 1
ATOM 3679 C CA . THR A 1 470 ? 20.328 -10.712 -1.167 1.00 92.00 470 THR A CA 1
ATOM 3680 C C . THR A 1 470 ? 19.024 -11.230 -1.771 1.00 92.00 470 THR A C 1
ATOM 3682 O O . THR A 1 470 ? 19.026 -12.281 -2.410 1.00 92.00 470 THR A O 1
ATOM 3685 N N . LEU A 1 471 ? 17.913 -10.517 -1.567 1.00 93.38 471 LEU A N 1
ATOM 3686 C CA . LEU A 1 471 ? 16.588 -10.908 -2.053 1.00 93.38 471 LEU A CA 1
ATOM 3687 C C . LEU A 1 471 ? 16.331 -10.444 -3.488 1.00 93.38 471 LEU A C 1
ATOM 3689 O O . LEU A 1 471 ? 15.504 -11.043 -4.165 1.00 93.38 471 LEU A O 1
ATOM 3693 N N . VAL A 1 472 ? 17.059 -9.428 -3.950 1.00 92.12 472 VAL A N 1
ATOM 3694 C CA . VAL A 1 472 ? 16.928 -8.846 -5.292 1.00 92.12 472 VAL A CA 1
ATOM 3695 C C . VAL A 1 472 ? 18.036 -9.324 -6.225 1.00 92.12 472 VAL A C 1
ATOM 3697 O O . VAL A 1 472 ? 19.109 -9.753 -5.785 1.00 92.12 472 VAL A O 1
ATOM 3700 N N . HIS A 1 473 ? 17.790 -9.233 -7.527 1.00 89.81 473 HIS A N 1
ATOM 3701 C CA . HIS A 1 473 ? 18.756 -9.633 -8.536 1.00 89.81 473 HIS A CA 1
ATOM 3702 C C . HIS A 1 473 ? 20.063 -8.816 -8.418 1.00 89.81 473 HIS A C 1
ATOM 3704 O O . HIS A 1 473 ? 20.015 -7.581 -8.408 1.00 89.81 473 HIS A O 1
ATOM 3710 N N . PRO A 1 474 ? 21.256 -9.450 -8.411 1.00 88.81 474 PRO A N 1
ATOM 3711 C CA . PRO A 1 474 ? 22.524 -8.760 -8.138 1.00 88.81 474 PRO A CA 1
ATOM 3712 C C . PRO A 1 474 ? 22.854 -7.597 -9.084 1.00 88.81 474 PRO A C 1
ATOM 3714 O O . PRO A 1 474 ? 23.555 -6.668 -8.687 1.00 88.81 474 PRO A O 1
ATOM 3717 N N . VAL A 1 475 ? 22.327 -7.610 -10.318 1.00 85.94 475 VAL A N 1
ATOM 3718 C CA . VAL A 1 475 ? 22.507 -6.500 -11.275 1.00 85.94 475 VAL A CA 1
ATOM 3719 C C . VAL A 1 475 ? 21.977 -5.174 -10.728 1.00 85.94 475 VAL A C 1
ATOM 3721 O O . VAL A 1 475 ? 22.571 -4.133 -10.989 1.00 85.94 475 VAL A O 1
ATOM 3724 N N . ARG A 1 476 ? 20.908 -5.200 -9.917 1.00 85.69 476 ARG A N 1
ATOM 3725 C CA . ARG A 1 476 ? 20.283 -3.991 -9.363 1.00 85.69 476 ARG A CA 1
ATOM 3726 C C . ARG A 1 476 ? 21.219 -3.264 -8.411 1.00 85.69 476 ARG A C 1
ATOM 3728 O O . ARG A 1 476 ? 21.255 -2.041 -8.424 1.00 85.69 476 ARG A O 1
ATOM 3735 N N . GLY A 1 477 ? 22.053 -4.003 -7.678 1.00 80.56 477 GLY A N 1
ATOM 3736 C CA . GLY A 1 477 ? 23.059 -3.411 -6.802 1.00 80.56 477 GLY A CA 1
ATOM 3737 C C . GLY A 1 477 ? 24.148 -2.626 -7.546 1.00 80.56 477 GLY A C 1
ATOM 3738 O O . GLY A 1 477 ? 24.757 -1.731 -6.963 1.00 80.56 477 GLY A O 1
ATOM 3739 N N . ALA A 1 478 ? 24.375 -2.938 -8.826 1.00 77.44 478 ALA A N 1
ATOM 3740 C CA . ALA A 1 478 ? 25.310 -2.218 -9.688 1.00 77.44 478 ALA A CA 1
ATOM 3741 C C . ALA A 1 478 ? 24.656 -1.025 -10.417 1.00 77.44 478 ALA A C 1
ATOM 3743 O O . ALA A 1 478 ? 25.352 -0.104 -10.845 1.00 77.44 478 ALA A O 1
ATOM 3744 N N . VAL A 1 479 ? 23.322 -1.000 -10.517 1.00 79.06 479 VAL A N 1
ATOM 3745 C CA . VAL A 1 479 ? 22.573 0.104 -11.125 1.00 79.06 479 VAL A CA 1
ATOM 3746 C C . VAL A 1 479 ? 22.478 1.276 -10.150 1.00 79.06 479 VAL A C 1
ATOM 3748 O O . VAL A 1 479 ? 21.986 1.159 -9.031 1.00 79.06 479 VAL A O 1
ATOM 3751 N N . HIS A 1 480 ? 22.902 2.451 -10.608 1.00 74.12 480 HIS A N 1
ATOM 3752 C CA . HIS A 1 480 ? 22.965 3.669 -9.803 1.00 74.12 480 HIS A CA 1
ATOM 3753 C C . HIS A 1 480 ? 21.637 4.065 -9.141 1.00 74.12 480 HIS A C 1
ATOM 3755 O O . HIS A 1 480 ? 21.647 4.438 -7.973 1.00 74.12 480 HIS A O 1
ATOM 3761 N N . HIS A 1 481 ? 20.508 3.916 -9.841 1.00 76.06 481 HIS A N 1
ATOM 3762 C CA . HIS A 1 481 ? 19.168 4.258 -9.337 1.00 76.06 481 HIS A CA 1
ATOM 3763 C C . HIS A 1 481 ? 18.564 3.229 -8.362 1.00 76.06 481 HIS A C 1
ATOM 3765 O O . HIS A 1 481 ? 17.418 3.388 -7.936 1.00 76.06 481 HIS A O 1
ATOM 3771 N N . ALA A 1 482 ? 19.306 2.164 -8.042 1.00 83.38 482 ALA A N 1
ATOM 3772 C CA . ALA A 1 482 ? 18.900 1.084 -7.144 1.00 83.38 482 ALA A CA 1
ATOM 3773 C C . ALA A 1 482 ? 20.038 0.646 -6.198 1.00 83.38 482 ALA A C 1
ATOM 3775 O O . ALA A 1 482 ? 19.935 -0.391 -5.542 1.00 83.38 482 ALA A O 1
ATOM 3776 N N . ALA A 1 483 ? 21.115 1.436 -6.102 1.00 80.38 483 ALA A N 1
ATOM 3777 C CA . ALA A 1 483 ? 22.304 1.066 -5.344 1.00 80.38 483 ALA A CA 1
ATOM 3778 C C . ALA A 1 483 ? 21.989 0.846 -3.844 1.00 80.38 483 ALA A C 1
ATOM 3780 O O . ALA A 1 483 ? 21.198 1.605 -3.259 1.00 80.38 483 ALA A O 1
ATOM 3781 N N . PRO A 1 484 ? 22.605 -0.154 -3.182 1.00 85.44 484 PRO A N 1
ATOM 3782 C CA . PRO A 1 484 ? 22.436 -0.377 -1.749 1.00 85.44 484 PRO A CA 1
ATOM 3783 C C . PRO A 1 484 ? 22.921 0.842 -0.968 1.00 85.44 484 PRO A C 1
ATOM 3785 O O . PRO A 1 484 ? 23.984 1.397 -1.259 1.00 85.44 484 PRO A O 1
ATOM 3788 N N . ARG A 1 485 ? 22.169 1.281 0.040 1.00 83.31 485 ARG A N 1
ATOM 3789 C CA . ARG A 1 485 ? 22.520 2.499 0.788 1.00 83.31 485 ARG A CA 1
ATOM 3790 C C . ARG A 1 485 ? 23.801 2.357 1.591 1.00 83.31 485 ARG A C 1
ATOM 3792 O O . ARG A 1 485 ? 24.528 3.341 1.717 1.00 83.31 485 ARG A O 1
ATOM 3799 N N . ARG A 1 486 ? 24.109 1.156 2.087 1.00 84.56 486 ARG A N 1
ATOM 3800 C CA . ARG A 1 486 ? 25.341 0.913 2.857 1.00 84.56 486 ARG A CA 1
ATOM 3801 C C . ARG A 1 486 ? 26.620 1.110 2.055 1.00 84.56 486 ARG A C 1
ATOM 3803 O O . ARG A 1 486 ? 27.684 1.234 2.650 1.00 84.56 486 ARG A O 1
ATOM 3810 N N . THR A 1 487 ? 26.528 1.112 0.731 1.00 83.06 487 THR A N 1
ATOM 3811 C CA . THR A 1 487 ? 27.690 1.237 -0.155 1.00 83.06 487 THR A CA 1
ATOM 3812 C C . THR A 1 487 ? 27.566 2.394 -1.138 1.00 83.06 487 THR A C 1
ATOM 3814 O O . THR A 1 487 ? 28.577 2.847 -1.657 1.00 83.06 487 THR A O 1
ATOM 3817 N N . GLY A 1 488 ? 26.347 2.869 -1.409 1.00 82.88 488 GLY A N 1
ATOM 3818 C CA . GLY A 1 488 ? 26.057 3.840 -2.463 1.00 82.88 488 GLY A CA 1
ATOM 3819 C C . GLY A 1 488 ? 25.529 5.196 -1.995 1.00 82.88 488 GLY A C 1
ATOM 3820 O O . GLY A 1 488 ? 25.285 6.041 -2.850 1.00 82.88 488 GLY A O 1
ATOM 3821 N N . SER A 1 489 ? 25.329 5.424 -0.691 1.00 89.62 489 SER A N 1
ATOM 3822 C CA . SER A 1 489 ? 24.798 6.701 -0.176 1.00 89.62 489 SER A CA 1
ATOM 3823 C C . SER A 1 489 ? 25.888 7.704 0.227 1.00 89.62 489 SER A C 1
ATOM 3825 O O . SER A 1 489 ? 27.027 7.317 0.492 1.00 89.62 489 SER A O 1
ATOM 3827 N N . ASN A 1 490 ? 25.536 8.990 0.334 1.00 90.69 490 ASN A N 1
ATOM 3828 C CA . ASN A 1 490 ? 26.426 10.045 0.845 1.00 90.69 490 ASN A CA 1
ATOM 3829 C C . ASN A 1 490 ? 26.958 9.718 2.247 1.00 90.69 490 ASN A C 1
ATOM 3831 O O . ASN A 1 490 ? 28.137 9.926 2.533 1.00 90.69 490 ASN A O 1
ATOM 3835 N N . LEU A 1 491 ? 26.105 9.160 3.109 1.00 92.50 491 LEU A N 1
ATOM 3836 C CA . LEU A 1 491 ? 26.488 8.707 4.443 1.00 92.50 491 LEU A CA 1
ATOM 3837 C C . LEU A 1 491 ? 27.544 7.593 4.382 1.00 92.50 491 LEU A C 1
ATOM 3839 O O . LEU A 1 491 ? 28.532 7.644 5.112 1.00 92.50 491 LEU A O 1
ATOM 3843 N N . ALA A 1 492 ? 27.375 6.623 3.479 1.00 90.81 492 ALA A N 1
ATOM 3844 C CA . ALA A 1 492 ? 28.338 5.539 3.288 1.00 90.81 492 ALA A CA 1
ATOM 3845 C C . ALA A 1 492 ? 29.681 6.046 2.738 1.00 90.81 492 ALA A C 1
ATOM 3847 O O . ALA A 1 492 ? 30.734 5.600 3.189 1.00 90.81 492 ALA A O 1
ATOM 3848 N N . ALA A 1 493 ? 29.645 6.996 1.799 1.00 89.44 493 ALA A N 1
ATOM 3849 C CA . ALA A 1 493 ? 30.832 7.561 1.161 1.00 89.44 493 ALA A CA 1
ATOM 3850 C C . ALA A 1 493 ? 31.613 8.542 2.056 1.00 89.44 493 ALA A C 1
ATOM 3852 O O . ALA A 1 493 ? 32.780 8.825 1.781 1.00 89.44 493 ALA A O 1
ATOM 3853 N N . SER A 1 494 ? 30.999 9.071 3.119 1.00 88.56 494 SER A N 1
ATOM 3854 C CA . SER A 1 494 ? 31.649 10.066 3.972 1.00 88.56 494 SER A CA 1
ATOM 3855 C C . SER A 1 494 ? 32.830 9.480 4.750 1.00 88.56 494 SER A C 1
ATOM 3857 O O . SER A 1 494 ? 32.692 8.500 5.489 1.00 88.56 494 SER A O 1
ATOM 3859 N N . THR A 1 495 ? 33.993 10.120 4.629 1.00 85.38 495 THR A N 1
ATOM 3860 C CA . THR A 1 495 ? 35.234 9.756 5.331 1.00 85.38 495 THR A CA 1
ATOM 3861 C C . THR 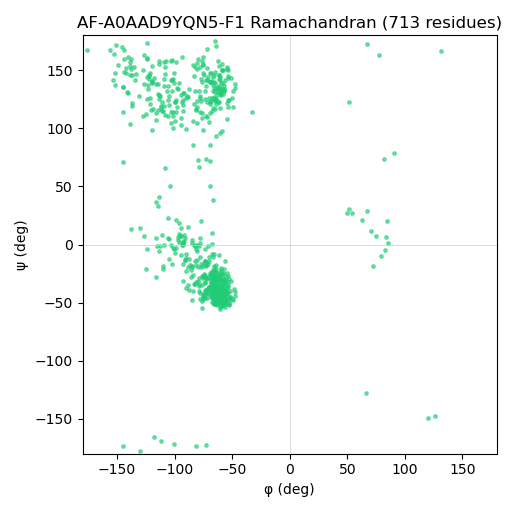A 1 495 ? 35.349 10.386 6.718 1.00 85.38 495 THR A C 1
ATOM 3863 O O . THR A 1 495 ? 36.120 9.896 7.537 1.00 85.38 495 THR A O 1
ATOM 3866 N N . SER A 1 496 ? 34.566 11.431 7.000 1.00 87.50 496 SER A N 1
ATOM 3867 C CA . SER A 1 496 ? 34.521 12.116 8.292 1.00 87.50 496 SER A CA 1
ATOM 3868 C C . SER A 1 496 ? 33.075 12.180 8.772 1.00 87.50 496 SER A C 1
ATOM 3870 O O . SER A 1 496 ? 32.230 12.840 8.163 1.00 87.50 496 SER A O 1
ATOM 3872 N N . LEU A 1 497 ? 32.774 11.432 9.832 1.00 89.38 497 LEU A N 1
ATOM 3873 C CA . LEU A 1 497 ? 31.465 11.421 10.477 1.00 89.38 497 LEU A CA 1
ATOM 3874 C C . LEU A 1 497 ? 31.579 12.012 11.876 1.00 89.38 497 LEU A C 1
ATOM 3876 O O . LEU A 1 497 ? 32.643 11.995 12.493 1.00 89.38 497 LEU A O 1
ATOM 3880 N N . ARG A 1 498 ? 30.458 12.531 12.374 1.00 86.19 498 ARG A N 1
ATOM 3881 C CA . ARG A 1 498 ? 30.367 12.997 13.751 1.00 86.19 498 ARG A CA 1
ATOM 3882 C C . ARG A 1 498 ? 30.495 11.799 14.694 1.00 86.19 498 ARG A C 1
ATOM 3884 O O . ARG A 1 498 ? 29.631 10.925 14.667 1.00 86.19 498 ARG A O 1
ATOM 3891 N N . SER A 1 499 ? 31.546 11.797 15.512 1.00 89.19 499 SER A N 1
ATOM 3892 C CA . SER A 1 499 ? 31.815 10.742 16.490 1.00 89.19 499 SER A CA 1
ATOM 3893 C C . SER A 1 499 ? 30.732 10.695 17.567 1.00 89.19 499 SER A C 1
ATOM 3895 O O . SER A 1 499 ? 30.392 11.724 18.162 1.00 89.19 499 SER A O 1
ATOM 3897 N N . TYR A 1 500 ? 30.203 9.501 17.840 1.00 89.06 500 TYR A N 1
ATOM 3898 C CA . TYR A 1 500 ? 29.304 9.289 18.979 1.00 89.06 500 TYR A CA 1
ATOM 3899 C C . TYR A 1 500 ? 30.028 9.487 20.321 1.00 89.06 500 TYR A C 1
ATOM 3901 O O . TYR A 1 500 ? 29.455 10.035 21.259 1.00 89.06 500 TYR A O 1
ATOM 3909 N N . GLU A 1 501 ? 31.297 9.090 20.422 1.00 86.88 501 GLU A N 1
ATOM 3910 C CA . GLU A 1 501 ? 32.087 9.245 21.650 1.00 86.88 501 GLU A CA 1
ATOM 3911 C C . GLU A 1 501 ? 32.322 10.725 21.979 1.00 86.88 501 GLU A C 1
ATOM 3913 O O . GLU A 1 501 ? 32.084 11.156 23.110 1.00 86.88 501 GLU A O 1
ATOM 3918 N N . ASP A 1 502 ? 32.661 11.528 20.967 1.00 85.56 502 ASP A N 1
ATOM 3919 C CA . ASP A 1 502 ? 32.821 12.976 21.129 1.00 85.56 502 ASP A CA 1
ATOM 3920 C C . ASP A 1 502 ? 31.495 13.639 21.520 1.00 85.56 502 ASP A C 1
ATOM 3922 O O . ASP A 1 502 ? 31.481 14.570 22.325 1.00 85.56 502 ASP A O 1
ATOM 3926 N N . LEU A 1 503 ? 30.366 13.142 20.996 1.00 84.44 503 LEU A N 1
ATOM 3927 C CA . LEU A 1 503 ? 29.029 13.617 21.356 1.00 84.44 503 LEU A CA 1
ATOM 3928 C C . LEU A 1 503 ? 28.713 13.373 22.840 1.00 84.44 503 LEU A C 1
ATOM 3930 O O . LEU A 1 503 ? 28.163 14.249 23.509 1.00 84.44 503 LEU A O 1
ATOM 3934 N N . VAL A 1 504 ? 29.075 12.197 23.360 1.00 82.94 504 VAL A N 1
ATOM 3935 C CA . VAL A 1 504 ? 28.871 11.824 24.768 1.00 82.94 504 VAL A CA 1
ATOM 3936 C C . VAL A 1 504 ? 29.748 12.668 25.699 1.00 82.94 504 VAL A C 1
ATOM 3938 O O . VAL A 1 504 ? 29.284 13.086 26.762 1.00 82.94 504 VAL A O 1
ATOM 3941 N N . ILE A 1 505 ? 30.996 12.944 25.306 1.00 81.00 505 ILE A N 1
ATOM 3942 C CA . ILE A 1 505 ? 31.968 13.702 26.113 1.00 81.00 505 ILE A CA 1
ATOM 3943 C C . ILE A 1 505 ? 31.689 15.212 26.069 1.00 81.00 505 ILE A C 1
ATOM 3945 O O . ILE A 1 505 ? 31.775 15.881 27.099 1.00 81.00 505 ILE A O 1
ATOM 3949 N N . GLY A 1 506 ? 31.345 15.749 24.893 1.00 70.44 506 GLY A N 1
ATOM 3950 C CA . GLY A 1 506 ? 31.250 17.188 24.625 1.00 70.44 506 GLY A CA 1
ATOM 3951 C C . GLY A 1 506 ? 30.140 17.922 25.381 1.00 70.44 506 GLY A C 1
ATOM 3952 O O . GLY A 1 506 ? 30.207 19.134 25.529 1.00 70.44 506 GLY A O 1
ATOM 3953 N N . GLY A 1 507 ? 29.134 17.212 25.903 1.00 61.69 507 GLY A N 1
ATOM 3954 C CA . GLY A 1 507 ? 28.152 17.745 26.855 1.00 61.69 507 GLY A CA 1
ATOM 3955 C C . GLY A 1 507 ? 27.101 18.726 26.309 1.00 61.69 507 GLY A C 1
ATOM 3956 O O . GLY A 1 507 ? 26.058 18.862 26.952 1.00 61.69 507 GLY A O 1
ATOM 3957 N N . ASP A 1 508 ? 27.326 19.344 25.147 1.00 59.81 508 ASP A N 1
ATOM 3958 C CA . ASP A 1 508 ? 26.419 20.329 24.533 1.00 59.81 508 ASP A CA 1
ATOM 3959 C C . ASP A 1 508 ? 25.152 19.694 23.918 1.00 59.81 508 ASP A C 1
ATOM 3961 O O . ASP A 1 508 ? 24.096 20.318 23.898 1.00 59.81 508 ASP A O 1
ATOM 3965 N N . ASP A 1 509 ? 25.211 18.412 23.531 1.00 76.00 509 ASP A N 1
ATOM 3966 C CA . ASP A 1 509 ? 24.119 17.678 22.862 1.00 76.00 509 ASP A CA 1
ATOM 3967 C C . ASP A 1 509 ? 23.583 16.494 23.693 1.00 76.00 509 ASP A C 1
ATOM 3969 O O . ASP A 1 509 ? 23.196 15.444 23.171 1.00 76.00 509 ASP A O 1
ATOM 3973 N N . LYS A 1 510 ? 23.526 16.644 25.022 1.00 75.12 510 LYS A N 1
ATOM 3974 C CA . LYS A 1 510 ? 23.048 15.581 25.933 1.00 75.12 510 LYS A CA 1
ATOM 3975 C C . LYS A 1 510 ? 21.663 15.037 25.574 1.00 75.12 510 LYS A C 1
ATOM 3977 O O . LYS A 1 510 ? 21.424 13.847 25.749 1.00 75.12 510 LYS A O 1
ATOM 3982 N N . MET A 1 511 ? 20.764 15.883 25.069 1.00 78.00 511 MET A N 1
ATOM 3983 C CA . MET A 1 511 ? 19.412 15.455 24.688 1.00 78.00 511 MET A CA 1
ATOM 3984 C C . MET A 1 511 ? 19.416 14.535 23.467 1.00 78.00 511 MET A C 1
ATOM 3986 O O . MET A 1 511 ? 18.695 13.543 23.468 1.00 78.00 511 MET A O 1
ATOM 3990 N N . LEU A 1 512 ? 20.281 14.795 22.482 1.00 82.88 512 LEU A N 1
ATOM 3991 C CA . LEU A 1 512 ? 20.440 13.921 21.321 1.00 82.88 512 LEU A CA 1
ATOM 3992 C C . LEU A 1 512 ? 20.987 12.548 21.735 1.00 82.88 512 LEU A C 1
ATOM 3994 O O . LEU A 1 512 ? 20.506 11.528 21.256 1.00 82.88 512 LEU A O 1
ATOM 3998 N N . VAL A 1 513 ? 21.952 12.508 22.662 1.00 85.00 513 VAL A N 1
ATOM 3999 C CA . VAL A 1 513 ? 22.483 11.243 23.205 1.00 85.00 513 VAL A CA 1
ATOM 4000 C C . VAL A 1 513 ? 21.385 10.442 23.906 1.00 85.00 513 VAL A C 1
ATOM 4002 O O . VAL A 1 513 ? 21.249 9.249 23.651 1.00 85.00 513 VAL A O 1
ATOM 4005 N N . VAL A 1 514 ? 20.577 11.090 24.754 1.00 83.94 514 VAL A N 1
ATOM 4006 C CA . VAL A 1 514 ? 19.448 10.443 25.446 1.00 83.94 514 VAL A CA 1
ATOM 4007 C C . VAL A 1 514 ? 18.425 9.904 24.446 1.00 83.94 514 VAL A C 1
ATOM 4009 O O . VAL A 1 514 ? 17.960 8.772 24.589 1.00 83.94 514 VAL A O 1
ATOM 4012 N N . GLU A 1 515 ? 18.095 10.685 23.418 1.00 86.88 515 GLU A N 1
ATOM 4013 C CA . GLU A 1 515 ? 17.152 10.278 22.380 1.00 86.88 515 GLU A CA 1
ATOM 4014 C C . GLU A 1 515 ? 17.671 9.058 21.604 1.00 86.88 515 GLU A C 1
ATOM 4016 O O . GLU A 1 515 ? 16.959 8.057 21.495 1.00 86.88 515 GLU A O 1
ATOM 4021 N N . ILE A 1 516 ? 18.932 9.085 21.159 1.00 91.31 516 ILE A N 1
ATOM 4022 C CA . ILE A 1 516 ? 19.589 7.960 20.483 1.00 91.31 516 ILE A CA 1
ATOM 4023 C C . ILE A 1 516 ? 19.577 6.711 21.375 1.00 91.31 516 ILE A C 1
ATOM 4025 O O . ILE A 1 516 ? 19.124 5.654 20.937 1.00 91.31 516 ILE A O 1
ATOM 4029 N N . ASP A 1 517 ? 20.034 6.819 22.624 1.00 90.25 517 ASP A N 1
ATOM 4030 C CA . ASP A 1 517 ? 20.177 5.678 23.539 1.00 90.25 517 ASP A CA 1
ATOM 4031 C C . ASP A 1 517 ? 18.831 5.068 23.950 1.00 90.25 517 ASP A C 1
ATOM 4033 O O . ASP A 1 517 ? 18.762 3.882 24.280 1.00 90.25 517 ASP A O 1
ATOM 4037 N N . SER A 1 518 ? 17.746 5.846 23.895 1.00 88.38 518 SER A N 1
ATOM 4038 C CA . SER A 1 518 ? 16.390 5.336 24.132 1.00 88.38 518 SER A CA 1
ATOM 4039 C C . SER A 1 518 ? 15.849 4.472 22.983 1.00 88.38 518 SER A C 1
ATOM 4041 O O . SER A 1 518 ? 14.935 3.677 23.205 1.00 88.38 518 SER A O 1
ATOM 4043 N N . HIS A 1 519 ? 16.435 4.575 21.783 1.00 94.81 519 HIS A N 1
ATOM 4044 C CA . HIS A 1 519 ? 15.980 3.888 20.569 1.00 94.81 519 HIS A CA 1
ATOM 4045 C C . HIS A 1 519 ? 16.988 2.881 20.007 1.00 94.81 519 HIS A C 1
ATOM 4047 O O . HIS A 1 519 ? 16.594 1.931 19.330 1.00 94.81 519 HIS A O 1
ATOM 4053 N N . LEU A 1 520 ? 18.288 3.074 20.236 1.00 96.19 520 LEU A N 1
ATOM 4054 C CA . LEU A 1 520 ? 19.355 2.293 19.618 1.00 96.19 520 LEU A CA 1
ATOM 4055 C C . LEU A 1 520 ? 20.314 1.698 20.657 1.00 96.19 520 LEU A C 1
ATOM 4057 O O . LEU A 1 520 ? 20.759 2.397 21.565 1.00 96.19 520 LEU A O 1
ATOM 4061 N N . PRO A 1 521 ? 20.732 0.428 20.492 1.00 95.44 521 PRO A N 1
ATOM 4062 C CA . PRO A 1 521 ? 21.715 -0.202 21.367 1.00 95.44 521 PRO A CA 1
ATOM 4063 C C . PRO A 1 521 ? 23.135 0.242 20.998 1.00 95.44 521 PRO A C 1
ATOM 4065 O O . PRO A 1 521 ? 23.927 -0.564 20.521 1.00 95.44 521 PRO A O 1
ATOM 4068 N N . MET A 1 522 ? 23.462 1.523 21.193 1.00 92.94 522 MET A N 1
ATOM 4069 C CA . MET A 1 522 ? 24.738 2.113 20.756 1.00 92.94 522 MET A CA 1
ATOM 4070 C C . MET A 1 522 ? 25.958 1.424 21.374 1.00 92.94 522 MET A C 1
ATOM 4072 O O . MET A 1 522 ? 26.974 1.207 20.708 1.00 92.94 522 MET A O 1
ATOM 4076 N N . ARG A 1 523 ? 25.862 1.036 22.650 1.00 88.94 523 ARG A N 1
ATOM 4077 C CA . ARG A 1 523 ? 26.963 0.413 23.394 1.00 88.94 523 ARG A CA 1
ATOM 4078 C C . ARG A 1 523 ? 27.342 -0.944 22.795 1.00 88.94 523 ARG A C 1
ATOM 4080 O O . ARG A 1 523 ? 26.516 -1.847 22.705 1.00 88.94 523 ARG A O 1
ATOM 4087 N N . GLY A 1 524 ? 28.620 -1.101 22.450 1.00 86.50 524 GLY A N 1
ATOM 4088 C CA . GLY A 1 524 ? 29.168 -2.339 21.884 1.00 86.50 524 GLY A CA 1
ATOM 4089 C C . GLY A 1 524 ? 29.014 -2.481 20.366 1.00 86.50 524 GLY A C 1
ATOM 4090 O O . GLY A 1 524 ? 29.440 -3.496 19.815 1.00 86.50 524 GLY A O 1
ATOM 4091 N N . LEU A 1 525 ? 28.441 -1.486 19.678 1.00 94.12 525 LEU A N 1
ATOM 4092 C CA . LEU A 1 525 ? 28.489 -1.418 18.216 1.00 94.12 525 LEU A CA 1
ATOM 4093 C C . LEU A 1 525 ? 29.878 -0.975 17.728 1.00 94.12 525 LEU A C 1
ATOM 4095 O O . LEU A 1 525 ? 30.582 -0.268 18.447 1.00 94.12 525 LEU A O 1
ATOM 4099 N N . PRO A 1 526 ? 30.279 -1.344 16.496 1.00 94.19 526 PRO A N 1
ATOM 4100 C CA . PRO A 1 526 ? 31.473 -0.780 15.870 1.00 94.19 526 PRO A CA 1
ATOM 4101 C C . PRO A 1 526 ? 31.372 0.748 15.758 1.00 94.19 526 PRO A C 1
ATOM 4103 O O . PRO A 1 526 ? 30.318 1.243 15.356 1.00 94.19 526 PRO A O 1
ATOM 4106 N N . SER A 1 527 ? 32.464 1.479 16.022 1.00 94.06 527 SER A N 1
ATOM 4107 C CA . SER A 1 527 ? 32.484 2.956 16.042 1.00 94.06 527 SER A CA 1
ATOM 4108 C C . SER A 1 527 ? 31.891 3.571 14.776 1.00 94.06 527 SER A C 1
ATOM 4110 O O . SER A 1 527 ? 30.997 4.401 14.852 1.00 94.06 527 SER A O 1
ATOM 4112 N N . ARG A 1 528 ? 32.253 3.050 13.595 1.00 93.94 528 ARG A N 1
ATOM 4113 C CA . ARG A 1 528 ? 31.686 3.524 12.323 1.00 93.94 528 ARG A CA 1
ATOM 4114 C C . ARG A 1 528 ? 30.155 3.467 12.288 1.00 93.94 528 ARG A C 1
ATOM 4116 O O . ARG A 1 528 ? 29.521 4.385 11.784 1.00 93.94 528 ARG A O 1
ATOM 4123 N N . LEU A 1 529 ? 29.559 2.398 12.816 1.00 94.25 529 LEU A N 1
ATOM 4124 C CA . LEU A 1 529 ? 28.106 2.244 12.832 1.00 94.25 529 LEU A CA 1
ATOM 4125 C C . LEU A 1 529 ? 27.451 3.173 13.866 1.00 94.25 529 LEU A C 1
ATOM 4127 O O . LEU A 1 529 ? 26.349 3.663 13.627 1.00 94.25 529 LEU A O 1
ATOM 4131 N N . GLN A 1 530 ? 28.127 3.433 14.990 1.00 95.75 530 GLN A N 1
ATOM 4132 C CA . GLN A 1 530 ? 27.688 4.441 15.958 1.00 95.75 530 GLN A CA 1
ATOM 4133 C C . GLN A 1 530 ? 27.669 5.834 15.317 1.00 95.75 530 GLN A C 1
ATOM 4135 O O . GLN A 1 530 ? 26.683 6.558 15.447 1.00 95.75 530 GLN A O 1
ATOM 4140 N N . ASP A 1 531 ? 28.707 6.190 14.567 1.00 95.25 531 ASP A N 1
ATOM 4141 C CA . ASP A 1 531 ? 28.815 7.499 13.917 1.00 95.25 531 ASP A CA 1
ATOM 4142 C C . ASP A 1 531 ? 27.774 7.666 12.798 1.00 95.25 531 ASP A C 1
ATOM 4144 O O . ASP A 1 531 ? 27.167 8.729 12.648 1.00 95.25 531 ASP A O 1
ATOM 4148 N N . GLU A 1 532 ? 27.498 6.600 12.039 1.00 95.94 532 GLU A N 1
ATOM 4149 C CA . GLU A 1 532 ? 26.440 6.574 11.020 1.00 95.94 532 GLU A CA 1
ATOM 4150 C C . GLU A 1 532 ? 25.056 6.821 11.632 1.00 95.94 532 GLU A C 1
ATOM 4152 O O . GLU A 1 532 ? 24.303 7.672 11.150 1.00 95.94 532 GLU A O 1
ATOM 4157 N N . PHE A 1 533 ? 24.725 6.126 12.724 1.00 96.56 533 PHE A N 1
ATOM 4158 C CA . PHE A 1 533 ? 23.479 6.366 13.448 1.00 96.56 533 PHE A CA 1
ATOM 4159 C C . PHE A 1 533 ? 23.438 7.759 14.071 1.00 96.56 533 PHE A C 1
ATOM 4161 O O . PHE A 1 533 ? 22.414 8.430 13.976 1.00 96.56 533 PHE A O 1
ATOM 4168 N N . THR A 1 534 ? 24.553 8.242 14.611 1.00 95.31 534 THR A N 1
ATOM 4169 C CA . THR A 1 534 ? 24.657 9.603 15.149 1.00 95.31 534 THR A CA 1
ATOM 4170 C C . THR A 1 534 ? 24.360 10.651 14.081 1.00 95.31 534 THR A C 1
ATOM 4172 O O . THR A 1 534 ? 23.649 11.617 14.348 1.00 95.31 534 THR A O 1
ATOM 4175 N N . CYS A 1 535 ? 24.819 10.450 12.844 1.00 95.25 535 CYS A N 1
ATOM 4176 C CA . CYS A 1 535 ? 24.510 11.352 11.735 1.00 95.25 535 CYS A CA 1
ATOM 4177 C C . CYS A 1 535 ? 23.030 11.307 11.326 1.00 95.25 535 CYS A C 1
ATOM 4179 O O . CYS A 1 535 ? 22.449 12.360 11.065 1.00 95.25 535 CYS A O 1
ATOM 4181 N N . ILE A 1 536 ? 22.408 10.120 11.296 1.00 96.25 536 ILE A N 1
ATOM 4182 C CA . ILE A 1 536 ? 20.968 9.969 11.013 1.00 96.25 536 ILE A CA 1
ATOM 4183 C C . ILE A 1 536 ? 20.135 10.686 12.083 1.00 96.25 536 ILE A C 1
ATOM 4185 O O . ILE A 1 536 ? 19.255 11.483 11.758 1.00 96.25 536 ILE A O 1
ATOM 4189 N N . TRP A 1 537 ? 20.429 10.443 13.359 1.00 94.69 537 TRP A N 1
ATOM 4190 C CA . TRP A 1 537 ? 19.692 11.039 14.473 1.00 94.69 537 TRP A CA 1
ATOM 4191 C C . TRP A 1 537 ? 19.980 12.530 14.646 1.00 94.69 537 TRP A C 1
ATOM 4193 O O . TRP A 1 537 ? 19.087 13.281 15.030 1.00 94.69 537 TRP A O 1
ATOM 4203 N N . GLY A 1 538 ? 21.179 12.980 14.278 1.00 92.00 538 GLY A N 1
ATOM 4204 C CA . GLY A 1 538 ? 21.552 14.391 14.233 1.00 92.00 538 GLY A CA 1
ATOM 4205 C C . GLY A 1 538 ? 20.938 15.176 13.068 1.00 92.00 538 GLY A C 1
ATOM 4206 O O . GLY A 1 538 ? 21.141 16.386 12.988 1.00 92.00 538 GLY A O 1
ATOM 4207 N N . ALA A 1 539 ? 20.198 14.539 12.152 1.00 92.44 539 ALA A N 1
ATOM 4208 C CA . ALA A 1 539 ? 19.457 15.258 11.120 1.00 92.44 539 ALA A CA 1
ATOM 4209 C C . ALA A 1 539 ? 18.316 16.074 11.757 1.00 92.44 539 ALA A C 1
ATOM 4211 O O . ALA A 1 539 ? 17.385 15.509 12.332 1.00 92.44 539 ALA A O 1
ATOM 4212 N N . GLY A 1 540 ? 18.398 17.405 11.664 1.00 88.56 540 GLY A N 1
ATOM 4213 C CA . GLY A 1 540 ? 17.402 18.321 12.236 1.00 88.56 540 GLY A CA 1
ATOM 4214 C C . GLY A 1 540 ? 16.103 18.430 11.433 1.00 88.56 540 GLY A C 1
ATOM 4215 O O . GLY A 1 540 ? 15.097 18.880 11.965 1.00 88.56 540 GLY A O 1
ATOM 4216 N N . ASP A 1 541 ? 16.106 17.996 10.171 1.00 88.00 541 ASP A N 1
ATOM 4217 C CA . ASP A 1 541 ? 14.947 18.032 9.280 1.00 88.00 541 ASP A CA 1
ATOM 4218 C C . ASP A 1 541 ? 14.987 16.899 8.234 1.00 88.00 541 ASP A C 1
ATOM 4220 O O . ASP A 1 541 ? 15.976 16.165 8.097 1.00 88.00 541 ASP A O 1
ATOM 4224 N N . HIS A 1 542 ? 13.884 16.751 7.490 1.00 88.81 542 HIS A N 1
ATOM 4225 C CA . HIS A 1 542 ? 13.735 15.734 6.445 1.00 88.81 542 HIS A CA 1
ATOM 4226 C C . HIS A 1 542 ? 14.714 15.925 5.273 1.00 88.81 542 HIS A C 1
ATOM 4228 O O . HIS A 1 542 ? 15.214 14.936 4.745 1.00 88.81 542 HIS A O 1
ATOM 4234 N N . ASN A 1 543 ? 15.044 17.164 4.888 1.00 88.88 543 ASN A N 1
ATOM 4235 C CA . ASN A 1 543 ? 15.958 17.444 3.777 1.00 88.88 543 ASN A CA 1
ATOM 4236 C C . ASN A 1 543 ? 17.372 16.958 4.096 1.00 88.88 543 ASN A C 1
ATOM 4238 O O . ASN A 1 543 ? 18.026 16.326 3.263 1.00 88.88 543 ASN A O 1
ATOM 4242 N N . ARG A 1 544 ? 17.842 17.203 5.325 1.00 91.75 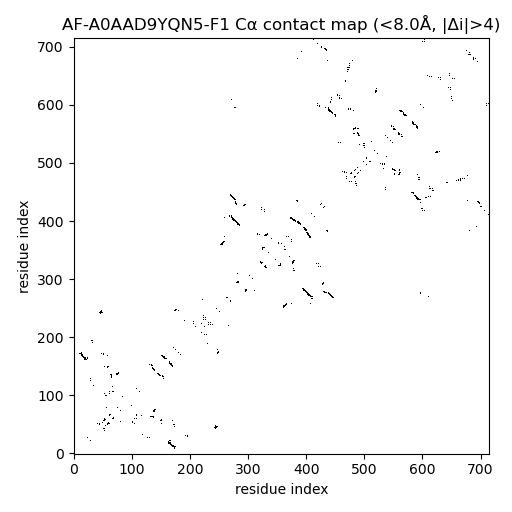544 ARG A N 1
ATOM 4243 C CA . ARG A 1 544 ? 19.135 16.717 5.799 1.00 91.75 544 ARG A CA 1
ATOM 4244 C C . ARG A 1 544 ? 19.163 15.194 5.847 1.00 91.75 544 ARG A C 1
ATOM 4246 O O . ARG A 1 544 ? 20.150 14.610 5.402 1.00 91.75 544 ARG A O 1
ATOM 4253 N N . LEU A 1 545 ? 18.099 14.560 6.342 1.00 92.75 545 LEU A N 1
ATOM 4254 C CA . LEU A 1 545 ? 17.989 13.101 6.382 1.00 92.75 545 LEU A CA 1
ATOM 4255 C C . LEU A 1 545 ? 18.023 12.495 4.969 1.00 92.75 545 LEU A C 1
ATOM 4257 O O . LEU A 1 545 ? 18.832 11.605 4.701 1.00 92.75 545 LEU A O 1
ATOM 4261 N N . THR A 1 546 ? 17.211 13.015 4.047 1.00 90.38 546 THR A N 1
ATOM 4262 C CA . THR A 1 546 ? 17.191 12.587 2.641 1.00 90.38 546 THR A CA 1
ATOM 4263 C C . THR A 1 546 ? 18.555 12.794 1.985 1.00 90.38 546 THR A C 1
ATOM 4265 O O . THR A 1 546 ? 19.058 11.886 1.331 1.00 90.38 546 THR A O 1
ATOM 4268 N N . GLY A 1 547 ? 19.214 13.931 2.225 1.00 89.88 547 GLY A N 1
ATOM 4269 C CA . GLY A 1 547 ? 20.547 14.218 1.694 1.00 89.88 547 GLY A CA 1
ATOM 4270 C C . GLY A 1 547 ? 21.639 13.260 2.187 1.00 89.88 547 GLY A C 1
ATOM 4271 O O . GLY A 1 547 ? 22.533 12.916 1.417 1.00 89.88 547 GLY A O 1
ATOM 4272 N N . LEU A 1 548 ? 21.566 12.784 3.436 1.00 91.81 548 LEU A N 1
ATOM 4273 C CA . LEU A 1 548 ? 22.486 11.760 3.956 1.00 91.81 548 LEU A CA 1
ATOM 4274 C C . LEU A 1 548 ? 22.298 10.411 3.247 1.00 91.81 548 LEU A C 1
ATOM 4276 O O . LEU A 1 548 ? 23.272 9.711 2.972 1.00 91.81 548 LEU A O 1
ATOM 4280 N N . LEU A 1 549 ? 21.051 10.046 2.953 1.00 90.25 549 LEU A N 1
ATOM 4281 C CA . LEU A 1 549 ? 20.692 8.740 2.391 1.00 90.25 549 LEU A CA 1
ATOM 4282 C C . LEU A 1 549 ? 20.684 8.712 0.855 1.00 90.25 549 LEU A C 1
ATOM 4284 O O . LEU A 1 549 ? 20.634 7.629 0.269 1.00 90.25 549 LEU A O 1
ATOM 4288 N N . ALA A 1 550 ? 20.753 9.880 0.220 1.00 86.69 550 ALA A N 1
ATOM 4289 C CA . ALA A 1 550 ? 20.842 10.064 -1.220 1.00 86.69 550 ALA A CA 1
ATOM 4290 C C . ALA A 1 550 ? 22.077 9.379 -1.828 1.00 86.69 550 ALA A C 1
ATOM 4292 O O . ALA A 1 550 ? 23.117 9.249 -1.177 1.00 86.69 550 ALA A O 1
ATOM 4293 N N . ALA A 1 551 ? 21.965 8.959 -3.090 1.00 82.56 551 ALA A N 1
ATOM 4294 C CA . ALA A 1 551 ? 23.053 8.325 -3.830 1.00 82.56 551 ALA A CA 1
ATOM 4295 C C . ALA A 1 551 ? 24.261 9.272 -4.003 1.00 82.56 551 ALA A C 1
ATOM 4297 O O . ALA A 1 551 ? 24.108 10.414 -4.433 1.00 82.56 551 ALA A O 1
ATOM 4298 N N . ALA A 1 552 ? 25.475 8.788 -3.716 1.00 78.62 552 ALA A N 1
ATOM 4299 C CA . ALA A 1 552 ? 26.707 9.595 -3.701 1.00 78.62 552 ALA A CA 1
ATOM 4300 C C . ALA A 1 552 ? 27.313 9.897 -5.084 1.00 78.62 552 ALA A C 1
ATOM 4302 O O . ALA A 1 552 ? 28.345 10.552 -5.195 1.00 78.62 552 ALA A O 1
ATOM 4303 N N . ASN A 1 553 ? 26.704 9.400 -6.156 1.00 67.25 553 ASN A N 1
ATOM 4304 C CA . ASN A 1 553 ? 27.280 9.373 -7.503 1.00 67.25 553 ASN A CA 1
ATOM 4305 C C . ASN A 1 553 ? 26.890 10.570 -8.392 1.00 67.25 553 ASN A C 1
ATOM 4307 O O . ASN A 1 553 ? 27.072 10.504 -9.604 1.00 67.25 553 ASN A O 1
ATOM 4311 N N . GLY A 1 554 ? 26.334 11.643 -7.820 1.00 58.22 554 GLY A N 1
ATOM 4312 C CA . GLY A 1 554 ? 25.991 12.864 -8.560 1.00 58.22 554 GLY A CA 1
ATOM 4313 C C . GLY A 1 554 ? 24.810 12.733 -9.531 1.00 58.22 554 GLY A C 1
ATOM 4314 O O . GLY A 1 554 ? 24.588 13.638 -10.333 1.00 58.22 554 GLY A O 1
ATOM 4315 N N . THR A 1 555 ? 24.044 11.637 -9.478 1.00 56.62 555 THR A N 1
ATOM 4316 C CA . THR A 1 555 ? 22.800 11.504 -10.253 1.00 56.62 555 THR A CA 1
ATOM 4317 C C . THR A 1 555 ? 21.726 12.460 -9.723 1.00 56.62 555 THR A C 1
ATOM 4319 O O . THR A 1 555 ? 21.604 12.661 -8.518 1.00 56.62 555 THR A O 1
ATOM 4322 N N . LEU A 1 556 ? 20.943 13.068 -10.618 1.00 56.34 556 LEU A N 1
ATOM 4323 C CA . LEU A 1 556 ? 19.816 13.934 -10.262 1.00 56.34 556 LEU A CA 1
ATOM 4324 C C . LEU A 1 556 ? 18.517 13.328 -10.821 1.00 56.34 556 LEU A C 1
ATOM 4326 O O . LEU A 1 556 ? 18.395 13.234 -12.043 1.00 56.34 556 LEU A O 1
ATOM 4330 N N . PRO A 1 557 ? 17.548 12.926 -9.971 1.00 59.06 557 PRO A N 1
ATOM 4331 C CA . PRO A 1 557 ? 17.596 12.908 -8.505 1.00 59.06 557 PRO A CA 1
ATOM 4332 C C . PRO A 1 557 ? 18.467 11.752 -7.952 1.00 59.06 557 PRO A C 1
ATOM 4334 O O . PRO A 1 557 ? 18.472 10.661 -8.530 1.00 59.06 557 PRO A O 1
ATOM 4337 N N . PRO A 1 558 ? 19.172 11.946 -6.819 1.00 65.31 558 PRO A N 1
ATOM 4338 C CA . PRO A 1 558 ? 20.112 10.969 -6.262 1.00 65.31 558 PRO A CA 1
ATOM 4339 C C . PRO A 1 558 ? 19.381 9.860 -5.488 1.00 65.31 558 PRO A C 1
ATOM 4341 O O . PRO A 1 558 ? 19.401 9.812 -4.257 1.00 65.31 558 PRO A O 1
ATOM 4344 N N . ARG A 1 559 ? 18.700 8.959 -6.203 1.00 74.31 559 ARG A N 1
ATOM 4345 C CA . ARG A 1 559 ? 17.883 7.890 -5.602 1.00 74.31 559 ARG A CA 1
ATOM 4346 C C . ARG A 1 559 ? 18.667 6.589 -5.428 1.00 74.31 559 ARG A C 1
ATOM 4348 O O . ARG A 1 559 ? 19.288 6.108 -6.370 1.00 74.31 559 ARG A O 1
ATOM 4355 N N . GLY A 1 560 ? 18.606 6.013 -4.227 1.00 81.38 560 GLY A N 1
ATOM 4356 C CA . GLY A 1 560 ? 19.130 4.677 -3.923 1.00 81.38 560 GLY A CA 1
ATOM 4357 C C . GLY A 1 560 ? 18.039 3.601 -3.886 1.00 81.38 560 GLY A C 1
ATOM 4358 O O . GLY A 1 560 ? 16.876 3.855 -4.189 1.00 81.38 560 GLY A O 1
ATOM 4359 N N . SER A 1 561 ? 18.414 2.398 -3.451 1.00 88.62 561 SER A N 1
ATOM 4360 C CA . SER A 1 561 ? 17.522 1.241 -3.231 1.00 88.62 561 SER A CA 1
ATOM 4361 C C . SER A 1 561 ? 16.289 1.529 -2.364 1.00 88.62 561 SER A C 1
ATOM 4363 O O . SER A 1 561 ? 15.250 0.907 -2.577 1.00 88.62 561 SER A O 1
ATOM 4365 N N . ILE A 1 562 ? 16.390 2.450 -1.400 1.00 92.31 562 ILE A N 1
ATOM 4366 C CA . ILE A 1 562 ? 15.269 2.971 -0.607 1.00 92.31 562 ILE A CA 1
ATOM 4367 C C . ILE A 1 562 ? 15.433 4.489 -0.475 1.00 92.31 562 ILE A C 1
ATOM 4369 O O . ILE A 1 562 ? 16.444 4.959 0.052 1.00 92.31 562 ILE A O 1
ATOM 4373 N N . SER A 1 563 ? 14.440 5.244 -0.934 1.00 90.38 563 SER A N 1
ATOM 4374 C CA . SER A 1 563 ? 14.470 6.695 -1.106 1.00 90.38 563 SER A CA 1
ATOM 4375 C C . SER A 1 563 ? 13.406 7.395 -0.256 1.00 90.38 563 SER A C 1
ATOM 4377 O O . SER A 1 563 ? 12.269 6.939 -0.154 1.00 90.38 563 SER A O 1
ATOM 4379 N N . PHE A 1 564 ? 13.788 8.530 0.330 1.00 91.31 564 PHE A N 1
ATOM 4380 C CA . PHE A 1 564 ? 12.913 9.431 1.094 1.00 91.31 564 PHE A CA 1
ATOM 4381 C C . PHE A 1 564 ? 12.582 10.716 0.311 1.00 91.31 564 PHE A C 1
ATOM 4383 O O . PHE A 1 564 ? 11.922 11.607 0.831 1.00 91.31 564 PHE A O 1
ATOM 4390 N N . ASP A 1 565 ? 13.016 10.803 -0.952 1.00 87.19 565 ASP A N 1
ATOM 4391 C CA . ASP A 1 565 ? 12.854 11.960 -1.852 1.00 87.19 565 ASP A CA 1
ATOM 4392 C C . ASP A 1 565 ? 11.384 12.325 -2.120 1.00 87.19 565 ASP A C 1
ATOM 4394 O O . ASP A 1 565 ? 11.062 13.456 -2.465 1.00 87.19 565 ASP A O 1
ATOM 4398 N N . LYS A 1 566 ? 10.472 11.360 -1.955 1.00 88.06 566 LYS A N 1
ATOM 4399 C CA . LYS A 1 566 ? 9.030 11.539 -2.165 1.00 88.06 566 LYS A CA 1
ATOM 4400 C C . LYS A 1 566 ? 8.275 11.950 -0.896 1.00 88.06 566 LYS A C 1
ATOM 4402 O O . LYS A 1 566 ? 7.046 11.971 -0.924 1.00 88.06 566 LYS A O 1
ATOM 4407 N N . ILE A 1 567 ? 8.980 12.259 0.195 1.00 88.44 567 ILE A N 1
ATOM 4408 C CA . ILE A 1 567 ? 8.407 12.854 1.406 1.00 88.44 567 ILE A CA 1
ATOM 4409 C C . ILE A 1 567 ? 8.532 14.377 1.311 1.00 88.44 567 ILE A C 1
ATOM 4411 O O . ILE A 1 567 ? 9.634 14.915 1.240 1.00 88.44 567 ILE A O 1
ATOM 4415 N N . ASN A 1 568 ? 7.398 15.067 1.343 1.00 82.00 568 ASN A N 1
ATOM 4416 C CA . ASN A 1 568 ? 7.296 16.518 1.314 1.00 82.00 568 ASN A CA 1
ATOM 4417 C C . ASN A 1 568 ? 6.987 17.058 2.713 1.00 82.00 568 ASN A C 1
ATOM 4419 O O . ASN A 1 568 ? 6.162 16.501 3.435 1.00 82.00 568 ASN A O 1
ATOM 4423 N N . CYS A 1 569 ? 7.593 18.187 3.069 1.00 75.06 569 CYS A N 1
ATOM 4424 C CA . CYS A 1 569 ? 7.203 18.969 4.237 1.00 75.06 569 CYS A CA 1
ATOM 4425 C C . CYS A 1 569 ? 6.191 20.037 3.823 1.00 75.06 569 CYS A C 1
ATOM 4427 O O . CYS A 1 569 ? 6.534 20.955 3.075 1.00 75.06 569 CYS A O 1
ATOM 4429 N N . MET A 1 570 ? 4.956 19.937 4.313 1.00 62.56 570 MET A N 1
ATOM 4430 C CA . MET A 1 570 ? 3.965 20.995 4.128 1.00 62.56 570 MET A CA 1
ATOM 4431 C C . MET A 1 570 ? 4.041 21.995 5.281 1.00 62.56 570 MET A C 1
ATOM 4433 O O . MET A 1 570 ? 3.939 21.632 6.451 1.00 62.56 570 MET A O 1
ATOM 4437 N N . ASN A 1 571 ? 4.195 23.280 4.953 1.00 48.59 571 ASN A N 1
ATOM 4438 C CA . ASN A 1 571 ? 4.009 24.351 5.927 1.00 48.59 571 ASN A CA 1
ATOM 4439 C C . ASN A 1 571 ? 2.502 24.470 6.194 1.00 48.59 571 ASN A C 1
ATOM 4441 O O . ASN A 1 571 ? 1.751 24.852 5.297 1.00 48.59 571 ASN A O 1
ATOM 4445 N N . GLY A 1 572 ? 2.064 24.093 7.398 1.00 43.47 572 GLY A N 1
ATOM 4446 C CA . GLY A 1 572 ? 0.650 24.000 7.767 1.00 43.47 572 GLY A CA 1
ATOM 4447 C C . GLY A 1 572 ? -0.171 25.248 7.416 1.00 43.47 572 GLY A C 1
ATOM 4448 O O . GLY A 1 572 ? 0.206 26.383 7.715 1.00 43.47 572 GLY A O 1
ATOM 4449 N N . SER A 1 573 ? -1.327 25.036 6.789 1.00 33.66 573 SER A N 1
ATOM 4450 C CA . SER A 1 573 ? -2.308 26.077 6.490 1.00 33.66 573 SER A CA 1
ATOM 4451 C C . SER A 1 573 ? -3.114 26.481 7.737 1.00 33.66 573 SER A C 1
ATOM 4453 O O . SER A 1 573 ? -3.922 25.714 8.247 1.00 33.66 573 SER A O 1
ATOM 4455 N N . THR A 1 574 ? -2.911 27.724 8.185 1.00 34.09 574 THR A N 1
ATOM 4456 C CA . THR A 1 574 ? -3.913 28.699 8.688 1.00 34.09 574 THR A CA 1
ATOM 4457 C C . THR A 1 574 ? -4.958 28.333 9.760 1.00 34.09 574 THR A C 1
ATOM 4459 O O . THR A 1 574 ? -5.967 29.033 9.850 1.00 34.09 574 THR A O 1
ATOM 4462 N N . LEU A 1 575 ? -4.730 27.379 10.665 1.00 35.34 575 LEU A N 1
ATOM 4463 C CA . LEU A 1 575 ? -5.449 27.358 11.952 1.00 35.34 575 LEU A CA 1
ATOM 4464 C C . LEU A 1 575 ? -4.450 27.435 13.112 1.00 35.34 575 LEU A C 1
ATOM 4466 O O . LEU A 1 575 ? -3.556 26.609 13.258 1.00 35.34 575 LEU A O 1
ATOM 4470 N N . ARG A 1 576 ? -4.547 28.540 13.862 1.00 37.16 576 ARG A N 1
ATOM 4471 C CA . ARG A 1 576 ? -3.630 28.924 14.943 1.00 37.16 576 ARG A CA 1
ATOM 4472 C C . ARG A 1 576 ? -3.827 28.025 16.165 1.00 37.16 576 ARG A C 1
ATOM 4474 O O . ARG A 1 576 ? -4.957 27.646 16.445 1.00 37.16 576 ARG A O 1
ATOM 4481 N N . TYR A 1 577 ? -2.734 27.878 16.919 1.00 33.56 577 TYR A N 1
ATOM 4482 C CA . TYR A 1 577 ? -2.558 27.176 18.199 1.00 33.56 577 TYR A CA 1
ATOM 4483 C C . TYR A 1 577 ? -2.163 25.701 18.084 1.00 33.56 577 TYR A C 1
ATOM 4485 O O . TYR A 1 577 ? -2.989 24.818 18.225 1.00 33.56 577 TYR A O 1
ATOM 4493 N N . GLU A 1 578 ? -0.877 25.454 17.824 1.00 33.66 578 GLU A N 1
ATOM 4494 C CA . GLU A 1 578 ? 0.077 24.825 18.759 1.00 33.66 578 GLU A CA 1
ATOM 4495 C C . GLU A 1 578 ? 1.474 24.819 18.099 1.00 33.66 578 GLU A C 1
ATOM 4497 O O . GLU A 1 578 ? 1.611 25.225 16.947 1.00 33.66 578 GLU A O 1
ATOM 4502 N N . ALA A 1 579 ? 2.548 24.541 18.835 1.00 39.31 579 ALA A N 1
ATOM 4503 C CA . ALA A 1 579 ? 3.915 24.584 18.309 1.00 39.31 579 ALA A CA 1
ATOM 4504 C C . ALA A 1 579 ? 4.166 23.349 17.418 1.00 39.31 579 ALA A C 1
ATOM 4506 O O . ALA A 1 579 ? 4.385 22.261 17.936 1.00 39.31 579 ALA A O 1
ATOM 4507 N N . TRP A 1 580 ? 4.054 23.492 16.093 1.00 51.50 580 TRP A N 1
ATOM 4508 C CA . TRP A 1 580 ? 3.989 22.351 15.168 1.00 51.50 580 TRP A CA 1
ATOM 4509 C C . TRP A 1 580 ? 5.359 21.745 14.837 1.00 51.50 580 TRP A C 1
ATOM 4511 O O . TRP A 1 580 ? 6.219 22.416 14.261 1.00 51.50 580 TRP A O 1
ATOM 4521 N N . ASP A 1 581 ? 5.502 20.443 15.095 1.00 53.53 581 ASP A N 1
ATOM 4522 C CA . ASP A 1 581 ? 6.371 19.575 14.299 1.00 53.53 581 ASP A CA 1
ATOM 4523 C C . ASP A 1 581 ? 5.944 19.646 12.815 1.00 53.53 581 ASP A C 1
ATOM 4525 O O . ASP A 1 581 ? 4.746 19.720 12.520 1.00 53.53 581 ASP A O 1
ATOM 4529 N N . PRO A 1 582 ? 6.884 19.638 11.852 1.00 61.75 582 PRO A N 1
ATOM 4530 C CA . PRO A 1 582 ? 6.553 19.689 10.431 1.00 61.75 582 PRO A CA 1
ATOM 4531 C C . PRO A 1 582 ? 5.679 18.499 10.010 1.00 61.75 582 PRO A C 1
ATOM 4533 O O . PRO A 1 582 ? 5.986 17.350 10.327 1.00 61.75 582 PRO A O 1
ATOM 4536 N N . VAL A 1 583 ? 4.621 18.770 9.238 1.00 71.62 583 VAL A N 1
ATOM 4537 C CA . VAL A 1 583 ? 3.771 17.736 8.632 1.00 71.62 583 VAL A CA 1
ATOM 4538 C C . VAL A 1 583 ? 4.520 17.133 7.444 1.00 71.62 583 VAL A C 1
ATOM 4540 O O . VAL A 1 583 ? 4.718 17.802 6.425 1.00 71.62 583 VAL A O 1
ATOM 4543 N N . LEU A 1 584 ? 4.972 15.883 7.586 1.00 83.69 584 LEU A N 1
ATOM 4544 C CA . LEU A 1 584 ? 5.687 15.158 6.536 1.00 83.69 584 LEU A CA 1
ATOM 4545 C C . LEU A 1 584 ? 4.738 14.176 5.843 1.00 83.69 584 LEU A C 1
ATOM 4547 O O . LEU A 1 584 ? 4.332 13.170 6.421 1.00 83.69 584 LEU A O 1
ATOM 4551 N N . GLU A 1 585 ? 4.401 14.452 4.589 1.00 85.94 585 GLU A N 1
ATOM 4552 C CA . GLU A 1 585 ? 3.484 13.641 3.782 1.00 85.94 585 GLU A CA 1
ATOM 4553 C C . GLU A 1 585 ? 4.168 13.106 2.528 1.00 85.94 585 GLU A C 1
ATOM 4555 O O . GLU A 1 585 ? 5.096 13.709 1.997 1.00 85.94 585 GLU A O 1
ATOM 4560 N N . GLY A 1 586 ? 3.689 11.975 2.017 1.00 88.88 586 GLY A N 1
ATOM 4561 C CA . GLY A 1 586 ? 4.213 11.352 0.807 1.00 88.88 586 GLY A CA 1
ATOM 4562 C C . GLY A 1 586 ? 4.588 9.900 1.042 1.00 88.88 586 GLY A C 1
ATOM 4563 O O . GLY A 1 586 ? 3.940 9.206 1.826 1.00 88.88 586 GLY A O 1
ATOM 4564 N N . THR A 1 587 ? 5.615 9.425 0.339 1.00 93.81 587 THR A N 1
ATOM 4565 C CA . THR A 1 587 ? 5.954 7.998 0.332 1.00 93.81 587 THR A CA 1
ATOM 4566 C C . THR A 1 587 ? 7.439 7.743 0.520 1.00 93.81 587 THR A C 1
ATOM 4568 O O . THR A 1 587 ? 8.270 8.478 -0.008 1.00 93.81 587 THR A O 1
ATOM 4571 N N . VAL A 1 588 ? 7.771 6.639 1.177 1.00 95.00 588 VAL A N 1
ATOM 4572 C CA . VAL A 1 588 ? 9.098 6.026 1.105 1.00 95.00 588 VAL A CA 1
ATOM 4573 C C . VAL A 1 588 ? 9.108 5.057 -0.071 1.00 95.00 588 VAL A C 1
ATOM 4575 O O . VAL A 1 588 ? 8.234 4.204 -0.190 1.00 95.00 588 VAL A O 1
ATOM 4578 N N . GLU A 1 589 ? 10.077 5.213 -0.960 1.00 95.06 589 GLU A N 1
ATOM 4579 C CA . GLU A 1 589 ? 10.140 4.520 -2.247 1.00 95.06 589 GLU A CA 1
ATOM 4580 C C . GLU A 1 589 ? 11.205 3.415 -2.207 1.00 95.06 589 GLU A C 1
ATOM 4582 O O . GLU A 1 589 ? 12.372 3.679 -1.926 1.00 95.06 589 GLU A O 1
ATOM 4587 N N . PHE A 1 590 ? 10.826 2.175 -2.508 1.00 95.50 590 PHE A N 1
ATOM 4588 C CA . PHE A 1 590 ? 11.695 1.001 -2.577 1.00 95.50 590 PHE A CA 1
ATOM 4589 C C . PHE A 1 590 ? 11.975 0.666 -4.045 1.00 95.50 590 PHE A C 1
ATOM 4591 O O . PHE A 1 590 ? 11.067 0.257 -4.760 1.00 95.50 590 PHE A O 1
ATOM 4598 N N . ARG A 1 591 ? 13.232 0.801 -4.483 1.00 92.25 591 ARG A N 1
ATOM 4599 C CA . ARG A 1 591 ? 13.673 0.685 -5.892 1.00 92.25 591 ARG A CA 1
ATOM 4600 C C . ARG A 1 591 ? 14.565 -0.527 -6.180 1.00 92.25 591 ARG A C 1
ATOM 4602 O O . ARG A 1 591 ? 15.030 -0.723 -7.305 1.00 92.25 591 ARG A O 1
ATOM 4609 N N . ALA A 1 592 ? 14.864 -1.315 -5.148 1.00 91.25 592 ALA A N 1
ATOM 4610 C CA . ALA A 1 592 ? 15.860 -2.383 -5.213 1.00 91.25 592 ALA A CA 1
ATOM 4611 C C . ALA A 1 592 ? 15.453 -3.561 -6.113 1.00 91.25 592 ALA A C 1
ATOM 4613 O O . ALA A 1 592 ? 16.335 -4.221 -6.657 1.00 91.25 592 ALA A O 1
ATOM 4614 N N . LEU A 1 593 ? 14.151 -3.832 -6.255 1.00 93.31 593 LEU A N 1
ATOM 4615 C CA . LEU A 1 593 ? 13.659 -5.005 -6.974 1.00 93.31 593 LEU A CA 1
ATOM 4616 C C . LEU A 1 593 ? 13.855 -4.849 -8.485 1.00 93.31 593 LEU A C 1
ATOM 4618 O O . LEU A 1 593 ? 13.606 -3.787 -9.062 1.00 93.31 593 LEU A O 1
ATOM 4622 N N . GLU A 1 594 ? 14.318 -5.918 -9.122 1.00 91.00 594 GLU A N 1
ATOM 4623 C CA . GLU A 1 594 ? 14.342 -6.034 -10.572 1.00 91.00 594 GLU A CA 1
ATOM 4624 C C . GLU A 1 594 ? 12.938 -5.961 -11.173 1.00 91.00 594 GLU A C 1
ATOM 4626 O O . GLU A 1 594 ? 11.948 -6.314 -10.532 1.00 91.00 594 GLU A O 1
ATOM 4631 N N . GLY A 1 595 ? 12.858 -5.513 -12.425 1.00 90.19 595 GLY A N 1
ATOM 4632 C CA . GLY A 1 595 ? 11.616 -5.529 -13.178 1.00 90.19 595 GLY A CA 1
ATOM 4633 C C . GLY A 1 595 ? 11.038 -6.932 -13.171 1.00 90.19 595 GLY A C 1
ATOM 4634 O O . GLY A 1 595 ? 11.698 -7.892 -13.566 1.00 90.19 595 GLY A O 1
ATOM 4635 N N . THR A 1 596 ? 9.794 -7.051 -12.717 1.00 91.19 596 THR A N 1
ATOM 4636 C CA . THR A 1 596 ? 9.088 -8.327 -12.653 1.00 91.19 596 THR A CA 1
ATOM 4637 C C . THR A 1 596 ? 7.603 -8.136 -12.938 1.00 91.19 596 THR A C 1
ATOM 4639 O O . THR A 1 596 ? 6.975 -7.212 -12.432 1.00 91.19 596 THR A O 1
ATOM 4642 N N . LEU A 1 597 ? 7.047 -9.024 -13.763 1.00 89.88 597 LEU A N 1
ATOM 4643 C CA . LEU A 1 597 ? 5.600 -9.242 -13.889 1.00 89.88 597 LEU A CA 1
ATOM 4644 C C . LEU A 1 597 ? 5.244 -10.658 -13.390 1.00 89.88 597 LEU A C 1
ATOM 4646 O O . LEU A 1 597 ? 4.376 -11.345 -13.945 1.00 89.88 597 LEU A O 1
ATOM 4650 N N . ASP A 1 598 ? 5.990 -11.132 -12.388 1.00 88.50 598 ASP A N 1
ATOM 4651 C CA . ASP A 1 598 ? 5.685 -12.330 -11.611 1.00 88.50 598 ASP A CA 1
ATOM 4652 C C . ASP A 1 598 ? 4.658 -11.975 -10.523 1.00 88.50 598 ASP A C 1
ATOM 4654 O O . ASP A 1 598 ? 4.954 -11.168 -9.636 1.00 88.50 598 ASP A O 1
ATOM 4658 N N . PRO A 1 599 ? 3.451 -12.560 -10.564 1.00 85.44 599 PRO A N 1
ATOM 4659 C CA . PRO A 1 599 ? 2.382 -12.167 -9.659 1.00 85.44 599 PRO A CA 1
ATOM 4660 C C . PRO A 1 599 ? 2.643 -12.572 -8.200 1.00 85.44 599 PRO A C 1
ATOM 4662 O O . PRO A 1 599 ? 2.136 -11.914 -7.297 1.00 85.44 599 PRO A O 1
ATOM 4665 N N . VAL A 1 600 ? 3.453 -13.605 -7.941 1.00 86.75 600 VAL A N 1
ATOM 4666 C CA . VAL A 1 600 ? 3.795 -14.041 -6.579 1.00 86.75 600 VAL A CA 1
ATOM 4667 C C . VAL A 1 600 ? 4.806 -13.075 -5.960 1.00 86.75 600 VAL A C 1
ATOM 4669 O O . VAL A 1 600 ? 4.632 -12.623 -4.827 1.00 86.75 600 VAL A O 1
ATOM 4672 N N . LEU A 1 601 ? 5.840 -12.691 -6.712 1.00 89.31 601 LEU A N 1
ATOM 4673 C CA . LEU A 1 601 ? 6.835 -11.732 -6.227 1.00 89.31 601 LEU A CA 1
ATOM 4674 C C . LEU A 1 601 ? 6.242 -10.331 -6.045 1.00 89.31 601 LEU A C 1
ATOM 4676 O O . LEU A 1 601 ? 6.497 -9.695 -5.020 1.00 89.31 601 LEU A O 1
ATOM 4680 N N . VAL A 1 602 ? 5.402 -9.883 -6.984 1.00 88.50 602 VAL A N 1
ATOM 4681 C CA . VAL A 1 602 ? 4.688 -8.600 -6.886 1.00 88.50 602 VAL A CA 1
ATOM 4682 C C . VAL A 1 602 ? 3.648 -8.600 -5.756 1.00 88.50 602 VAL A C 1
ATOM 4684 O O . VAL A 1 602 ? 3.342 -7.538 -5.226 1.00 88.50 602 VAL A O 1
ATOM 4687 N N . ALA A 1 603 ? 3.146 -9.755 -5.311 1.00 84.94 603 ALA A N 1
ATOM 4688 C CA . ALA A 1 603 ? 2.303 -9.841 -4.116 1.00 84.94 603 ALA A CA 1
ATOM 4689 C C . ALA A 1 603 ? 3.110 -9.718 -2.810 1.00 84.94 603 ALA A C 1
ATOM 4691 O O . ALA A 1 603 ? 2.709 -9.013 -1.881 1.00 84.94 603 ALA A O 1
ATOM 4692 N N . HIS A 1 604 ? 4.259 -10.392 -2.723 1.00 90.19 604 HIS A N 1
ATOM 4693 C CA . HIS A 1 604 ? 5.053 -10.434 -1.493 1.00 90.19 604 HIS A CA 1
ATOM 4694 C C . HIS A 1 604 ? 5.896 -9.176 -1.253 1.00 90.19 604 HIS A C 1
ATOM 4696 O O . HIS A 1 604 ? 6.074 -8.770 -0.102 1.00 90.19 604 HIS A O 1
ATOM 4702 N N . TRP A 1 605 ? 6.434 -8.558 -2.305 1.00 93.88 605 TRP A N 1
ATOM 4703 C CA . TRP A 1 605 ? 7.366 -7.439 -2.160 1.00 93.88 605 TRP A CA 1
ATOM 4704 C C . TRP A 1 605 ? 6.735 -6.165 -1.566 1.00 93.88 605 TRP A C 1
ATOM 4706 O O . TRP A 1 605 ? 7.311 -5.630 -0.614 1.00 93.88 605 TRP A O 1
ATOM 4716 N N . PRO A 1 606 ? 5.545 -5.700 -2.003 1.00 93.44 606 PRO A N 1
ATOM 4717 C CA . PRO A 1 606 ? 4.897 -4.540 -1.396 1.00 93.44 606 PRO A CA 1
ATOM 4718 C C . PRO A 1 606 ? 4.558 -4.750 0.077 1.00 93.44 606 PRO A C 1
ATOM 4720 O O . PRO A 1 606 ? 4.778 -3.853 0.884 1.00 93.44 606 PRO A O 1
ATOM 4723 N N . ARG A 1 607 ? 4.117 -5.955 0.456 1.00 92.00 607 ARG A N 1
ATOM 4724 C CA . ARG A 1 607 ? 3.861 -6.316 1.859 1.00 92.00 607 ARG A CA 1
ATOM 4725 C C . ARG A 1 607 ? 5.126 -6.243 2.708 1.00 92.00 607 ARG A C 1
ATOM 4727 O O . ARG A 1 607 ? 5.083 -5.711 3.812 1.00 92.00 607 ARG A O 1
ATOM 4734 N N . LEU A 1 608 ? 6.261 -6.708 2.179 1.00 95.38 608 LEU A N 1
ATOM 4735 C CA . LEU A 1 608 ? 7.550 -6.566 2.856 1.00 95.38 608 LEU A CA 1
ATOM 4736 C C . LEU A 1 608 ? 7.953 -5.099 3.027 1.00 95.38 608 LEU A C 1
ATOM 4738 O O . LEU A 1 608 ? 8.398 -4.715 4.106 1.00 95.38 608 LEU A O 1
ATOM 4742 N N . ALA A 1 609 ? 7.766 -4.273 1.997 1.00 97.12 609 ALA A N 1
ATOM 4743 C CA . ALA A 1 609 ? 8.026 -2.839 2.082 1.00 97.12 609 ALA A CA 1
ATOM 4744 C C . ALA A 1 609 ? 7.133 -2.158 3.137 1.00 97.12 609 ALA A C 1
ATOM 4746 O O . ALA A 1 609 ? 7.647 -1.433 3.990 1.00 97.12 609 ALA A O 1
ATOM 4747 N N . VAL A 1 610 ? 5.824 -2.443 3.135 1.00 95.94 610 VAL A N 1
ATOM 4748 C CA . VAL A 1 610 ? 4.866 -1.939 4.135 1.00 95.94 610 VAL A CA 1
ATOM 4749 C C . VAL A 1 610 ? 5.262 -2.384 5.541 1.00 95.94 610 VAL A C 1
ATOM 4751 O O . VAL A 1 610 ? 5.334 -1.542 6.429 1.00 95.94 610 VAL A O 1
ATOM 4754 N N . ALA A 1 611 ? 5.609 -3.659 5.734 1.00 96.31 611 ALA A N 1
ATOM 4755 C CA . ALA A 1 611 ? 6.023 -4.198 7.028 1.00 96.31 611 ALA A CA 1
ATOM 4756 C C . ALA A 1 611 ? 7.297 -3.535 7.576 1.00 96.31 611 ALA A C 1
ATOM 4758 O O . ALA A 1 611 ? 7.401 -3.284 8.775 1.00 96.31 611 ALA A O 1
ATOM 4759 N N . ILE A 1 612 ? 8.272 -3.215 6.717 1.00 97.75 612 ILE A N 1
ATOM 4760 C CA . ILE A 1 612 ? 9.476 -2.472 7.123 1.00 97.75 612 ILE A CA 1
ATOM 4761 C C . ILE A 1 612 ? 9.098 -1.069 7.616 1.00 97.75 612 ILE A C 1
ATOM 4763 O O . ILE A 1 612 ? 9.604 -0.628 8.650 1.00 97.75 612 ILE A O 1
ATOM 4767 N N . VAL A 1 613 ? 8.223 -0.368 6.887 1.00 97.38 613 VAL A N 1
ATOM 4768 C CA . VAL A 1 613 ? 7.784 0.986 7.257 1.00 97.38 613 VAL A CA 1
ATOM 4769 C C . VAL A 1 613 ? 6.965 0.962 8.541 1.00 97.38 613 VAL A C 1
ATOM 4771 O O . VAL A 1 613 ? 7.308 1.693 9.469 1.00 97.38 613 VAL A O 1
ATOM 4774 N N . SER A 1 614 ? 5.949 0.103 8.634 1.00 95.69 614 SER A N 1
ATOM 4775 C CA . SER A 1 614 ? 5.085 0.005 9.813 1.00 95.69 614 SER A CA 1
ATOM 4776 C C . SER A 1 614 ? 5.882 -0.331 11.067 1.00 95.69 614 SER A C 1
ATOM 4778 O O . SER A 1 614 ? 5.803 0.392 12.055 1.00 95.69 614 SER A O 1
ATOM 4780 N N . THR A 1 615 ? 6.765 -1.331 10.991 1.00 96.75 615 THR A N 1
ATOM 4781 C CA . THR A 1 615 ? 7.616 -1.744 12.117 1.00 96.75 615 THR A CA 1
ATOM 4782 C C . THR A 1 615 ? 8.454 -0.586 12.655 1.00 96.75 615 THR A C 1
ATOM 4784 O O . THR A 1 615 ? 8.600 -0.432 13.864 1.00 96.75 615 THR A O 1
ATOM 4787 N N . ALA A 1 616 ? 9.032 0.243 11.783 1.00 96.00 616 ALA A N 1
ATOM 4788 C CA . ALA A 1 616 ? 9.833 1.374 12.237 1.00 96.00 616 ALA A CA 1
ATOM 4789 C C . ALA A 1 616 ? 8.979 2.524 12.782 1.00 96.00 616 ALA A C 1
ATOM 4791 O O . ALA A 1 616 ? 9.346 3.148 13.779 1.00 96.00 616 ALA A O 1
ATOM 4792 N N . VAL A 1 617 ? 7.871 2.835 12.111 1.00 93.38 617 VAL A N 1
ATOM 4793 C CA . VAL A 1 617 ? 7.043 4.005 12.413 1.00 93.38 617 VAL A CA 1
ATOM 4794 C C . VAL A 1 617 ? 6.231 3.781 13.690 1.00 93.38 617 VAL A C 1
ATOM 4796 O O . VAL A 1 617 ? 6.257 4.657 14.553 1.00 93.38 617 VAL A O 1
ATOM 4799 N N . GLU A 1 618 ? 5.606 2.613 13.856 1.00 91.50 618 GLU A N 1
ATOM 4800 C CA . GLU A 1 618 ? 4.723 2.298 14.992 1.00 91.50 618 GLU A CA 1
ATOM 4801 C C . GLU A 1 618 ? 5.478 1.943 16.276 1.00 91.50 618 GLU A C 1
ATOM 4803 O O . GLU A 1 618 ? 4.964 2.187 17.360 1.00 91.50 618 GLU A O 1
ATOM 4808 N N . ALA A 1 619 ? 6.694 1.391 16.182 1.00 91.56 619 ALA A N 1
ATOM 4809 C CA . ALA A 1 619 ? 7.402 0.913 17.367 1.00 91.56 619 ALA A CA 1
ATOM 4810 C C . ALA A 1 619 ? 7.735 2.050 18.347 1.00 91.56 619 ALA A C 1
ATOM 4812 O O . ALA A 1 619 ? 8.452 3.000 18.006 1.00 91.56 619 ALA A O 1
ATOM 4813 N N . GLU A 1 620 ? 7.291 1.899 19.591 1.00 90.75 620 GLU A N 1
ATOM 4814 C CA . GLU A 1 620 ? 7.683 2.763 20.706 1.00 90.75 620 GLU A CA 1
ATOM 4815 C C . GLU A 1 620 ? 9.198 2.664 20.974 1.00 90.75 620 GLU A C 1
ATOM 4817 O O . GLU A 1 620 ? 9.809 1.640 20.646 1.00 90.75 620 GLU A O 1
ATOM 4822 N N . PRO A 1 621 ? 9.841 3.662 21.614 1.00 89.00 621 PRO A N 1
ATOM 4823 C CA . PRO A 1 621 ? 11.302 3.711 21.752 1.00 89.00 621 PRO A CA 1
ATOM 4824 C C . PRO A 1 621 ? 11.929 2.412 22.283 1.00 89.00 621 PRO A C 1
ATOM 4826 O O . PRO A 1 621 ? 12.849 1.852 21.686 1.00 89.00 621 PRO A O 1
ATOM 4829 N N . THR A 1 622 ? 11.355 1.851 23.354 1.00 89.25 622 THR A N 1
ATOM 4830 C CA . THR A 1 622 ? 11.840 0.601 23.968 1.00 89.25 622 THR A CA 1
ATOM 4831 C C . THR A 1 622 ? 11.631 -0.621 23.069 1.00 89.25 622 THR A C 1
ATOM 4833 O O . THR A 1 622 ? 12.422 -1.568 23.100 1.00 89.25 622 THR A O 1
ATOM 4836 N N . GLU A 1 623 ? 10.560 -0.644 22.280 1.00 94.31 623 GLU A N 1
ATOM 4837 C CA . GLU A 1 623 ? 10.304 -1.717 21.322 1.00 94.31 623 GLU A CA 1
ATOM 4838 C C . GLU A 1 623 ? 11.267 -1.630 20.140 1.00 94.31 623 GLU A C 1
ATOM 4840 O O . GLU A 1 623 ? 11.912 -2.624 19.796 1.00 94.31 623 GLU A O 1
ATOM 4845 N N . PHE A 1 624 ? 11.455 -0.429 19.593 1.00 97.00 624 PHE A N 1
ATOM 4846 C CA . PHE A 1 624 ? 12.413 -0.178 18.526 1.00 97.00 624 PHE A CA 1
ATOM 4847 C C . PHE A 1 624 ? 13.844 -0.537 18.959 1.00 97.00 624 PHE A C 1
ATOM 4849 O O . PHE A 1 624 ? 14.564 -1.223 18.231 1.00 97.00 624 PHE A O 1
ATOM 4856 N N . PHE A 1 625 ? 14.226 -0.219 20.199 1.00 95.75 625 PHE A N 1
ATOM 4857 C CA . PHE A 1 625 ? 15.496 -0.654 20.785 1.00 95.75 625 PHE A CA 1
ATOM 4858 C C . PHE A 1 625 ? 15.649 -2.181 20.783 1.00 95.75 625 PHE A C 1
ATOM 4860 O O . PHE A 1 625 ? 16.698 -2.712 20.398 1.00 95.75 625 PHE A O 1
ATOM 4867 N N . LYS A 1 626 ? 14.605 -2.925 21.178 1.00 95.38 626 LYS A N 1
ATOM 4868 C CA . LYS A 1 626 ? 14.610 -4.401 21.155 1.00 95.38 626 LYS A CA 1
ATOM 4869 C C . LYS A 1 626 ? 14.720 -4.938 19.729 1.00 95.38 626 LYS A C 1
ATOM 4871 O O . LYS A 1 626 ? 15.482 -5.881 19.498 1.00 95.38 626 LYS A O 1
ATOM 4876 N N . ILE A 1 627 ? 13.999 -4.339 18.781 1.00 97.62 627 ILE A N 1
ATOM 4877 C CA . ILE A 1 627 ? 14.062 -4.654 17.348 1.00 97.62 627 ILE A CA 1
ATOM 4878 C C . ILE A 1 627 ? 15.502 -4.509 16.840 1.00 97.62 627 ILE A C 1
ATOM 4880 O O . ILE A 1 627 ? 16.084 -5.472 16.330 1.00 97.62 627 ILE A O 1
ATOM 4884 N N . MET A 1 628 ? 16.119 -3.349 17.064 1.00 98.19 628 MET A N 1
ATOM 4885 C CA . MET A 1 628 ? 17.480 -3.056 16.615 1.00 98.19 628 MET A CA 1
ATOM 4886 C C . MET A 1 628 ? 18.511 -3.956 17.302 1.00 98.19 628 MET A C 1
ATOM 4888 O O . MET A 1 628 ? 19.392 -4.499 16.635 1.00 98.19 628 MET A O 1
ATOM 4892 N N . THR A 1 629 ? 18.348 -4.228 18.600 1.00 97.19 629 THR A N 1
ATOM 4893 C CA . THR A 1 629 ? 19.185 -5.183 19.350 1.00 97.19 629 THR A CA 1
ATOM 4894 C C . THR A 1 629 ? 19.130 -6.580 18.741 1.00 97.19 629 THR A C 1
ATOM 4896 O O . THR A 1 629 ? 20.163 -7.231 18.553 1.00 97.19 629 THR A O 1
ATOM 4899 N N . ARG A 1 630 ? 17.929 -7.059 18.389 1.00 96.75 630 ARG A N 1
ATOM 4900 C CA . ARG A 1 630 ? 17.772 -8.350 17.715 1.00 96.75 630 ARG A CA 1
ATOM 4901 C C . ARG A 1 630 ? 18.474 -8.324 16.365 1.00 96.75 630 ARG A C 1
ATOM 4903 O O . ARG A 1 630 ? 19.262 -9.229 16.104 1.00 96.75 630 ARG A O 1
ATOM 4910 N N . LEU A 1 631 ? 18.236 -7.330 15.516 1.00 96.06 631 LEU A N 1
ATOM 4911 C CA . LEU A 1 631 ? 18.805 -7.296 14.164 1.00 96.06 631 LEU A CA 1
ATOM 4912 C C . LEU A 1 631 ? 20.338 -7.196 14.162 1.00 96.06 631 LEU A C 1
ATOM 4914 O O . LEU A 1 631 ? 20.987 -7.928 13.416 1.00 96.06 631 LEU A O 1
ATOM 4918 N N . LEU A 1 632 ? 20.914 -6.379 15.046 1.00 95.38 632 LEU A N 1
ATOM 4919 C CA . LEU A 1 632 ? 22.359 -6.138 15.135 1.00 95.38 632 LEU A CA 1
ATOM 4920 C C . LEU A 1 632 ? 23.144 -7.300 15.760 1.00 95.38 632 LEU A C 1
ATOM 4922 O O . LEU A 1 632 ? 24.360 -7.387 15.587 1.00 95.38 632 LEU A O 1
ATOM 4926 N N . LYS A 1 633 ? 22.471 -8.232 16.449 1.00 93.50 633 LYS A N 1
ATOM 4927 C CA . LYS A 1 633 ? 23.118 -9.428 17.001 1.00 93.50 633 LYS A CA 1
ATOM 4928 C C . LYS A 1 633 ? 23.808 -10.242 15.900 1.00 93.50 633 LYS A C 1
ATOM 4930 O O . LYS A 1 633 ? 23.193 -10.617 14.897 1.00 93.50 633 LYS A O 1
ATOM 4935 N N . VAL A 1 634 ? 25.078 -10.581 16.123 1.00 85.94 634 VAL A N 1
ATOM 4936 C CA . VAL A 1 634 ? 25.864 -11.417 15.206 1.00 85.94 634 VAL A CA 1
ATOM 4937 C C . VAL A 1 634 ? 25.194 -12.783 15.034 1.00 85.94 634 VAL A C 1
ATOM 4939 O O . VAL A 1 634 ? 24.818 -13.442 16.005 1.00 85.94 634 VAL A O 1
ATOM 4942 N N . ARG A 1 635 ? 25.055 -13.213 13.778 1.00 91.00 635 ARG A N 1
ATOM 4943 C CA . ARG A 1 635 ? 24.467 -14.503 13.382 1.00 91.00 635 ARG A CA 1
ATOM 4944 C C . ARG A 1 635 ? 25.392 -15.262 12.452 1.00 91.00 635 ARG A C 1
ATOM 4946 O O . ARG A 1 635 ? 26.116 -14.634 11.669 1.00 91.00 635 ARG A O 1
ATOM 4953 N N . ARG A 1 636 ? 25.311 -16.595 12.520 1.00 84.62 636 ARG A N 1
ATOM 4954 C CA . ARG A 1 636 ? 26.252 -17.520 11.871 1.00 84.62 636 ARG A CA 1
ATOM 4955 C C . ARG A 1 636 ? 26.165 -17.472 10.351 1.00 84.62 636 ARG A C 1
ATOM 4957 O O . ARG A 1 636 ? 27.186 -17.564 9.684 1.00 84.62 636 ARG A O 1
ATOM 4964 N N . ASN A 1 637 ? 24.960 -17.327 9.802 1.00 88.25 637 ASN A N 1
ATOM 4965 C CA . ASN A 1 637 ? 24.727 -17.373 8.359 1.00 88.25 637 ASN A CA 1
ATOM 4966 C C . ASN A 1 637 ? 23.626 -16.391 7.913 1.00 88.25 637 ASN A C 1
ATOM 4968 O O . ASN A 1 637 ? 22.887 -15.835 8.727 1.00 88.25 637 ASN A O 1
ATOM 4972 N N . SER A 1 638 ? 23.528 -16.169 6.599 1.00 88.12 638 SER A N 1
ATOM 4973 C CA . SER A 1 638 ? 22.540 -15.272 5.982 1.00 88.12 638 SER A CA 1
ATOM 4974 C C . SER A 1 638 ? 21.097 -15.743 6.175 1.00 88.12 638 SER A C 1
ATOM 4976 O O . SER A 1 638 ? 20.211 -14.908 6.330 1.00 88.12 638 SER A O 1
ATOM 4978 N N . ARG A 1 639 ? 20.849 -17.059 6.242 1.00 92.31 639 ARG A N 1
ATOM 4979 C CA . ARG A 1 639 ? 19.506 -17.624 6.456 1.00 92.31 639 ARG A CA 1
ATOM 4980 C C . ARG A 1 639 ? 18.944 -17.278 7.832 1.00 92.31 639 ARG A C 1
ATOM 4982 O O . ARG A 1 639 ? 17.782 -16.900 7.922 1.00 92.31 639 ARG A O 1
ATOM 4989 N N . GLU A 1 640 ? 19.755 -17.358 8.884 1.00 94.38 640 GLU A N 1
ATOM 4990 C CA . GLU A 1 640 ? 19.370 -16.935 10.238 1.00 94.38 640 GLU A CA 1
ATOM 4991 C C . GLU A 1 640 ? 19.110 -15.425 10.310 1.00 94.38 640 GLU A C 1
ATOM 4993 O O . GLU A 1 640 ? 18.206 -14.990 11.023 1.00 94.38 640 GLU A O 1
ATOM 4998 N N . ARG A 1 641 ? 19.892 -14.618 9.574 1.00 94.69 641 ARG A N 1
ATOM 4999 C CA . ARG A 1 641 ? 19.683 -13.162 9.484 1.00 94.69 641 ARG A CA 1
ATOM 5000 C C . ARG A 1 641 ? 18.359 -12.840 8.806 1.00 94.69 641 ARG A C 1
ATOM 5002 O O . ARG A 1 641 ? 17.578 -12.090 9.378 1.00 94.69 641 ARG A O 1
ATOM 5009 N N . LEU A 1 642 ? 18.089 -13.457 7.656 1.00 96.31 642 LEU A N 1
ATOM 5010 C CA . LEU A 1 642 ? 16.827 -13.310 6.934 1.00 96.31 642 LEU A CA 1
ATOM 5011 C C . LEU A 1 642 ? 15.637 -13.756 7.789 1.00 96.31 642 LEU A C 1
ATOM 5013 O O . LEU A 1 642 ? 14.668 -13.016 7.909 1.00 96.31 642 LEU A O 1
ATOM 5017 N N . LYS A 1 643 ? 15.729 -14.927 8.432 1.00 96.31 643 LYS A N 1
ATOM 5018 C CA . LYS A 1 643 ? 14.663 -15.432 9.305 1.00 96.31 643 LYS A CA 1
ATOM 5019 C C . LYS A 1 643 ? 14.354 -14.450 10.431 1.00 96.31 643 LYS A C 1
ATOM 5021 O O . LYS A 1 643 ? 13.201 -14.085 10.620 1.00 96.31 643 LYS A O 1
ATOM 5026 N N . CYS A 1 644 ? 15.382 -13.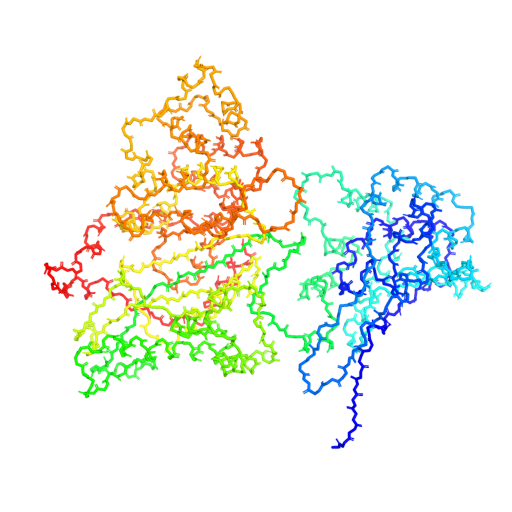982 11.142 1.00 97.06 644 CYS A N 1
ATOM 5027 C CA . CYS A 1 644 ? 15.168 -13.021 12.217 1.00 97.06 644 CYS A CA 1
ATOM 5028 C C . CYS A 1 644 ? 14.628 -11.686 11.700 1.00 97.06 644 CYS A C 1
ATOM 5030 O O . CYS A 1 644 ? 13.811 -11.078 12.381 1.00 97.06 644 CYS A O 1
ATOM 5032 N N . PHE A 1 645 ? 15.093 -11.212 10.543 1.00 97.81 645 PHE A N 1
ATOM 5033 C CA . PHE A 1 645 ? 14.572 -9.992 9.937 1.00 97.81 645 PHE A CA 1
ATOM 5034 C C . PHE A 1 645 ? 13.067 -10.107 9.689 1.00 97.81 645 PHE A C 1
ATOM 5036 O O . PHE A 1 645 ? 12.319 -9.273 10.186 1.00 97.81 645 PHE A O 1
ATOM 5043 N N . LEU A 1 646 ? 12.627 -11.181 9.030 1.00 97.50 646 LEU A N 1
ATOM 5044 C CA . LEU A 1 646 ? 11.211 -11.423 8.766 1.00 97.50 646 LEU A CA 1
ATOM 5045 C C . LEU A 1 646 ? 10.398 -11.566 10.058 1.00 97.50 646 LEU A C 1
ATOM 5047 O O . LEU A 1 646 ? 9.329 -10.985 10.162 1.00 97.50 646 LEU A O 1
ATOM 5051 N N . GLU A 1 647 ? 10.903 -12.275 11.071 1.00 96.25 647 GLU A N 1
ATOM 5052 C CA . GLU A 1 647 ? 10.247 -12.364 12.388 1.00 96.25 647 GLU A CA 1
ATOM 5053 C C . GLU A 1 647 ? 10.110 -11.003 13.082 1.00 96.25 647 GLU A C 1
ATOM 5055 O O . GLU A 1 647 ? 9.129 -10.763 13.777 1.00 96.25 647 GLU A O 1
ATOM 5060 N N . VAL A 1 648 ? 11.111 -10.132 12.940 1.00 95.88 648 VAL A N 1
ATOM 5061 C CA . VAL A 1 648 ? 11.131 -8.801 13.557 1.00 95.88 648 VAL A CA 1
ATOM 5062 C C . VAL A 1 648 ? 10.121 -7.866 12.900 1.00 95.88 648 VAL A C 1
ATOM 5064 O O . VAL A 1 648 ? 9.484 -7.108 13.618 1.00 95.88 648 VAL A O 1
ATOM 5067 N N . VAL A 1 649 ? 9.943 -7.949 11.579 1.00 95.62 649 VAL A N 1
ATOM 5068 C CA . VAL A 1 649 ? 8.940 -7.149 10.853 1.00 95.62 649 VAL A CA 1
ATOM 5069 C C . VAL A 1 649 ? 7.559 -7.819 10.789 1.00 95.62 649 VAL A C 1
ATOM 5071 O O . VAL A 1 649 ? 6.736 -7.467 9.955 1.00 95.62 649 VAL A O 1
ATOM 5074 N N . GLY A 1 650 ? 7.302 -8.841 11.616 1.00 94.06 650 GLY A N 1
ATOM 5075 C CA . GLY A 1 650 ? 6.000 -9.524 11.674 1.00 94.06 650 GLY A CA 1
ATOM 5076 C C . GLY A 1 650 ? 5.691 -10.469 10.501 1.00 94.06 650 GLY A C 1
ATOM 5077 O O . GLY A 1 650 ? 4.605 -11.035 10.429 1.00 94.06 650 GLY A O 1
ATOM 5078 N N . MET A 1 651 ? 6.649 -10.718 9.608 1.00 93.88 651 MET A N 1
ATOM 5079 C CA . MET A 1 651 ? 6.496 -11.540 8.400 1.00 93.88 651 MET A CA 1
ATOM 5080 C C . MET A 1 651 ? 7.166 -12.917 8.491 1.00 93.88 651 MET A C 1
ATOM 5082 O O . MET A 1 651 ? 7.486 -13.531 7.471 1.00 93.88 651 MET A O 1
ATOM 5086 N N . GLY A 1 652 ? 7.401 -13.438 9.699 1.00 93.50 652 GLY A N 1
ATOM 5087 C CA . GLY A 1 652 ? 8.096 -14.718 9.904 1.00 93.50 652 GLY A CA 1
ATOM 5088 C C . GLY A 1 652 ? 7.453 -15.906 9.170 1.00 93.50 652 GLY A C 1
ATOM 5089 O O . GLY A 1 652 ? 8.166 -16.800 8.710 1.00 93.50 652 GLY A O 1
ATOM 5090 N N . HIS A 1 653 ? 6.128 -15.882 8.990 1.00 90.00 653 HIS A N 1
ATOM 5091 C CA . HIS A 1 653 ? 5.367 -16.888 8.242 1.00 90.00 653 HIS A CA 1
ATOM 5092 C C . HIS A 1 653 ? 5.771 -16.966 6.756 1.00 90.00 653 HIS A C 1
ATOM 5094 O O . HIS A 1 653 ? 5.736 -18.047 6.176 1.00 90.00 653 HIS A O 1
ATOM 5100 N N . THR A 1 654 ? 6.266 -15.869 6.164 1.00 91.56 654 THR A N 1
ATOM 5101 C CA . THR A 1 654 ? 6.728 -15.824 4.761 1.00 91.56 654 THR A CA 1
ATOM 5102 C C . THR A 1 654 ? 8.149 -16.360 4.554 1.00 91.56 654 THR A C 1
ATOM 5104 O O . THR A 1 654 ? 8.623 -16.459 3.421 1.00 91.56 654 THR A O 1
ATOM 5107 N N . TYR A 1 655 ? 8.865 -16.740 5.618 1.00 94.44 655 TYR A N 1
ATOM 5108 C CA . TYR A 1 655 ? 10.233 -17.259 5.509 1.00 94.44 655 TYR A CA 1
ATOM 5109 C C . TYR A 1 655 ? 10.411 -18.416 4.501 1.00 94.44 655 TYR A C 1
ATOM 5111 O O . TYR A 1 655 ? 11.419 -18.408 3.787 1.00 94.44 655 TYR A O 1
ATOM 5119 N N . PRO A 1 656 ? 9.485 -19.395 4.384 1.00 91.94 656 PRO A N 1
ATOM 5120 C CA . PRO A 1 656 ? 9.594 -20.463 3.391 1.00 91.94 656 PRO A CA 1
ATOM 5121 C C . PRO A 1 656 ? 9.691 -19.965 1.947 1.00 91.94 656 PRO A C 1
ATOM 5123 O O . PRO A 1 656 ? 10.360 -20.620 1.154 1.00 91.94 656 PRO A O 1
ATOM 5126 N N . TYR A 1 657 ? 9.076 -18.822 1.632 1.00 90.81 657 TYR A N 1
ATOM 5127 C CA . TYR A 1 657 ? 9.156 -18.182 0.322 1.00 90.81 657 TYR A CA 1
ATOM 5128 C C . TYR A 1 657 ? 10.511 -17.480 0.128 1.00 90.81 657 TYR A C 1
ATOM 5130 O O . TYR A 1 657 ? 11.260 -17.790 -0.797 1.00 90.81 657 TYR A O 1
ATOM 5138 N N . TRP A 1 658 ? 10.888 -16.587 1.050 1.00 93.88 658 TRP A N 1
ATOM 5139 C CA . TRP A 1 658 ? 12.076 -15.737 0.887 1.00 93.88 658 TRP A CA 1
ATOM 5140 C C . TRP A 1 658 ? 13.414 -16.482 0.970 1.00 93.88 658 TRP A C 1
ATOM 5142 O O . TRP A 1 658 ? 14.408 -16.017 0.415 1.00 93.88 658 TRP A O 1
ATOM 5152 N N . LYS A 1 659 ? 13.484 -17.620 1.673 1.00 93.62 659 LYS A N 1
ATOM 5153 C CA . LYS A 1 659 ? 14.754 -18.322 1.956 1.00 93.62 659 LYS A CA 1
ATOM 5154 C C . LYS A 1 659 ? 15.486 -18.854 0.717 1.00 93.62 659 LYS A C 1
ATOM 5156 O O . LYS A 1 659 ? 16.689 -19.105 0.807 1.00 93.62 659 LYS A O 1
ATOM 5161 N N . GLU A 1 660 ? 14.779 -19.043 -0.396 1.00 89.50 660 GLU A N 1
ATOM 5162 C CA . GLU A 1 660 ? 15.336 -19.610 -1.631 1.00 89.50 660 GLU A CA 1
ATOM 5163 C C . GLU A 1 660 ? 15.997 -18.541 -2.521 1.00 89.50 660 GLU A C 1
ATOM 5165 O O . GLU A 1 660 ? 16.964 -18.833 -3.230 1.00 89.50 660 GLU A O 1
ATOM 5170 N N . LEU A 1 661 ? 15.542 -17.282 -2.445 1.00 90.69 661 LEU A N 1
ATOM 5171 C CA . LEU A 1 661 ? 16.040 -16.195 -3.300 1.00 90.69 661 LEU A CA 1
ATOM 5172 C C . LEU A 1 661 ? 17.538 -15.900 -3.117 1.00 90.69 661 LEU A C 1
ATOM 5174 O O . LEU A 1 661 ? 18.227 -15.795 -4.133 1.00 90.69 661 LEU A O 1
ATOM 5178 N N . PRO A 1 662 ? 18.104 -15.845 -1.891 1.00 91.44 662 PRO A N 1
ATOM 5179 C CA . PRO A 1 662 ? 19.534 -15.600 -1.722 1.00 91.44 662 PRO A CA 1
ATOM 5180 C C . PRO A 1 662 ? 20.431 -16.619 -2.427 1.00 91.44 662 PRO A C 1
ATOM 5182 O O . PRO A 1 662 ? 21.459 -16.240 -2.982 1.00 91.44 662 PRO A O 1
ATOM 5185 N N . GLU A 1 663 ? 20.076 -17.908 -2.418 1.00 87.00 663 GLU A N 1
ATOM 5186 C CA . GLU A 1 663 ? 20.886 -18.932 -3.094 1.00 87.00 663 GLU A CA 1
ATOM 5187 C C . GLU A 1 663 ? 20.751 -18.835 -4.616 1.00 87.00 663 GLU A C 1
ATOM 5189 O O . GLU A 1 663 ? 21.759 -18.911 -5.322 1.00 87.00 663 GLU A O 1
ATOM 5194 N N . LYS A 1 664 ? 19.538 -18.564 -5.118 1.00 88.19 664 LYS A N 1
ATOM 5195 C CA . LYS A 1 664 ? 19.309 -18.277 -6.539 1.00 88.19 664 LYS A CA 1
ATOM 5196 C C . LYS A 1 664 ? 20.166 -17.091 -6.992 1.00 88.19 664 LYS A C 1
ATOM 5198 O O . LYS A 1 664 ? 20.940 -17.223 -7.937 1.00 88.19 664 LYS A O 1
ATOM 5203 N N . ASN A 1 665 ? 20.116 -15.977 -6.267 1.00 90.88 665 ASN A N 1
ATOM 5204 C CA . ASN A 1 665 ? 20.818 -14.742 -6.617 1.00 90.88 665 ASN A CA 1
ATOM 5205 C C . ASN A 1 665 ? 22.345 -14.856 -6.495 1.00 90.88 665 ASN A C 1
ATOM 5207 O O . ASN A 1 665 ? 23.062 -14.269 -7.302 1.00 90.88 665 ASN A O 1
ATOM 5211 N N . LYS A 1 666 ? 22.878 -15.659 -5.564 1.00 87.38 666 LYS A N 1
ATOM 5212 C CA . LYS A 1 666 ? 24.330 -15.915 -5.482 1.00 87.38 666 LYS A CA 1
ATOM 5213 C C . LYS A 1 666 ? 24.904 -16.489 -6.775 1.00 87.38 666 LYS A C 1
ATOM 5215 O O . LYS A 1 666 ? 25.990 -16.083 -7.178 1.00 87.38 666 LYS A O 1
ATOM 5220 N N . SER A 1 667 ? 24.183 -17.404 -7.428 1.00 86.56 667 SER A N 1
ATOM 5221 C CA . SER A 1 667 ? 24.630 -17.992 -8.700 1.00 86.56 667 SER A CA 1
ATOM 5222 C C . SER A 1 667 ? 24.712 -16.959 -9.833 1.00 86.56 667 SER A C 1
ATOM 5224 O O . SER A 1 667 ? 25.542 -17.082 -10.729 1.00 86.56 667 SER A O 1
ATOM 5226 N N . LEU A 1 668 ? 23.907 -15.895 -9.747 1.00 86.94 668 LEU A N 1
ATOM 5227 C CA . LEU A 1 668 ? 23.814 -14.828 -10.744 1.00 86.94 668 LEU A CA 1
ATOM 5228 C C . LEU A 1 668 ? 24.873 -13.735 -10.553 1.00 86.94 668 LEU A C 1
ATOM 5230 O O . LEU A 1 668 ? 25.173 -12.994 -11.487 1.00 86.94 668 LEU A O 1
ATOM 5234 N N . ALA A 1 669 ? 25.480 -13.639 -9.365 1.00 84.25 669 ALA A N 1
ATOM 5235 C CA . ALA A 1 669 ? 26.451 -12.594 -9.038 1.00 84.25 669 ALA A CA 1
ATOM 5236 C C . ALA A 1 669 ? 27.677 -12.594 -9.974 1.00 84.25 669 ALA A C 1
ATOM 5238 O O . ALA A 1 669 ? 28.235 -11.539 -10.264 1.00 84.25 669 ALA A O 1
ATOM 5239 N N . GLN A 1 670 ? 28.066 -13.762 -10.496 1.00 84.75 670 GLN A N 1
ATOM 5240 C CA . GLN A 1 670 ? 29.183 -13.904 -11.440 1.00 84.75 670 GLN A CA 1
ATOM 5241 C C . GLN A 1 670 ? 28.871 -13.341 -12.839 1.00 84.75 670 GLN A C 1
ATOM 5243 O O . GLN A 1 670 ? 29.789 -13.096 -13.618 1.00 84.75 670 GLN A O 1
ATOM 5248 N N . LEU A 1 671 ? 27.591 -13.119 -13.158 1.00 84.12 671 LEU A N 1
ATOM 5249 C CA . LEU A 1 671 ? 27.119 -12.651 -14.465 1.00 84.12 671 LEU A CA 1
ATOM 5250 C C . LEU A 1 671 ? 26.783 -11.153 -14.486 1.00 84.12 671 LEU A C 1
ATOM 5252 O O . LEU A 1 671 ? 26.465 -10.616 -15.545 1.00 84.12 671 LEU A O 1
ATOM 5256 N N . VAL A 1 672 ? 26.892 -10.456 -13.348 1.00 86.62 672 VAL A N 1
ATOM 5257 C CA . VAL A 1 672 ? 26.492 -9.043 -13.200 1.00 86.62 672 VAL A CA 1
ATOM 5258 C C . VAL A 1 672 ? 27.131 -8.143 -14.245 1.00 86.62 672 VAL A C 1
ATOM 5260 O O . VAL A 1 672 ? 26.435 -7.336 -14.852 1.00 86.62 672 VAL A O 1
ATOM 5263 N N . GLU A 1 673 ? 28.433 -8.294 -14.492 1.00 86.19 673 GLU A N 1
ATOM 5264 C CA . GLU A 1 673 ? 29.131 -7.450 -15.463 1.00 86.19 673 GLU A CA 1
ATOM 5265 C C . GLU A 1 673 ? 28.611 -7.674 -16.888 1.00 86.19 673 GLU A C 1
ATOM 5267 O O . GLU A 1 673 ? 28.534 -6.723 -17.650 1.00 86.19 673 GLU A O 1
ATOM 5272 N N . GLN A 1 674 ? 28.185 -8.889 -17.244 1.00 84.56 674 GLN A N 1
ATOM 5273 C CA . GLN A 1 674 ? 27.626 -9.183 -18.571 1.00 84.56 674 GLN A CA 1
ATOM 5274 C C . GLN A 1 674 ? 26.214 -8.606 -18.739 1.00 84.56 674 GLN A C 1
ATOM 5276 O O . GLN A 1 674 ? 25.820 -8.209 -19.836 1.00 84.56 674 GLN A O 1
ATOM 5281 N N . TRP A 1 675 ? 25.457 -8.550 -17.646 1.00 84.00 675 TRP A N 1
ATOM 5282 C CA . TRP A 1 675 ? 24.068 -8.091 -17.605 1.00 84.00 675 TRP A CA 1
ATOM 5283 C C . TRP A 1 675 ? 23.927 -6.610 -17.259 1.00 84.00 675 TRP A C 1
ATOM 5285 O O . TRP A 1 675 ? 22.816 -6.087 -17.208 1.00 84.00 675 TRP A O 1
ATOM 5295 N N . HIS A 1 676 ? 25.042 -5.915 -17.026 1.00 86.62 676 HIS A N 1
ATOM 5296 C CA . HIS A 1 676 ? 25.012 -4.530 -16.595 1.00 86.62 676 HIS A CA 1
ATOM 5297 C C . HIS A 1 676 ? 24.425 -3.621 -17.691 1.00 86.62 676 HIS A C 1
ATOM 5299 O O . HIS A 1 676 ? 24.973 -3.583 -18.798 1.00 86.62 676 HIS A O 1
ATOM 5305 N N . PRO A 1 677 ? 23.397 -2.801 -17.392 1.00 85.00 677 PRO A N 1
ATOM 5306 C CA . PRO A 1 677 ? 22.746 -1.950 -18.390 1.00 85.00 677 PRO A CA 1
ATOM 5307 C C . PRO A 1 677 ? 23.664 -0.956 -19.104 1.00 85.00 677 PRO A C 1
ATOM 5309 O O . PRO A 1 677 ? 23.380 -0.560 -20.225 1.00 85.00 677 PRO A O 1
ATOM 5312 N N . LYS A 1 678 ? 24.787 -0.566 -18.488 1.00 84.94 678 LYS A N 1
ATOM 5313 C CA . LYS A 1 678 ? 25.824 0.275 -19.127 1.00 84.94 678 LYS A CA 1
ATOM 5314 C C . LYS A 1 678 ? 26.306 -0.272 -20.481 1.00 84.94 678 LYS A C 1
ATOM 5316 O O . LYS A 1 678 ? 26.674 0.515 -21.340 1.00 84.94 678 LYS A O 1
ATOM 5321 N N . HIS A 1 679 ? 26.281 -1.594 -20.675 1.00 86.38 679 HIS A N 1
ATOM 5322 C CA . HIS A 1 679 ? 26.751 -2.249 -21.902 1.00 86.38 679 HIS A CA 1
ATOM 5323 C C . HIS A 1 679 ? 25.725 -2.254 -23.032 1.00 86.38 679 HIS A C 1
ATOM 5325 O O . HIS A 1 679 ? 26.034 -2.734 -24.121 1.00 86.38 679 HIS A O 1
ATOM 5331 N N . ARG A 1 680 ? 24.522 -1.711 -22.801 1.00 84.44 680 ARG A N 1
ATOM 5332 C CA . ARG A 1 680 ? 23.491 -1.549 -23.836 1.00 84.44 680 ARG A CA 1
ATOM 5333 C C . ARG A 1 680 ? 23.880 -0.537 -24.919 1.00 84.44 680 ARG A C 1
ATOM 5335 O O . ARG A 1 680 ? 23.200 -0.470 -25.935 1.00 84.44 680 ARG A O 1
ATOM 5342 N N . TRP A 1 681 ? 24.953 0.223 -24.707 1.00 82.69 681 TRP A N 1
ATOM 5343 C CA . TRP A 1 681 ? 25.498 1.205 -25.641 1.00 82.69 681 TRP A CA 1
ATOM 5344 C C . TRP A 1 681 ? 26.974 0.905 -25.940 1.00 82.69 681 TRP A C 1
ATOM 5346 O O . TRP A 1 681 ? 27.719 0.485 -25.052 1.00 82.69 681 TRP A O 1
ATOM 5356 N N . VAL A 1 682 ? 27.402 1.143 -27.181 1.00 84.38 682 VAL A N 1
ATOM 5357 C CA . VAL A 1 682 ? 28.811 1.208 -27.600 1.00 84.38 682 VAL A CA 1
ATOM 5358 C C . VAL A 1 682 ? 29.051 2.606 -28.166 1.00 84.38 682 VAL A C 1
ATOM 5360 O O . VAL A 1 682 ? 28.695 2.894 -29.305 1.00 84.38 682 VAL A O 1
ATOM 5363 N N . GLY A 1 683 ? 29.621 3.496 -27.350 1.00 86.25 683 GLY A N 1
ATOM 5364 C CA . GLY A 1 683 ? 29.580 4.931 -27.645 1.00 86.25 683 GLY A CA 1
ATOM 5365 C C . GLY A 1 683 ? 28.139 5.437 -27.566 1.00 86.25 683 GLY A C 1
ATOM 5366 O O . GLY A 1 683 ? 27.461 5.166 -26.577 1.00 86.25 683 GLY A O 1
ATOM 5367 N N . ASP A 1 684 ? 27.676 6.109 -28.620 1.00 81.19 684 ASP A N 1
ATOM 5368 C CA . ASP A 1 684 ? 26.302 6.621 -28.733 1.00 81.19 684 ASP A CA 1
ATOM 5369 C C . ASP A 1 684 ? 25.343 5.641 -29.445 1.00 81.19 684 ASP A C 1
ATOM 5371 O O . ASP A 1 684 ? 24.154 5.922 -29.582 1.00 81.19 684 ASP A O 1
ATOM 5375 N N . GLU A 1 685 ? 25.839 4.476 -29.882 1.00 82.31 685 GLU A N 1
ATOM 5376 C CA . GLU A 1 685 ? 25.071 3.498 -30.664 1.00 82.31 685 GLU A CA 1
ATOM 5377 C C . GLU A 1 685 ? 24.569 2.316 -29.811 1.00 82.31 685 GLU A C 1
ATOM 5379 O O . GLU A 1 685 ? 25.292 1.843 -28.924 1.00 82.31 685 GLU A O 1
ATOM 5384 N N . PRO A 1 686 ? 23.351 1.788 -30.053 1.00 83.38 686 PRO A N 1
ATOM 5385 C CA . PRO A 1 686 ? 22.831 0.631 -29.327 1.00 83.38 686 PRO A CA 1
ATOM 5386 C C . PRO A 1 686 ? 23.668 -0.640 -29.549 1.00 83.38 686 PRO A C 1
ATOM 5388 O O . PRO A 1 686 ? 23.983 -1.021 -30.676 1.00 83.38 686 PRO A O 1
ATOM 5391 N N . ASN A 1 687 ? 23.958 -1.374 -28.475 1.00 88.06 687 ASN A N 1
ATOM 5392 C CA . ASN A 1 687 ? 24.634 -2.669 -28.530 1.00 88.06 687 ASN A CA 1
ATOM 5393 C C . ASN A 1 687 ? 23.636 -3.803 -28.810 1.00 88.06 687 ASN A C 1
ATOM 5395 O O . ASN A 1 687 ? 23.152 -4.460 -27.885 1.00 88.06 687 ASN A O 1
ATOM 5399 N N . LEU A 1 688 ? 23.339 -4.058 -30.085 1.00 84.81 688 LEU A N 1
ATOM 5400 C CA . LEU A 1 688 ? 22.360 -5.075 -30.500 1.00 84.81 688 LEU A CA 1
ATOM 5401 C C . LEU A 1 688 ? 22.636 -6.465 -29.910 1.00 84.81 688 LEU A C 1
ATOM 5403 O O . LEU A 1 688 ? 21.721 -7.105 -29.401 1.00 84.81 688 LEU A O 1
ATOM 5407 N N . ALA A 1 689 ? 23.901 -6.896 -29.876 1.00 86.44 689 ALA A N 1
ATOM 5408 C CA . ALA A 1 689 ? 24.282 -8.199 -29.328 1.00 86.44 689 ALA A CA 1
ATOM 5409 C C . ALA A 1 689 ? 24.011 -8.318 -27.818 1.00 86.44 689 ALA A C 1
ATOM 5411 O O . ALA A 1 689 ? 23.777 -9.417 -27.306 1.00 86.44 689 ALA A O 1
ATOM 5412 N N . TRP A 1 690 ? 24.061 -7.199 -27.087 1.00 88.94 690 TRP A N 1
ATOM 5413 C CA . TRP A 1 690 ? 23.642 -7.159 -25.689 1.00 88.94 690 TRP A CA 1
ATOM 5414 C C . TRP A 1 690 ? 22.120 -7.220 -25.580 1.00 88.94 690 TRP A C 1
ATOM 5416 O O . TRP A 1 690 ? 21.609 -8.009 -24.787 1.00 88.94 690 TRP A O 1
ATOM 5426 N N . ILE A 1 691 ? 21.394 -6.441 -26.385 1.00 83.75 691 ILE A N 1
ATOM 5427 C CA . ILE A 1 691 ? 19.930 -6.373 -26.315 1.00 83.75 691 ILE A CA 1
ATOM 5428 C C . ILE A 1 691 ? 19.310 -7.734 -26.666 1.00 83.75 691 ILE A C 1
ATOM 5430 O O . ILE A 1 691 ? 18.507 -8.249 -25.894 1.00 83.75 691 ILE A O 1
ATOM 5434 N N . GLU A 1 692 ? 19.748 -8.378 -27.751 1.00 84.38 692 GLU A N 1
ATOM 5435 C CA . GLU A 1 692 ? 19.265 -9.707 -28.158 1.00 84.38 692 GLU A CA 1
ATOM 5436 C C . GLU A 1 692 ? 19.527 -10.797 -27.110 1.00 84.38 692 GLU A C 1
ATOM 5438 O O . GLU A 1 692 ? 18.783 -11.770 -27.016 1.00 84.38 692 GLU A O 1
ATOM 5443 N N . ARG A 1 693 ? 20.583 -10.640 -26.304 1.00 85.50 693 ARG A N 1
ATOM 5444 C CA . ARG A 1 693 ? 20.938 -11.589 -25.244 1.00 85.50 693 ARG A CA 1
ATOM 5445 C C . ARG A 1 693 ? 20.142 -11.372 -23.957 1.00 85.50 693 ARG A C 1
ATOM 5447 O O . ARG A 1 693 ? 19.907 -12.336 -23.234 1.00 85.50 693 ARG A O 1
ATOM 5454 N N . ASN A 1 694 ? 19.813 -10.121 -23.635 1.00 86.06 694 ASN A N 1
ATOM 5455 C CA . ASN A 1 694 ? 19.341 -9.727 -22.303 1.00 86.06 694 ASN A CA 1
ATOM 5456 C C . ASN A 1 694 ? 17.864 -9.328 -22.252 1.00 86.06 694 ASN A C 1
ATOM 5458 O O . ASN A 1 694 ? 17.293 -9.320 -21.164 1.00 86.06 694 ASN A O 1
ATOM 5462 N N . VAL A 1 695 ? 17.243 -9.008 -23.389 1.00 87.06 695 VAL A N 1
ATOM 5463 C CA . VAL A 1 695 ? 15.801 -8.759 -23.452 1.00 87.06 695 VAL A CA 1
ATOM 5464 C C . VAL A 1 695 ? 15.065 -10.090 -23.505 1.00 87.06 695 VAL A C 1
ATOM 5466 O O . VAL A 1 695 ? 15.217 -10.877 -24.438 1.00 87.06 695 VAL A O 1
ATOM 5469 N N . VAL A 1 696 ? 14.235 -10.332 -22.494 1.00 88.31 696 VAL A N 1
ATOM 5470 C CA . VAL A 1 696 ? 13.478 -11.573 -22.332 1.00 88.31 696 VAL A CA 1
ATOM 5471 C C . VAL A 1 696 ? 11.996 -11.296 -22.522 1.00 88.31 696 VAL A C 1
ATOM 5473 O O . VAL A 1 696 ? 11.394 -10.537 -21.764 1.00 88.31 696 VAL A O 1
ATOM 5476 N N . ALA A 1 697 ? 11.387 -11.944 -23.516 1.00 88.00 697 ALA A N 1
ATOM 5477 C CA . ALA A 1 697 ? 9.943 -11.906 -23.707 1.00 88.00 697 ALA A CA 1
ATOM 5478 C C . ALA A 1 697 ? 9.229 -12.760 -22.654 1.00 88.00 697 ALA A C 1
ATOM 5480 O O . ALA A 1 697 ? 9.570 -13.926 -22.437 1.00 88.00 697 ALA A O 1
ATOM 5481 N N . LEU A 1 698 ? 8.199 -12.198 -22.025 1.00 90.12 698 LEU A N 1
ATOM 5482 C CA . LEU A 1 698 ? 7.440 -12.895 -20.998 1.00 90.12 698 LEU A CA 1
ATOM 5483 C C . LEU A 1 698 ? 6.301 -13.720 -21.621 1.00 90.12 698 LEU A C 1
ATOM 5485 O O . LEU A 1 698 ? 5.538 -13.216 -22.462 1.00 90.12 698 LEU A O 1
ATOM 5489 N N . PRO A 1 699 ? 6.127 -14.987 -21.200 1.00 88.44 699 PRO A N 1
ATOM 5490 C CA . PRO A 1 699 ? 5.022 -15.810 -21.673 1.00 88.44 699 PRO A CA 1
ATOM 5491 C C . PRO A 1 699 ? 3.688 -15.340 -21.074 1.00 88.44 699 PRO A C 1
ATOM 5493 O O . PRO A 1 699 ? 3.659 -14.586 -20.097 1.00 88.44 699 PRO A O 1
ATOM 5496 N N . LYS A 1 700 ? 2.567 -15.838 -21.607 1.00 87.81 700 LYS A N 1
ATOM 5497 C CA . LYS A 1 700 ? 1.266 -15.727 -20.924 1.00 87.81 700 LYS A CA 1
ATOM 5498 C C . LYS A 1 700 ? 1.348 -16.379 -19.539 1.00 87.81 700 LYS A C 1
ATOM 5500 O O . LYS A 1 700 ? 2.125 -17.316 -19.341 1.00 87.81 700 LYS A O 1
ATOM 5505 N N . LEU A 1 701 ? 0.564 -15.882 -18.584 1.00 85.69 701 LEU A N 1
ATOM 5506 C CA . LEU A 1 701 ? 0.436 -16.559 -17.295 1.00 85.69 701 LEU A CA 1
ATOM 5507 C C . LEU A 1 701 ? -0.273 -17.915 -17.469 1.00 85.69 701 LEU A C 1
ATOM 5509 O O . LEU A 1 701 ? -1.181 -18.023 -18.301 1.00 85.69 701 LEU A O 1
ATOM 5513 N N . PRO A 1 702 ? 0.123 -18.946 -16.701 1.00 80.44 702 PRO A N 1
ATOM 5514 C CA . PRO A 1 702 ? -0.652 -20.175 -16.561 1.00 80.44 702 PRO A CA 1
ATOM 5515 C C . PRO A 1 702 ? -2.088 -19.887 -16.104 1.00 80.44 702 PRO A C 1
ATOM 5517 O O . PRO A 1 702 ? -2.335 -18.910 -15.398 1.00 80.44 702 PRO A O 1
ATOM 5520 N N . ARG A 1 703 ? -3.045 -20.744 -16.483 1.00 72.50 703 ARG A N 1
ATOM 5521 C CA . ARG A 1 703 ? -4.461 -20.566 -16.099 1.00 72.50 703 ARG A CA 1
ATOM 5522 C C . ARG A 1 703 ? -4.679 -20.628 -14.583 1.00 72.50 703 ARG A C 1
ATOM 5524 O O . ARG A 1 703 ? -5.608 -20.003 -14.094 1.00 72.50 703 ARG A O 1
ATOM 5531 N N . ASP A 1 704 ? -3.830 -21.360 -13.872 1.00 74.75 704 ASP A N 1
ATOM 5532 C CA . ASP A 1 704 ? -3.835 -21.551 -12.420 1.00 74.75 704 ASP A CA 1
ATOM 5533 C C . ASP A 1 704 ? -2.976 -20.521 -11.666 1.00 74.75 704 ASP A C 1
ATOM 5535 O O . ASP A 1 704 ? -2.839 -20.605 -10.447 1.00 74.75 704 ASP A O 1
ATOM 5539 N N . ALA A 1 705 ? -2.417 -19.519 -12.356 1.00 69.19 705 ALA A N 1
ATOM 5540 C CA . ALA A 1 705 ? -1.618 -18.478 -11.710 1.00 69.19 705 ALA A CA 1
ATOM 5541 C C . ALA A 1 705 ? -2.412 -17.703 -10.643 1.00 69.19 705 ALA A C 1
ATOM 5543 O O . ALA A 1 705 ? -1.826 -17.261 -9.660 1.00 69.19 705 ALA A O 1
ATOM 5544 N N . ALA A 1 706 ? -3.735 -17.577 -10.802 1.00 65.25 706 ALA A N 1
ATOM 5545 C CA . ALA A 1 706 ? -4.607 -16.978 -9.793 1.00 65.25 706 ALA A CA 1
ATOM 5546 C C . ALA A 1 706 ? -4.583 -17.767 -8.468 1.00 65.25 706 ALA A C 1
ATOM 5548 O O . ALA A 1 706 ? -4.430 -17.167 -7.407 1.00 65.25 706 ALA A O 1
ATOM 5549 N N . ASP A 1 707 ? -4.617 -19.102 -8.525 1.00 70.00 707 ASP A N 1
ATOM 5550 C CA . ASP A 1 707 ? -4.637 -19.977 -7.343 1.00 70.00 707 ASP A CA 1
ATOM 5551 C C . ASP A 1 707 ? -3.317 -19.928 -6.562 1.00 70.00 707 ASP A C 1
ATOM 5553 O O . ASP A 1 707 ? -3.292 -20.019 -5.332 1.00 70.00 707 ASP A O 1
ATOM 5557 N N . TRP A 1 708 ? -2.190 -19.807 -7.273 1.00 68.69 708 TRP A N 1
ATOM 5558 C CA . TRP A 1 708 ? -0.867 -19.675 -6.648 1.00 68.69 708 TRP A CA 1
ATOM 5559 C C . TRP A 1 708 ? -0.783 -18.406 -5.816 1.00 68.69 708 TRP A C 1
ATOM 5561 O O . TRP A 1 708 ? -0.118 -18.362 -4.782 1.00 68.69 708 TRP A O 1
ATOM 5571 N N . VAL A 1 709 ? -1.482 -17.384 -6.284 1.00 60.03 709 VAL A N 1
ATOM 5572 C CA . VAL A 1 709 ? -1.443 -16.064 -5.710 1.00 60.03 709 VAL A CA 1
ATOM 5573 C C . VAL A 1 709 ? -2.471 -15.922 -4.594 1.00 60.03 709 VAL A C 1
ATOM 5575 O O . VAL A 1 709 ? -2.114 -15.391 -3.552 1.00 60.03 709 VAL A O 1
ATOM 5578 N N . GLU A 1 710 ? -3.682 -16.476 -4.716 1.00 64.50 710 GLU A N 1
ATOM 5579 C CA . GLU A 1 710 ? -4.618 -16.559 -3.580 1.00 64.50 710 GLU A CA 1
ATOM 5580 C C . GLU A 1 710 ? -3.972 -17.257 -2.377 1.00 64.50 710 GLU A C 1
ATOM 5582 O O . GLU A 1 710 ? -4.011 -16.736 -1.266 1.00 64.50 710 GLU A O 1
ATOM 5587 N N . LYS A 1 711 ? -3.227 -18.345 -2.608 1.00 68.50 711 LYS A N 1
ATOM 5588 C CA . LYS A 1 711 ? -2.424 -18.988 -1.556 1.00 68.50 711 LYS A CA 1
ATOM 5589 C C . LYS A 1 711 ? -1.317 -18.098 -0.990 1.00 68.50 711 LYS A C 1
ATOM 5591 O O . LYS A 1 711 ? -0.962 -18.264 0.171 1.00 68.50 711 LYS A O 1
ATOM 5596 N N . ALA A 1 712 ? -0.745 -17.196 -1.782 1.00 60.62 712 ALA A N 1
ATOM 5597 C CA . ALA A 1 712 ? 0.226 -16.211 -1.305 1.00 60.62 712 ALA A CA 1
ATOM 5598 C C . ALA A 1 712 ? -0.439 -15.044 -0.546 1.00 60.62 712 ALA A C 1
ATOM 5600 O O . ALA A 1 712 ? 0.242 -14.332 0.190 1.00 60.62 712 ALA A O 1
ATOM 5601 N N . PHE A 1 713 ? -1.750 -14.835 -0.730 1.00 58.38 713 PHE A N 1
ATOM 5602 C CA . PHE A 1 713 ? -2.544 -13.826 -0.026 1.00 58.38 713 PHE A CA 1
ATOM 5603 C C . PHE A 1 713 ? -3.125 -14.320 1.298 1.00 58.38 713 PHE A C 1
ATOM 5605 O O . PHE A 1 713 ? -3.190 -13.517 2.231 1.00 58.38 713 PHE A O 1
ATOM 5612 N N . ASP A 1 714 ? -3.502 -15.600 1.359 1.00 54.19 714 ASP A N 1
ATOM 5613 C CA . ASP A 1 714 ? -4.070 -16.272 2.536 1.00 54.19 714 ASP A CA 1
ATOM 5614 C C . ASP A 1 714 ? -3.018 -16.702 3.574 1.00 54.19 714 ASP A C 1
ATOM 5616 O O . ASP A 1 714 ? -3.364 -16.952 4.731 1.00 54.19 714 ASP A O 1
ATOM 5620 N N . ASN A 1 715 ? -1.748 -16.801 3.164 1.00 40.75 715 ASN A N 1
ATOM 5621 C CA . ASN A 1 715 ? -0.598 -17.061 4.036 1.00 40.75 715 ASN A CA 1
ATOM 5622 C C . ASN A 1 715 ? 0.218 -15.798 4.254 1.00 40.75 715 ASN A C 1
ATOM 5624 O O . ASN A 1 715 ? 0.903 -15.790 5.296 1.00 40.75 715 ASN A O 1
#